Protein 9K0B (pdb70)

Secondary structure (DSSP, 8-state):
--SHHHHHHHHHHTTS--HHHHHHHTT--TT--SSSSB-HHHHHHHHHHHHHHHHHHHHHHHHHT-TTS-HHHHHHHHHHHHHHHHHHHHHTT-HHHHHHHHHHTS--S-HHHHHHHHHHHHHHHHHHHHHHHHHS-GGGGTTTSB---EEEEEEEEETTTEEEEEEEETTTSHHHHHHHHHT-SEEEE-EE-SSSEEEEEEE-S---------EEEGGGPPTTEEEEETTTTSEEEEEEEEE---SEEEEEEEE-GGGGGGHHHHHHHHHHIIIII----EEEEEE-/--SHHHHHHHHHHTTS--HHHHHHHTT--TT--SSSSB-HHHHHHHHHHHHHHHHHHHHHHHHHH-TTS-HHHHHHHHHHHSHHHHHHHHHTT-HHHHHHHHHHTS--SSHHHHHHHHHHHHHHHHHHHHHHHHHS-GGGGTTTSB---EEEEEEEEETTTEEEEEEEETTTSHHHHHHHHHT-SEEEE-EE-SSSEEEEEEE-S---------EEEGGGPPTTEEEEETTTTSEEEEEEEEE---SEEEEEEEE-GGGGGGHHHHHHHHHHIIIII----EEEEEE-

Organism: Kitasatospora setae (strain ATCC 33774 / DSM 43861 / JCM 3304 / KCC A-0304 / NBRC 14216 / KM-6054) (NCBI:txid452652)

Structure (mmCIF, N/CA/C/O backbone):
data_9K0B
#
_entry.id   9K0B
#
_cell.length_a   81.768
_cell.length_b   82.102
_cell.length_c   91.704
_cell.angle_alpha   90.000
_cell.angle_beta   90.000
_cell.angle_gamma   90.000
#
_symmetry.space_group_name_H-M   'P 21 21 21'
#
loop_
_entity.id
_entity.type
_entity.pdbx_description
1 polymer 'Cucumopine synthase C-terminal helical bundle domain-containing protein'
2 non-polymer TRYPTOPHAN
3 water water
#
loop_
_atom_site.group_PDB
_atom_site.id
_atom_site.type_symbol
_atom_site.label_atom_id
_atom_site.label_alt_id
_atom_site.label_comp_id
_atom_site.label_asym_id
_atom_site.label_entity_id
_atom_site.label_seq_id
_atom_site.pdbx_PDB_ins_code
_atom_site.Cartn_x
_atom_site.Cartn_y
_atom_site.Cartn_z
_atom_site.occupancy
_atom_site.B_iso_or_equiv
_atom_site.auth_seq_id
_atom_site.auth_comp_id
_atom_site.auth_asym_id
_atom_site.auth_atom_id
_atom_site.pdbx_PDB_model_num
ATOM 1 N N . SER A 1 22 ? 20.53918 -15.28178 32.05689 1.000 34.00396 2 SER A N 1
ATOM 2 C CA . SER A 1 22 ? 19.53814 -14.61976 31.22884 1.000 25.96147 2 SER A CA 1
ATOM 3 C C . SER A 1 22 ? 18.18175 -15.30408 31.35259 1.000 23.92280 2 SER A C 1
ATOM 4 O O . SER A 1 22 ? 18.09838 -16.53012 31.41825 1.000 30.81278 2 SER A O 1
ATOM 7 N N . ALA A 1 23 ? 17.11750 -14.49881 31.38108 1.000 27.20521 3 ALA A N 1
ATOM 8 C CA . ALA A 1 23 ? 15.77460 -15.05402 31.51457 1.000 27.83700 3 ALA A CA 1
ATOM 9 C C . ALA A 1 23 ? 15.37301 -15.84402 30.27498 1.000 30.15335 3 ALA A C 1
ATOM 10 O O . ALA A 1 23 ? 14.72863 -16.89413 30.38298 1.000 29.96146 3 ALA A O 1
ATOM 12 N N . LEU A 1 24 ? 15.74538 -15.35870 29.09150 1.000 17.77420 4 LEU A N 1
ATOM 13 C CA . LEU A 1 24 ? 15.37301 -15.97568 27.81857 1.000 16.91033 4 LEU A CA 1
ATOM 14 C C . LEU A 1 24 ? 16.64339 -16.19385 27.00793 1.000 16.19878 4 LEU A C 1
ATOM 15 O O . LEU A 1 24 ? 16.93290 -15.44105 26.06762 1.000 16.62369 4 LEU A O 1
ATOM 20 N N . PRO A 1 25 ? 17.42235 -17.22760 27.33935 1.000 15.43480 5 PRO A N 1
ATOM 21 C CA . PRO A 1 25 ? 18.74696 -17.37815 26.71197 1.000 18.49468 5 PRO A CA 1
ATOM 22 C C . PRO A 1 25 ? 18.70156 -17.61289 25.21233 1.000 12.34456 5 PRO A C 1
ATOM 23 O O . PRO A 1 25 ? 19.62882 -17.19626 24.50644 1.000 15.28561 5 PRO A O 1
ATOM 27 N N . GLU A 1 26 ? 17.65849 -18.26859 24.69904 1.000 10.59520 6 GLU A N 1
ATOM 28 C CA . GLU A 1 26 ? 17.59065 -18.51643 23.26238 1.000 11.69769 6 GLU A CA 1
ATOM 29 C C . GLU A 1 26 ? 17.41252 -17.21759 22.48644 1.000 13.09632 6 GLU A C 1
ATOM 30 O O . GLU A 1 26 ? 17.95549 -17.06728 21.38558 1.000 12.14306 6 GLU A O 1
ATOM 36 N N . LEU A 1 27 ? 16.65702 -16.26712 23.04282 1.000 12.47057 7 LEU A N 1
ATOM 37 C CA . LEU A 1 27 ? 16.50238 -14.97494 22.38295 1.000 13.27421 7 LEU A CA 1
ATOM 38 C C . LEU A 1 27 ? 17.82709 -14.22586 22.32471 1.000 11.01385 7 LEU A C 1
ATOM 39 O O . LEU A 1 27 ? 18.10843 -13.52658 21.34479 1.000 12.30798 7 LEU A O 1
ATOM 44 N N . ARG A 1 28 ? 18.65422 -14.35700 23.36647 1.000 15.25595 8 ARG A N 1
ATOM 45 C CA . ARG A 1 28 ? 19.98431 -13.75758 23.32471 1.000 16.11966 8 ARG A CA 1
ATOM 46 C C . ARG A 1 28 ? 20.79533 -14.31299 22.16128 1.000 12.58192 8 ARG A C 1
ATOM 47 O O . ARG A 1 28 ? 21.51645 -13.56991 21.48519 1.000 14.27225 8 ARG A O 1
ATOM 55 N N . GLU A 1 29 ? 20.68357 -15.61968 21.90869 1.000 11.78765 9 GLU A N 1
ATOM 56 C CA . GLU A 1 29 ? 21.39895 -16.22175 20.78828 1.000 14.65437 9 GLU A CA 1
ATOM 57 C C . GLU A 1 29 ? 20.82926 -15.75604 19.45402 1.000 13.44441 9 GLU A C 1
ATOM 58 O O . GLU A 1 29 ? 21.58115 -15.51447 18.50242 1.000 15.93321 9 GLU A O 1
ATOM 60 N N . LEU A 1 30 ? 19.50359 -15.62718 19.36245 1.000 10.52902 10 LEU A N 1
ATOM 61 C CA . LEU A 1 30 ? 18.89813 -15.13074 18.13082 1.000 12.99993 10 LEU A CA 1
ATOM 62 C C . LEU A 1 30 ? 19.23182 -13.66128 17.90761 1.000 13.61579 10 LEU A C 1
ATOM 63 O O . LEU A 1 30 ? 19.42176 -13.22829 16.76488 1.000 13.24481 10 LEU A O 1
ATOM 68 N N . ILE A 1 31 ? 19.30895 -12.88127 18.98810 1.000 16.98105 11 ILE A N 1
ATOM 69 C CA . ILE A 1 31 ? 19.69611 -11.47803 18.87257 1.000 12.91241 11 ILE A CA 1
ATOM 70 C C . ILE A 1 31 ? 21.11209 -11.36025 18.32384 1.000 14.58504 11 ILE A C 1
ATOM 71 O O . ILE A 1 31 ? 21.39146 -10.52192 17.45741 1.000 12.78403 11 ILE A O 1
ATOM 76 N N . ALA A 1 32 ? 22.02435 -12.20696 18.80717 1.000 14.79623 12 ALA A N 1
ATOM 77 C CA . ALA A 1 32 ? 23.39738 -12.17358 18.31432 1.000 13.35445 12 ALA A CA 1
ATOM 78 C C . ALA A 1 32 ? 23.46962 -12.58101 16.84818 1.000 17.06101 12 ALA A C 1
ATOM 79 O O . ALA A 1 32 ? 24.27915 -12.04124 16.08462 1.000 16.71632 12 ALA A O 1
ATOM 81 N N . SER A 1 33 ? 22.62684 -13.52855 16.43421 1.000 13.67369 13 SER A N 1
ATOM 82 C CA . SER A 1 33 ? 22.65955 -14.00592 15.05617 1.000 14.88354 13 SER A CA 1
ATOM 83 C C . SER A 1 33 ? 22.04689 -12.99103 14.09819 1.000 17.57140 13 SER A C 1
ATOM 84 O O . SER A 1 33 ? 22.61688 -12.70090 13.04077 1.000 15.88456 13 SER A O 1
ATOM 87 N N . PHE A 1 34 ? 20.88899 -12.43602 14.45529 1.000 17.89602 14 PHE A N 1
ATOM 88 C CA . PHE A 1 34 ? 20.14924 -11.56887 13.54571 1.000 15.53360 14 PHE A CA 1
ATOM 89 C C . PHE A 1 34 ? 20.76595 -10.18422 13.39645 1.000 15.58767 14 PHE A C 1
ATOM 90 O O . PHE A 1 34 ? 20.23839 -9.37794 12.62188 1.000 15.08498 14 PHE A O 1
ATOM 98 N N . VAL A 1 35 ? 21.85551 -9.88572 14.10724 1.000 15.75280 15 VAL A N 1
ATOM 99 C CA . VAL A 1 35 ? 22.57158 -8.63455 13.87436 1.000 17.45203 15 VAL A CA 1
ATOM 100 C C . VAL A 1 35 ? 23.12119 -8.59759 12.45346 1.000 18.85170 15 VAL A C 1
ATOM 101 O O . VAL A 1 35 ? 23.12168 -7.54849 11.79650 1.000 18.16195 15 VAL A O 1
ATOM 105 N N . SER A 1 36 ? 23.57196 -9.74667 11.94639 1.000 15.53532 16 SER A N 1
ATOM 106 C CA . SER A 1 36 ? 24.16830 -9.82968 10.62250 1.000 18.92285 16 SER A CA 1
ATOM 107 C C . SER A 1 36 ? 23.42487 -10.74460 9.65892 1.000 19.13276 16 SER A C 1
ATOM 108 O O . SER A 1 36 ? 23.70880 -10.70013 8.45644 1.000 26.62878 16 SER A O 1
ATOM 111 N N . GLU A 1 37 ? 22.49180 -11.56448 10.13706 1.000 11.23242 17 GLU A N 1
ATOM 112 C CA . GLU A 1 37 ? 21.76280 -12.50420 9.29721 1.000 18.69787 17 GLU A CA 1
ATOM 113 C C . GLU A 1 37 ? 20.28308 -12.14986 9.28883 1.000 15.48505 17 GLU A C 1
ATOM 114 O O . GLU A 1 37 ? 19.72800 -11.74142 10.31340 1.000 13.73513 17 GLU A O 1
ATOM 120 N N . GLU A 1 38 ? 19.64812 -12.31429 8.13513 1.000 15.41486 18 GLU A N 1
ATOM 121 C CA . GLU A 1 38 ? 18.21583 -12.06270 8.03654 1.00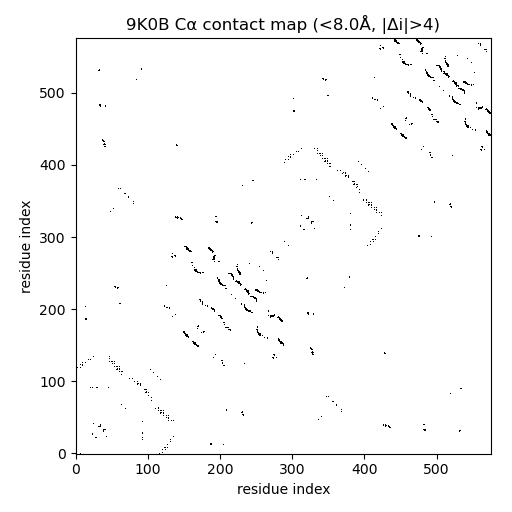0 15.27857 18 GLU A CA 1
ATOM 122 C C . GLU A 1 38 ? 17.44780 -13.16847 8.75200 1.000 18.54651 18 GLU A C 1
ATOM 123 O O . GLU A 1 38 ? 17.70320 -14.35304 8.50355 1.000 17.09231 18 GLU A O 1
ATOM 129 N N . PRO A 1 39 ? 16.51952 -12.83280 9.64335 1.000 14.28068 19 PRO A N 1
ATOM 130 C CA . PRO A 1 39 ? 15.70311 -13.86130 10.29225 1.000 11.43183 19 PRO A CA 1
ATOM 131 C C . PRO A 1 39 ? 14.87373 -14.61413 9.26940 1.000 13.86876 19 PRO A C 1
ATOM 132 O O . PRO A 1 39 ? 14.33959 -14.01089 8.32606 1.000 12.31652 19 PRO A O 1
ATOM 136 N N . PRO A 1 40 ? 14.75541 -15.93639 9.41232 1.000 20.13977 20 PRO A N 1
ATOM 137 C CA . PRO A 1 40 ? 13.93930 -16.70348 8.45705 1.000 20.72722 20 PRO A CA 1
ATOM 138 C C . PRO A 1 40 ? 12.49476 -16.24183 8.38540 1.000 14.30662 20 PRO A C 1
ATOM 139 O O . PRO A 1 40 ? 11.85466 -16.41206 7.34016 1.000 15.41997 20 PRO A O 1
ATOM 143 N N . GLU A 1 41 ? 11.96208 -15.66022 9.46371 1.000 13.59011 21 GLU A N 1
ATOM 144 C CA . GLU A 1 41 ? 10.59475 -15.14894 9.43448 1.000 16.64234 21 GLU A CA 1
ATOM 145 C C . GLU A 1 41 ? 10.44192 -14.05435 8.38590 1.000 11.18804 21 GLU A C 1
ATOM 146 O O . GLU A 1 41 ? 9.47394 -14.04434 7.61721 1.000 10.73245 21 GLU A O 1
ATOM 152 N N . ILE A 1 42 ? 11.39376 -13.12025 8.34168 1.000 11.20038 22 ILE A N 1
ATOM 153 C CA . ILE A 1 42 ? 11.32264 -12.03021 7.37391 1.000 12.70164 22 ILE A CA 1
ATOM 154 C C . ILE A 1 42 ? 11.50421 -12.56060 5.95746 1.000 13.33521 22 ILE A C 1
ATOM 155 O O . ILE A 1 42 ? 10.85784 -12.08772 5.01459 1.000 10.56253 22 ILE A O 1
ATOM 160 N N . ARG A 1 43 ? 12.38070 -13.55355 5.78724 1.000 11.51680 23 ARG A N 1
ATOM 161 C CA . ARG A 1 43 ? 12.60968 -14.13333 4.46760 1.000 10.61942 23 ARG A CA 1
ATOM 162 C C . ARG A 1 43 ? 11.34422 -14.77951 3.91783 1.000 12.63394 23 ARG A C 1
ATOM 163 O O . ARG A 1 43 ? 11.03866 -14.65011 2.72633 1.000 13.36256 23 ARG A O 1
ATOM 171 N N . ARG A 1 44 ? 10.58920 -15.47284 4.77209 1.000 12.12598 24 ARG A N 1
ATOM 172 C CA . ARG A 1 44 ? 9.38358 -16.14702 4.30220 1.000 18.21659 24 ARG A CA 1
ATOM 173 C C . ARG A 1 44 ? 8.25448 -15.15728 4.04395 1.000 15.88827 24 ARG A C 1
ATOM 174 O O . ARG A 1 44 ? 7.46168 -15.34349 3.11350 1.000 18.41111 24 ARG A O 1
ATOM 182 N N . ILE A 1 45 ? 8.16562 -14.09932 4.85210 1.000 16.49871 25 ILE A N 1
ATOM 183 C CA . ILE A 1 45 ? 7.11216 -13.10511 4.66194 1.000 16.03983 25 ILE A CA 1
ATOM 184 C C . ILE A 1 45 ? 7.29759 -12.38150 3.33419 1.000 12.17142 25 ILE A C 1
ATOM 185 O O . ILE A 1 45 ? 6.34902 -12.21666 2.55804 1.000 14.29400 25 ILE A O 1
ATOM 190 N N . ARG A 1 46 ? 8.52576 -11.94944 3.04652 1.000 15.95428 26 ARG A N 1
ATOM 191 C CA . ARG A 1 46 ? 8.78026 -11.16033 1.84825 1.000 11.87262 26 ARG A CA 1
ATOM 192 C C . ARG A 1 46 ? 8.81157 -11.99319 0.57316 1.000 15.36580 26 ARG A C 1
ATOM 193 O O . ARG A 1 46 ? 8.89162 -11.41704 -0.51703 1.000 19.64995 26 ARG A O 1
ATOM 201 N N . THR A 1 47 ? 8.74727 -13.32021 0.67474 1.000 13.56015 27 THR A N 1
ATOM 202 C CA . THR A 1 47 ? 8.67869 -14.18836 -0.49378 1.000 16.97752 27 THR A CA 1
ATOM 203 C C . THR A 1 47 ? 7.34749 -14.92107 -0.59629 1.000 19.98392 27 THR A C 1
ATOM 204 O O . THR A 1 47 ? 7.19214 -15.78548 -1.46537 1.000 19.20148 27 THR A O 1
ATOM 208 N N . GLY A 1 48 ? 6.38636 -14.59802 0.26554 1.000 19.72201 28 GLY A N 1
ATOM 209 C CA . GLY A 1 48 ? 5.10057 -15.27220 0.23262 1.000 19.17499 28 GLY A CA 1
ATOM 210 C C . GLY A 1 48 ? 5.17372 -16.75233 0.52578 1.000 20.22314 28 GLY A C 1
ATOM 211 O O . GLY A 1 48 ? 4.38702 -17.52767 -0.02817 1.000 15.96581 28 GLY A O 1
ATOM 212 N N . THR A 1 49 ? 6.10412 -17.17044 1.38378 1.000 17.20971 29 THR A N 1
ATOM 213 C CA . THR A 1 49 ? 6.26882 -18.57327 1.74206 1.000 26.54242 29 THR A CA 1
ATOM 214 C C . THR A 1 49 ? 5.95670 -18.82895 3.21478 1.000 26.91079 29 THR A C 1
ATOM 215 O O . THR A 1 49 ? 6.54879 -19.71432 3.83646 1.000 26.02970 29 THR A O 1
ATOM 219 N N . VAL A 1 50 ? 5.03623 -18.06162 3.78284 1.000 25.40612 30 VAL A N 1
ATOM 220 C CA . VAL A 1 50 ? 4.55422 -18.33584 5.13828 1.000 30.83455 30 VAL A CA 1
ATOM 221 C C . VAL A 1 50 ? 3.59614 -19.52293 5.08135 1.000 37.79286 30 VAL A C 1
ATOM 222 O O . VAL A 1 50 ? 2.67681 -19.52418 4.24703 1.000 39.28105 30 VAL A O 1
ATOM 226 N N . PRO A 1 51 ? 3.77823 -20.53921 5.93020 1.000 41.65816 31 PRO A N 1
ATOM 227 C CA . PRO A 1 51 ? 2.99018 -21.77620 5.77995 1.000 41.41270 31 PRO A CA 1
ATOM 228 C C . PRO A 1 51 ? 1.48474 -21.57909 5.84887 1.000 34.70857 31 PRO A C 1
ATOM 229 O O . PRO A 1 51 ? 0.74940 -22.29820 5.16108 1.000 36.05064 31 PRO A O 1
ATOM 233 N N . ASP A 1 52 ? 0.99663 -20.63311 6.65259 1.000 38.16812 32 ASP A N 1
ATOM 234 C CA . ASP A 1 52 ? -0.44450 -20.45005 6.78303 1.000 41.96842 32 ASP A CA 1
ATOM 235 C C . ASP A 1 52 ? -1.08012 -19.82618 5.54755 1.000 46.98979 32 ASP A C 1
ATOM 236 O O . ASP A 1 52 ? -2.31133 -19.80431 5.45673 1.000 40.12674 32 ASP A O 1
ATOM 238 N N . LEU A 1 53 ? -0.28137 -19.33983 4.60263 1.000 43.01981 33 LEU A N 1
ATOM 239 C CA . LEU A 1 53 ? -0.77243 -18.63634 3.42261 1.000 42.03167 33 LEU A CA 1
ATOM 240 C C . LEU A 1 53 ? -1.72876 -17.49545 3.78422 1.000 42.53892 33 LEU A C 1
ATOM 241 O O . LEU A 1 53 ? -2.89409 -17.50250 3.37474 1.000 37.15984 33 LEU A O 1
ATOM 246 N N . PRO A 1 54 ? -1.27109 -16.50399 4.54522 1.000 43.42374 34 PRO A N 1
ATOM 247 C CA . PRO A 1 54 ? -2.14192 -15.37456 4.87869 1.000 32.58280 34 PRO A CA 1
ATOM 248 C C . PRO A 1 54 ? -2.29514 -14.41633 3.70853 1.000 34.44806 34 PRO A C 1
ATOM 249 O O . PRO A 1 54 ? -1.38146 -14.21994 2.90379 1.000 35.07716 34 PRO A O 1
ATOM 253 N N . GLY A 1 55 ? -3.47853 -13.81661 3.62567 1.000 30.36670 35 GLY A N 1
ATOM 254 C CA . GLY A 1 55 ? -3.79271 -12.89777 2.53054 1.000 26.83995 35 GLY A CA 1
ATOM 255 C C . GLY A 1 55 ? -5.00064 -13.39912 1.76389 1.000 33.72396 35 GLY A C 1
ATOM 256 O O . GLY A 1 55 ? -5.11392 -14.57653 1.42279 1.000 23.21000 35 GLY A O 1
ATOM 257 N N . SER A 1 56 ? -5.91994 -12.47931 1.48073 1.000 33.19956 36 SER A N 1
ATOM 258 C CA . SER A 1 56 ? -7.16756 -12.81398 0.80698 1.000 31.69908 36 SER A CA 1
ATOM 259 C C . SER A 1 56 ? -6.98294 -12.78818 -0.70635 1.000 32.57256 36 SER A C 1
ATOM 260 O O . SER A 1 56 ? -6.43148 -11.82871 -1.25610 1.000 28.13842 36 SER A O 1
ATOM 263 N N . TYR A 1 57 ? -7.43120 -13.85917 -1.36595 1.000 36.78750 37 TYR A N 1
ATOM 264 C CA . TYR A 1 57 ? -7.50501 -13.96222 -2.82176 1.000 30.31223 37 TYR A CA 1
ATOM 265 C C . TYR A 1 57 ? -6.14243 -13.96278 -3.50877 1.000 20.98957 37 TYR A C 1
ATOM 266 O O . TYR A 1 57 ? -5.85046 -13.08069 -4.32312 1.000 23.91810 37 TYR A O 1
ATOM 275 N N . GLY A 1 58 ? -5.31090 -14.95290 -3.19174 1.000 25.96885 38 GLY A N 1
ATOM 276 C CA . GLY A 1 58 ? -4.14974 -15.26935 -4.00656 1.000 23.01934 38 GLY A CA 1
ATOM 277 C C . GLY A 1 58 ? -3.05686 -14.22520 -4.06709 1.000 31.60058 38 GLY A C 1
ATOM 278 O O . GLY A 1 58 ? -2.36093 -14.13054 -5.08298 1.000 30.32131 38 GLY A O 1
ATOM 279 N N . GLN A 1 59 ? -2.87707 -13.44128 -3.00794 1.000 30.25429 39 GLN A N 1
ATOM 280 C CA . GLN A 1 59 ? -1.78887 -12.47696 -2.95451 1.000 23.98758 39 GLN A CA 1
ATOM 281 C C . GLN A 1 59 ? -1.30499 -12.37290 -1.51702 1.000 21.52787 39 GLN A C 1
ATOM 282 O O . GLN A 1 59 ? -2.05607 -12.64111 -0.57566 1.000 24.74393 39 GLN A O 1
ATOM 288 N N . TYR A 1 60 ? -0.04226 -11.97846 -1.35319 1.000 20.43009 40 TYR A N 1
ATOM 289 C CA . TYR A 1 60 ? 0.56337 -11.90101 -0.02974 1.000 25.74712 40 TYR A CA 1
ATOM 290 C C . TYR A 1 60 ? 1.10400 -10.51625 0.30506 1.000 19.61474 40 TYR A C 1
ATOM 291 O O . TYR A 1 60 ? 1.88139 -10.38479 1.25729 1.000 19.95721 40 TYR A O 1
ATOM 300 N N . PHE A 1 61 ? 0.71501 -9.47787 -0.43842 1.000 16.67239 41 PHE A N 1
ATOM 301 C CA . PHE A 1 61 ? 1.14750 -8.13213 -0.07389 1.000 17.13684 41 PHE A CA 1
ATOM 302 C C . PHE A 1 61 ? 0.40723 -7.62494 1.15684 1.000 14.20368 41 PHE A C 1
ATOM 303 O O . PHE A 1 61 ? 1.00848 -6.98330 2.02622 1.000 14.31204 41 PHE A O 1
ATOM 311 N N . THR A 1 62 ? -0.89978 -7.88782 1.24252 1.000 9.02533 42 THR A N 1
ATOM 312 C CA . THR A 1 62 ? -1.67481 -7.39274 2.37625 1.000 13.98050 42 THR A CA 1
ATOM 313 C C . THR A 1 62 ? -1.19923 -8.01571 3.68218 1.000 15.05909 42 THR A C 1
ATOM 314 O O . THR A 1 62 ? -1.07336 -7.32256 4.69864 1.000 10.70858 42 THR A O 1
ATOM 318 N N . ALA A 1 63 ? -0.92672 -9.32290 3.67498 1.000 13.56302 43 ALA A N 1
ATOM 319 C CA . ALA A 1 63 ? -0.34673 -9.95831 4.85367 1.000 14.35430 43 ALA A CA 1
ATOM 320 C C . ALA A 1 63 ? 1.04319 -9.40629 5.14119 1.000 11.75480 43 ALA A C 1
ATOM 321 O O . ALA A 1 63 ? 1.40402 -9.18046 6.30267 1.000 13.30922 43 ALA A O 1
ATOM 323 N N . TRP A 1 64 ? 1.83761 -9.18784 4.09017 1.000 11.95807 44 TRP A N 1
ATOM 324 C CA . TRP A 1 64 ? 3.14073 -8.55037 4.24911 1.000 14.36947 44 TRP A CA 1
ATOM 325 C C . TRP A 1 64 ? 2.99904 -7.17230 4.88206 1.000 12.85778 44 TRP A C 1
ATOM 326 O O . TRP A 1 64 ? 3.75483 -6.81684 5.79458 1.000 11.43622 44 TRP A O 1
ATOM 337 N N . ASP A 1 65 ? 2.02510 -6.38737 4.41533 1.000 12.98447 45 ASP A N 1
ATOM 338 C CA . ASP A 1 65 ? 1.79016 -5.06848 4.99215 1.000 12.53079 45 ASP A CA 1
ATOM 339 C C . ASP A 1 65 ? 1.41811 -5.16940 6.46529 1.000 9.51291 45 ASP A C 1
ATOM 340 O O . ASP A 1 65 ? 1.87448 -4.36508 7.28644 1.000 9.63043 45 ASP A O 1
ATOM 345 N N . PHE A 1 66 ? 0.58739 -6.15215 6.81856 1.000 11.62396 46 PHE A N 1
ATOM 346 C CA . PHE A 1 66 ? 0.22124 -6.34004 8.21763 1.000 12.08746 46 PHE A CA 1
ATOM 347 C C . PHE A 1 66 ? 1.40873 -6.82125 9.04088 1.000 9.66019 46 PHE A C 1
ATOM 348 O O . PHE A 1 66 ? 1.60996 -6.36421 10.17096 1.000 12.12303 46 PHE A O 1
ATOM 356 N N . SER A 1 67 ? 2.20857 -7.73794 8.49065 1.000 11.08061 47 SER A N 1
ATOM 357 C CA . SER A 1 67 ? 3.35266 -8.26594 9.22857 1.000 10.22937 47 SER A CA 1
ATOM 358 C C . SER A 1 67 ? 4.33708 -7.15927 9.58523 1.000 11.67089 47 SER A C 1
ATOM 359 O O . SER A 1 67 ? 4.78965 -7.06041 10.73107 1.000 12.25292 47 SER A O 1
ATOM 362 N N . ASN A 1 68 ? 4.67130 -6.30867 8.61320 1.000 12.00481 48 ASN A N 1
ATOM 363 C CA . ASN A 1 68 ? 5.68575 -5.28244 8.83305 1.000 9.73271 48 ASN A CA 1
ATOM 364 C C . ASN A 1 68 ? 5.22627 -4.25420 9.85925 1.000 10.27657 48 ASN A C 1
ATOM 365 O O . ASN A 1 68 ? 5.98097 -3.88846 10.76780 1.000 9.51335 48 ASN A O 1
ATOM 370 N N . SER A 1 69 ? 3.98794 -3.77898 9.73428 1.000 9.26454 49 SER A N 1
ATOM 371 C CA . SER A 1 69 ? 3.52729 -2.69459 10.59261 1.000 10.74426 49 SER A CA 1
ATOM 372 C C . SER A 1 69 ? 3.17008 -3.18515 11.99024 1.000 10.68785 49 SER A C 1
ATOM 373 O O . SER A 1 69 ? 3.45962 -2.50382 12.98022 1.000 12.42129 49 SER A O 1
ATOM 376 N N . ILE A 1 70 ? 2.54187 -4.35728 12.09508 1.000 8.30758 50 ILE A N 1
ATOM 377 C CA . ILE A 1 70 ? 2.13812 -4.85114 13.40679 1.000 9.25220 50 ILE A CA 1
ATOM 378 C C . ILE A 1 70 ? 3.35835 -5.22961 14.23706 1.000 10.79457 50 ILE A C 1
ATOM 379 O O . ILE A 1 70 ? 3.40972 -4.95278 15.44028 1.000 9.21349 50 ILE A O 1
ATOM 384 N N . VAL A 1 71 ? 4.36942 -5.84262 13.61390 1.000 8.76766 51 VAL A N 1
ATOM 385 C CA . VAL A 1 71 ? 5.57404 -6.17684 14.36894 1.000 7.79508 51 VAL A CA 1
ATOM 386 C C . VAL A 1 71 ? 6.30061 -4.90873 14.80324 1.000 9.70149 51 VAL A C 1
ATOM 387 O O . VAL A 1 71 ? 6.91661 -4.87670 15.87558 1.000 10.82188 51 VAL A O 1
ATOM 391 N N . ARG A 1 72 ? 6.22317 -3.84140 14.00271 1.000 10.27087 52 ARG A N 1
ATOM 392 C CA . ARG A 1 72 ? 6.82949 -2.57336 14.39397 1.000 9.71110 52 ARG A CA 1
ATOM 393 C C . ARG A 1 72 ? 6.10068 -1.96635 15.58488 1.000 8.29733 52 ARG A C 1
ATOM 394 O O . ARG A 1 72 ? 6.72390 -1.59258 16.58540 1.000 9.65224 52 ARG A O 1
ATOM 402 N N . ASP A 1 73 ? 4.77405 -1.85858 15.49134 1.000 9.53073 53 ASP A N 1
ATOM 403 C CA . ASP A 1 73 ? 4.00253 -1.24786 16.56673 1.000 10.13273 53 ASP A CA 1
ATOM 404 C C . ASP A 1 73 ? 3.96166 -2.13723 17.80293 1.000 9.11930 53 ASP A C 1
ATOM 405 O O . ASP A 1 73 ? 3.86259 -1.62952 18.92608 1.000 7.44640 53 ASP A O 1
ATOM 410 N N . TYR A 1 74 ? 4.03896 -3.45771 17.61762 1.000 6.98688 54 TYR A N 1
ATOM 411 C CA . TYR A 1 74 ? 4.21563 -4.35905 18.75147 1.000 8.07387 54 TYR A CA 1
ATOM 412 C C . TYR A 1 74 ? 5.51451 -4.05785 19.48655 1.000 10.30135 54 TYR A C 1
ATOM 413 O O . TYR A 1 74 ? 5.55788 -4.07399 20.72260 1.000 7.20448 54 TYR A O 1
ATOM 422 N N . ALA A 1 75 ? 6.58393 -3.77310 18.73873 1.000 8.96379 55 ALA A N 1
ATOM 423 C CA . ALA A 1 75 ? 7.85859 -3.43574 19.36258 1.000 9.27929 55 ALA A CA 1
ATOM 424 C C . ALA A 1 75 ? 7.76391 -2.13078 20.14262 1.000 6.34005 55 ALA A C 1
ATOM 425 O O . ALA A 1 75 ? 8.39208 -1.98719 21.19783 1.000 7.33765 55 ALA A O 1
ATOM 427 N N . MET A 1 76 ? 6.98627 -1.16703 19.63997 1.000 7.68524 56 MET A N 1
ATOM 428 C CA . MET A 1 76 ? 6.77619 0.07033 20.38550 1.000 8.50453 56 MET A CA 1
ATOM 429 C C . MET A 1 76 ? 6.03726 -0.19652 21.69066 1.000 9.44089 56 MET A C 1
ATOM 430 O O . MET A 1 76 ? 6.37066 0.38280 22.73172 1.000 11.28123 56 MET A O 1
ATOM 435 N N . ASN A 1 77 ? 5.02866 -1.07138 21.65262 1.000 8.06309 57 ASN A N 1
ATOM 436 C CA . ASN A 1 77 ? 4.32246 -1.45282 22.87211 1.000 9.42210 57 ASN A CA 1
ATOM 437 C C . ASN A 1 77 ? 5.27089 -2.09519 23.87570 1.000 8.33082 57 ASN A C 1
ATOM 438 O O . ASN A 1 77 ? 5.24673 -1.76936 25.06824 1.000 8.35266 57 ASN A O 1
ATOM 443 N N . LEU A 1 78 ? 6.11797 -3.01450 23.40449 1.000 7.56767 58 LEU A N 1
ATOM 444 C CA . LEU A 1 78 ? 7.00353 -3.74469 24.30597 1.000 9.41921 58 LEU A CA 1
ATOM 445 C C . LEU A 1 78 ? 7.99041 -2.81395 24.99627 1.000 8.76027 58 LEU A C 1
ATOM 446 O O . LEU A 1 78 ? 8.31113 -3.00563 26.17524 1.000 7.54471 58 LEU A O 1
ATOM 451 N N . TYR A 1 79 ? 8.48960 -1.80241 24.28137 1.000 6.92405 59 TYR A N 1
ATOM 452 C CA . TYR A 1 79 ? 9.43738 -0.88658 24.90561 1.000 11.58170 59 TYR A CA 1
ATOM 453 C C . TYR A 1 79 ? 8.77189 -0.06534 26.00149 1.000 9.93538 59 TYR A C 1
ATOM 454 O O . TYR A 1 79 ? 9.35113 0.12777 27.07667 1.000 13.40339 59 TYR A O 1
ATOM 463 N N . GLN A 1 80 ? 7.56124 0.43613 25.74675 1.000 7.97507 60 GLN A N 1
ATOM 464 C CA . GLN A 1 80 ? 6.85344 1.18276 26.77997 1.000 9.32455 60 GLN A CA 1
ATOM 465 C C . GLN A 1 80 ? 6.48110 0.28871 27.95460 1.000 10.08447 60 GLN A C 1
ATOM 466 O O . GLN A 1 80 ? 6.41963 0.76015 29.09560 1.000 14.76770 60 GLN A O 1
ATOM 472 N N . LEU A 1 81 ? 6.23355 -0.99770 27.69975 1.000 9.94663 61 LEU A N 1
ATOM 473 C CA . LEU A 1 81 ? 6.04602 -1.93858 28.79814 1.000 9.61812 61 LEU A CA 1
ATOM 474 C C . LEU A 1 81 ? 7.34558 -2.14235 29.56721 1.000 10.22912 61 LEU A C 1
ATOM 475 O O . LEU A 1 81 ? 7.33061 -2.28873 30.79492 1.000 11.74412 61 LEU A O 1
ATOM 480 N N . THR A 1 82 ? 8.48005 -2.14632 28.86190 1.000 11.46756 62 THR A N 1
ATOM 481 C CA . THR A 1 82 ? 9.77428 -2.23483 29.53180 1.000 10.24236 62 THR A CA 1
ATOM 482 C C . THR A 1 82 ? 10.00891 -1.02168 30.42379 1.000 12.10784 62 THR A C 1
ATOM 483 O O . THR A 1 82 ? 10.43987 -1.15643 31.57515 1.000 12.93155 62 THR A O 1
ATOM 487 N N . ARG A 1 83 ? 9.73319 0.17796 29.90241 1.000 9.84419 63 ARG A N 1
ATOM 488 C CA . ARG A 1 83 ? 9.82127 1.38199 30.72367 1.000 11.37998 63 ARG A CA 1
ATOM 489 C C . ARG A 1 83 ? 8.88578 1.29882 31.92140 1.000 14.37314 63 ARG A C 1
ATOM 490 O O . ARG A 1 83 ? 9.22512 1.75511 33.01966 1.000 12.74530 63 ARG A O 1
ATOM 498 N N . LEU A 1 84 ? 7.69763 0.72481 31.72303 1.000 12.19851 64 LEU A N 1
ATOM 499 C CA . LEU A 1 84 ? 6.75762 0.54956 32.82313 1.000 15.61007 64 LEU A CA 1
ATOM 500 C C . LEU A 1 84 ? 7.31454 -0.38902 33.88475 1.000 15.61969 64 LEU A C 1
ATOM 501 O O . LEU A 1 84 ? 7.00448 -0.23892 35.07250 1.000 14.51199 64 LEU A O 1
ATOM 506 N N . ALA A 1 85 ? 8.14234 -1.35568 33.47900 1.000 13.56851 65 ALA A N 1
ATOM 507 C CA . ALA A 1 85 ? 8.75092 -2.27287 34.43423 1.000 14.90333 65 ALA A CA 1
ATOM 508 C C . ALA A 1 85 ? 9.77892 -1.58708 35.32295 1.000 17.38156 65 ALA A C 1
ATOM 509 O O . ALA A 1 85 ? 10.11445 -2.12092 36.38536 1.000 17.63903 65 ALA A O 1
ATOM 511 N N . THR A 1 86 ? 10.28719 -0.42581 34.91530 1.000 14.57002 66 THR A N 1
ATOM 512 C CA . THR A 1 86 ? 11.19442 0.35093 35.74726 1.000 14.73495 66 THR A CA 1
ATOM 513 C C . THR A 1 86 ? 10.46348 1.29979 36.68748 1.000 21.56282 66 THR A C 1
ATOM 514 O O . THR A 1 86 ? 11.10243 1.89759 37.56013 1.000 25.12460 66 THR A O 1
ATOM 518 N N . ASP A 1 87 ? 9.14899 1.44699 36.53315 1.000 17.14654 67 ASP A N 1
ATOM 519 C CA . ASP A 1 87 ? 8.34784 2.34829 37.35962 1.000 17.97887 67 ASP A CA 1
ATOM 520 C C . ASP A 1 87 ? 7.84459 1.56214 38.56404 1.000 17.58073 67 ASP A C 1
ATOM 521 O O . ASP A 1 87 ? 6.87028 0.81175 38.46985 1.000 14.95559 67 ASP A O 1
ATOM 526 N N . GLU A 1 88 ? 8.50351 1.74359 39.70793 1.000 21.93300 68 GLU A N 1
ATOM 527 C CA . GLU A 1 88 ? 8.14155 0.99912 40.90802 1.000 20.74044 68 GLU A CA 1
ATOM 528 C C . GLU A 1 88 ? 6.85605 1.49597 41.55897 1.000 17.39652 68 GLU A C 1
ATOM 529 O O . GLU A 1 88 ? 6.45307 0.93611 42.58467 1.000 19.89297 68 GLU A O 1
ATOM 535 N N . SER A 1 89 ? 6.20295 2.51727 41.00217 1.000 19.58331 69 SER A N 1
ATOM 536 C CA . SER A 1 89 ? 4.86525 2.88078 41.45015 1.000 18.92057 69 SER A CA 1
ATOM 537 C C . SER A 1 89 ? 3.79948 1.93388 40.91715 1.000 19.98282 69 SER A C 1
ATOM 538 O O . SER A 1 89 ? 2.67079 1.94893 41.42012 1.000 15.59518 69 SER A O 1
ATOM 541 N N . VAL A 1 90 ? 4.12691 1.12121 39.91606 1.000 16.28593 70 VAL A N 1
ATOM 542 C CA . VAL A 1 90 ? 3.22678 0.10484 39.38548 1.000 14.29243 70 VAL A CA 1
ATOM 543 C C . VAL A 1 90 ? 3.77355 -1.25297 39.80239 1.000 16.65133 70 VAL A C 1
ATOM 544 O O . VAL A 1 90 ? 4.89092 -1.62516 39.42133 1.000 14.84783 70 VAL A O 1
ATOM 548 N N . SER A 1 91 ? 2.98909 -1.98768 40.58578 1.000 11.94250 71 SER A N 1
ATOM 549 C CA . SER A 1 91 ? 3.43910 -3.25441 41.13983 1.000 16.01162 71 SER A CA 1
ATOM 550 C C . SER A 1 91 ? 3.66400 -4.28533 40.03701 1.000 15.36084 71 SER A C 1
ATOM 551 O O . SER A 1 91 ? 3.13910 -4.17523 38.92571 1.000 15.29365 71 SER A O 1
ATOM 554 N N . VAL A 1 92 ? 4.46325 -5.30363 40.36640 1.000 13.47756 72 VAL A N 1
ATOM 555 C CA . VAL A 1 92 ? 4.71930 -6.39098 39.42534 1.000 11.82856 72 VAL A CA 1
ATOM 556 C C . VAL A 1 92 ? 3.41490 -7.07034 39.03047 1.000 16.16655 72 VAL A C 1
ATOM 557 O O . VAL A 1 92 ? 3.21848 -7.44411 37.86714 1.000 17.10087 72 VAL A O 1
ATOM 561 N N . GLU A 1 93 ? 2.49910 -7.23145 39.98947 1.000 12.04219 73 GLU A N 1
ATOM 562 C CA . GLU A 1 93 ? 1.21092 -7.84683 39.68779 1.000 13.92818 73 GLU A CA 1
ATOM 563 C C . GLU A 1 93 ? 0.42875 -7.02176 38.67339 1.000 12.01836 73 GLU A C 1
ATOM 564 O O . GLU A 1 93 ? -0.18485 -7.57548 37.75359 1.000 13.08958 73 GLU A O 1
ATOM 566 N N . ASN A 1 94 ? 0.43962 -5.69447 38.82153 1.000 11.13190 74 ASN A N 1
ATOM 567 C CA . ASN A 1 94 ? -0.24760 -4.84540 37.85349 1.000 13.10444 74 ASN A CA 1
ATOM 568 C C . ASN A 1 94 ? 0.44888 -4.87597 36.49884 1.000 10.97407 74 ASN A C 1
ATOM 569 O O . ASN A 1 94 ? -0.21511 -4.86204 35.45624 1.000 12.10113 74 ASN A O 1
ATOM 574 N N . LEU A 1 95 ? 1.78448 -4.91501 36.49356 1.000 11.37464 75 LEU A N 1
ATOM 575 C CA . LEU A 1 95 ? 2.52212 -4.99141 35.23529 1.000 12.15504 75 LEU A CA 1
ATOM 576 C C . LEU A 1 95 ? 2.12985 -6.23217 34.44588 1.000 12.53827 75 LEU A C 1
ATOM 577 O O . LEU A 1 95 ? 1.83936 -6.15490 33.24615 1.000 9.81973 75 LEU A O 1
ATOM 582 N N . LEU A 1 96 ? 2.12202 -7.39135 35.10761 1.000 11.84016 76 LEU A N 1
ATOM 583 C CA . LEU A 1 96 ? 1.70818 -8.62094 34.44152 1.000 12.21789 76 LEU A CA 1
ATOM 584 C C . LEU A 1 96 ? 0.26555 -8.52771 33.96369 1.000 11.80097 76 LEU A C 1
ATOM 585 O O . LEU A 1 96 ? -0.06162 -8.98645 32.86348 1.000 11.04068 76 LEU A O 1
ATOM 590 N N . THR A 1 97 ? -0.61000 -7.92635 34.77314 1.000 11.71918 77 THR A N 1
ATOM 591 C CA . THR A 1 97 ? -1.98890 -7.71761 34.34326 1.000 14.07160 77 THR A CA 1
ATOM 592 C C . THR A 1 97 ? -2.04866 -6.83688 33.10124 1.000 11.22514 77 THR A C 1
ATOM 593 O O . THR A 1 97 ? -2.79584 -7.12862 32.15958 1.000 14.49987 77 THR A O 1
ATOM 597 N N . VAL A 1 98 ? -1.26098 -5.75874 33.07774 1.000 10.46072 78 VAL A N 1
ATOM 598 C CA . VAL A 1 98 ? -1.19940 -4.90426 31.89396 1.000 11.34363 78 VAL A CA 1
ATOM 599 C C . VAL A 1 98 ? -0.69743 -5.69794 30.69441 1.000 12.09873 78 VAL A C 1
ATOM 600 O O . VAL A 1 98 ? -1.29586 -5.66746 29.61209 1.000 8.67116 78 VAL A O 1
ATOM 604 N N . PHE A 1 99 ? 0.40849 -6.42549 30.87188 1.000 11.90618 79 PHE A N 1
ATOM 605 C CA . PHE A 1 99 ? 0.96328 -7.21349 29.77512 1.000 14.41465 79 PHE A CA 1
ATOM 606 C C . PHE A 1 99 ? -0.03800 -8.25116 29.28331 1.000 12.22829 79 PHE A C 1
ATOM 607 O O . PHE A 1 99 ? -0.30094 -8.35507 28.08019 1.000 12.99461 79 PHE A O 1
ATOM 615 N N . ARG A 1 100 ? -0.61641 -9.02432 30.20571 1.000 10.61877 80 ARG A N 1
ATOM 616 C CA . ARG A 1 100 ? -1.55565 -10.07248 29.82088 1.000 13.09733 80 ARG A CA 1
ATOM 617 C C . ARG A 1 100 ? -2.80387 -9.51807 29.14566 1.000 13.71301 80 ARG A C 1
ATOM 618 O O . ARG A 1 100 ? -3.50133 -10.26524 28.45106 1.000 11.41705 80 ARG A O 1
ATOM 626 N N . THR A 1 101 ? -3.09805 -8.23032 29.32632 1.000 11.97360 81 THR A N 1
ATOM 627 C CA . THR A 1 101 ? -4.23665 -7.60081 28.66874 1.000 10.47975 81 THR A CA 1
ATOM 628 C C . THR A 1 101 ? -3.88036 -7.06447 27.28633 1.000 14.17046 81 THR A C 1
ATOM 629 O O . THR A 1 101 ? -4.63932 -7.26147 26.33065 1.000 13.54544 81 THR A O 1
ATOM 633 N N . LEU A 1 102 ? -2.72959 -6.39812 27.16349 1.000 13.64896 82 LEU A N 1
ATOM 634 C CA . LEU A 1 102 ? -2.34153 -5.75912 25.91000 1.000 11.42958 82 LEU A CA 1
ATOM 635 C C . LEU A 1 102 ? -1.72841 -6.73266 24.91253 1.000 11.96434 82 LEU A C 1
ATOM 636 O O . LEU A 1 102 ? -1.89346 -6.55574 23.70052 1.000 13.56398 82 LEU A O 1
ATOM 641 N N . ASP A 1 103 ? -1.01568 -7.75189 25.39808 1.000 9.21068 83 ASP A N 1
ATOM 642 C CA . ASP A 1 103 ? -0.14658 -8.52888 24.51441 1.000 8.25827 83 ASP A CA 1
ATOM 643 C C . ASP A 1 103 ? -0.89836 -9.48348 23.59263 1.000 8.03725 83 ASP A C 1
ATOM 644 O O . ASP A 1 103 ? -0.58554 -9.50855 22.38908 1.000 11.75557 83 ASP A O 1
ATOM 649 N N . PRO A 1 104 ? -1.86061 -10.29628 24.06199 1.000 11.64881 84 PRO A N 1
ATOM 650 C CA . PRO A 1 104 ? -2.34366 -11.40871 23.21806 1.000 11.72907 84 PRO A CA 1
ATOM 651 C C . PRO A 1 104 ? -2.84975 -11.00728 21.84138 1.000 12.80160 84 PRO A C 1
ATOM 652 O O . PRO A 1 104 ? -2.57536 -11.72145 20.86959 1.000 7.73796 84 PRO A O 1
ATOM 656 N N . ILE A 1 105 ? -3.58004 -9.89547 21.71788 1.000 10.80394 85 ILE A N 1
ATOM 657 C CA . ILE A 1 105 ? -4.13481 -9.54018 20.41290 1.000 13.82006 85 ILE A CA 1
ATOM 658 C C . ILE A 1 105 ? -3.02291 -9.28522 19.40265 1.000 14.35066 85 ILE A C 1
ATOM 659 O O . ILE A 1 105 ? -3.18659 -9.55109 18.20510 1.000 12.42079 85 ILE A O 1
ATOM 664 N N . TYR A 1 106 ? -1.87161 -8.79544 19.86421 1.000 7.91023 86 TYR A N 1
ATOM 665 C CA . TYR A 1 106 ? -0.73644 -8.57580 18.97586 1.000 11.59504 86 TYR A CA 1
ATOM 666 C C . TYR A 1 106 ? 0.02348 -9.86990 18.71097 1.000 10.31158 86 TYR A C 1
ATOM 667 O O . TYR A 1 106 ? 0.23588 -10.24993 17.55437 1.000 12.99143 86 TYR A O 1
ATOM 676 N N . SER A 1 107 ? 0.44020 -10.55790 19.77687 1.000 12.42296 87 SER A N 1
ATOM 677 C CA . SER A 1 107 ? 1.36189 -11.67898 19.62486 1.000 12.92953 87 SER A CA 1
ATOM 678 C C . SER A 1 107 ? 0.69825 -12.87164 18.94682 1.000 11.21646 87 SER A C 1
ATOM 679 O O . SER A 1 107 ? 1.33603 -13.56643 18.14729 1.000 12.90941 87 SER A O 1
ATOM 682 N N . THR A 1 108 ? -0.57560 -13.13231 19.25195 1.000 11.39473 88 THR A N 1
ATOM 683 C CA . THR A 1 108 ? -1.24720 -14.27420 18.63733 1.000 12.44107 88 THR A CA 1
ATOM 684 C C . THR A 1 108 ? -1.45024 -14.05821 17.14248 1.000 12.81766 88 THR A C 1
ATOM 685 O O . THR A 1 108 ? -1.35189 -15.00740 16.35571 1.000 12.47178 88 THR A O 1
ATOM 689 N N . PHE A 1 109 ? -1.73254 -12.82040 16.72714 1.000 10.70192 89 PHE A N 1
ATOM 690 C CA . PHE A 1 109 ? -1.82881 -12.54648 15.29702 1.000 15.05850 89 PHE A CA 1
ATOM 691 C C . PHE A 1 109 ? -0.47228 -12.69002 14.62093 1.000 14.63869 89 PHE A C 1
ATOM 692 O O . PHE A 1 109 ? -0.37769 -13.24020 13.51758 1.000 14.00738 89 PHE A O 1
ATOM 700 N N . LEU A 1 110 ? 0.58748 -12.19252 15.26303 1.000 9.25652 90 LEU A N 1
ATOM 701 C CA . LEU A 1 110 ? 1.92092 -12.30299 14.68310 1.000 11.26946 90 LEU A CA 1
ATOM 702 C C . LEU A 1 110 ? 2.37802 -13.75270 14.59520 1.000 13.73295 90 LEU A C 1
ATOM 703 O O . LEU A 1 110 ? 3.08232 -14.12025 13.64832 1.000 15.35157 90 LEU A O 1
ATOM 708 N N . GLY A 1 111 ? 1.99068 -14.58706 15.56275 1.000 14.14069 91 GLY A N 1
ATOM 709 C CA . GLY A 1 111 ? 2.31085 -16.00129 15.47542 1.000 16.08268 91 GLY A CA 1
ATOM 710 C C . GLY A 1 111 ? 1.65324 -16.67998 14.29131 1.000 20.55094 91 GLY A C 1
ATOM 711 O O . GLY A 1 111 ? 2.22340 -17.60228 13.70206 1.000 18.97543 91 GLY A O 1
ATOM 712 N N . TYR A 1 112 ? 0.45114 -16.23344 13.92372 1.000 14.69349 92 TYR A N 1
ATOM 713 C CA . TYR A 1 112 ? -0.22537 -16.76485 12.74739 1.000 20.03887 92 TYR A CA 1
ATOM 714 C C . TYR A 1 112 ? 0.26956 -16.11295 11.46230 1.000 22.52100 92 TYR A C 1
ATOM 715 O O . TYR A 1 112 ? 0.27917 -16.76004 10.40904 1.000 23.76560 92 TYR A O 1
ATOM 724 N N . ASN A 1 113 ? 0.69425 -14.84997 11.52642 1.000 18.70313 93 ASN A N 1
ATOM 725 C CA . ASN A 1 113 ? 1.11864 -14.10482 10.34820 1.000 22.41936 93 ASN A CA 1
ATOM 726 C C . ASN A 1 113 ? 2.63639 -14.10378 10.17307 1.000 19.38805 93 ASN A C 1
ATOM 727 O O . ASN A 1 113 ? 3.20288 -13.12730 9.66972 1.000 27.07929 93 ASN A O 1
ATOM 732 N N . GLY A 1 114 ? 3.30974 -15.17457 10.58832 1.000 22.41853 94 GLY A N 1
ATOM 733 C CA . GLY A 1 114 ? 4.70769 -15.38432 10.24232 1.000 27.04556 94 GLY A CA 1
ATOM 734 C C . GLY A 1 114 ? 5.70469 -15.33808 11.38608 1.000 24.37267 94 GLY A C 1
ATOM 735 O O . GLY A 1 114 ? 6.90623 -15.49761 11.12780 1.000 18.74277 94 GLY A O 1
ATOM 736 N N . PHE A 1 115 ? 5.30146 -15.14016 12.64044 1.000 16.27898 95 PHE A N 1
ATOM 737 C CA . PHE A 1 115 ? 6.23663 -15.03820 13.76312 1.000 15.53830 95 PHE A CA 1
ATOM 738 C C . PHE A 1 115 ? 5.85357 -16.01765 14.86829 1.000 16.44869 95 PHE A C 1
ATOM 739 O O . PHE A 1 115 ? 5.48358 -15.60369 15.97387 1.000 17.84613 95 PHE A O 1
ATOM 747 N N . PRO A 1 116 ? 5.94891 -17.32886 14.61472 1.000 16.74147 96 PRO A N 1
ATOM 748 C CA . PRO A 1 116 ? 5.57192 -18.28673 15.67123 1.000 18.97456 96 PRO A CA 1
ATOM 749 C C . PRO A 1 116 ? 6.45569 -18.21058 16.90648 1.000 14.80436 96 PRO A C 1
ATOM 750 O O . PRO A 1 116 ? 5.94673 -18.31154 18.03007 1.000 15.99660 96 PRO A O 1
ATOM 754 N N . VAL A 1 117 ? 7.76784 -18.03146 16.73307 1.000 10.10193 97 VAL A N 1
ATOM 755 C CA . VAL A 1 117 ? 8.66129 -17.93045 17.88400 1.000 12.86290 97 VAL A CA 1
ATOM 756 C C . VAL A 1 117 ? 8.36968 -16.66778 18.68731 1.000 13.78598 97 VAL A C 1
ATOM 757 O O . VAL A 1 117 ? 8.50351 -16.66118 19.91783 1.000 13.62010 97 VAL A O 1
ATOM 761 N N . LEU A 1 118 ? 7.95768 -15.58874 18.01736 1.000 13.93929 98 LEU A N 1
ATOM 762 C CA . LEU A 1 118 ? 7.59511 -14.36372 18.72467 1.000 12.57794 98 LEU A CA 1
ATOM 763 C C . LEU A 1 118 ? 6.41573 -14.60267 19.65993 1.000 13.34761 98 LEU A C 1
ATOM 764 O O . LEU A 1 118 ? 6.45928 -14.23653 20.84038 1.000 9.69571 98 LEU A O 1
ATOM 769 N N . ALA A 1 119 ? 5.34391 -15.20977 19.14219 1.000 10.18424 99 ALA A N 1
ATOM 770 C CA . ALA A 1 119 ? 4.18594 -15.51300 19.97677 1.000 12.42213 99 ALA A CA 1
ATOM 771 C C . ALA A 1 119 ? 4.54526 -16.46947 21.10392 1.000 14.87817 99 ALA A C 1
ATOM 772 O O . ALA A 1 119 ? 3.97965 -16.38014 22.19999 1.000 12.98955 99 ALA A O 1
ATOM 774 N N . GLU A 1 120 ? 5.48124 -17.38593 20.85196 1.000 14.91950 100 GLU A N 1
ATOM 775 C CA . GLU A 1 120 ? 5.90831 -18.33148 21.87727 1.000 15.13389 100 GLU A CA 1
ATOM 776 C C . GLU A 1 120 ? 6.51660 -17.61272 23.07336 1.000 16.32377 100 GLU A C 1
ATOM 777 O O . GLU A 1 120 ? 6.13110 -17.85553 24.22297 1.000 15.81269 100 GLU A O 1
ATOM 783 N N . TYR A 1 121 ? 7.47649 -16.72364 22.82186 1.000 14.99068 101 TYR A N 1
ATOM 784 C CA . TYR A 1 121 ? 8.14680 -16.03486 23.91434 1.000 11.77596 101 TYR A CA 1
ATOM 785 C C . TYR A 1 121 ? 7.31250 -14.90854 24.50164 1.000 10.59900 101 TYR A C 1
ATOM 786 O O . TYR A 1 121 ? 7.56189 -14.50590 25.64277 1.000 11.84535 101 TYR A O 1
ATOM 795 N N . ALA A 1 122 ? 6.32831 -14.39724 23.76038 1.000 9.69547 102 ALA A N 1
ATOM 796 C CA . ALA A 1 122 ? 5.37944 -13.46614 24.35909 1.000 16.13888 102 ALA A CA 1
ATOM 797 C C . ALA A 1 122 ? 4.59920 -14.13861 25.48063 1.000 12.97289 102 ALA A C 1
ATOM 798 O O . ALA A 1 122 ? 4.31686 -13.51823 26.51242 1.000 14.71429 102 ALA A O 1
ATOM 800 N N . GLN A 1 123 ? 4.24796 -15.41399 25.29767 1.000 11.88759 103 GLN A N 1
ATOM 801 C CA . GLN A 1 123 ? 3.62416 -16.17197 26.37563 1.000 18.00036 103 GLN A CA 1
ATOM 802 C C . GLN A 1 123 ? 4.61731 -16.46482 27.49338 1.000 18.48792 103 GLN A C 1
ATOM 803 O O . GLN A 1 123 ? 4.22196 -16.56929 28.66009 1.000 23.39116 103 GLN A O 1
ATOM 809 N N . ARG A 1 124 ? 5.90405 -16.59950 27.15716 1.000 17.11941 104 ARG A N 1
ATOM 810 C CA . ARG A 1 124 ? 6.93099 -16.76451 28.18216 1.000 19.72951 104 ARG A CA 1
ATOM 811 C C . ARG A 1 124 ? 7.00804 -15.54275 29.08743 1.000 16.71718 104 ARG A C 1
ATOM 812 O O . ARG A 1 124 ? 7.10771 -15.67260 30.31319 1.000 19.31411 104 ARG A O 1
ATOM 820 N N . VAL A 1 125 ? 6.96405 -14.34620 28.49879 1.000 15.42376 105 VAL A N 1
ATOM 821 C CA . VAL A 1 125 ? 7.12756 -13.12067 29.27435 1.000 14.68359 105 VAL A CA 1
ATOM 822 C C . VAL A 1 125 ? 5.95731 -12.92801 30.23232 1.000 13.52640 105 VAL A C 1
ATOM 823 O O . VAL A 1 125 ? 6.12756 -12.42448 31.34943 1.000 15.56926 105 VAL A O 1
ATOM 827 N N . GLY A 1 126 ? 4.75747 -13.33906 29.82345 1.000 15.10817 106 GLY A N 1
ATOM 828 C CA . GLY A 1 126 ? 3.57851 -13.16102 30.65327 1.000 15.36524 106 GLY A CA 1
ATOM 829 C C . GLY A 1 126 ? 3.46441 -14.12713 31.81445 1.000 18.10177 106 GLY A C 1
ATOM 830 O O . GLY A 1 126 ? 2.56914 -13.95412 32.64883 1.000 18.70988 106 GLY A O 1
ATOM 831 N N . GLN A 1 127 ? 4.34049 -15.13178 31.88795 1.000 16.27022 107 GLN A N 1
ATOM 832 C CA . GLN A 1 127 ? 4.29202 -16.10078 32.97153 1.000 16.35303 107 GLN A CA 1
ATOM 833 C C . GLN A 1 127 ? 4.53740 -15.41015 34.31299 1.000 18.16126 107 GLN A C 1
ATOM 834 O O . GLN A 1 127 ? 5.09326 -14.30959 34.36118 1.000 17.83637 107 GLN A O 1
ATOM 840 N N . PRO A 1 128 ? 4.11095 -16.03076 35.41506 1.000 18.52065 108 PRO A N 1
ATOM 841 C CA . PRO A 1 128 ? 4.37124 -15.44746 36.73681 1.000 19.65546 108 PRO A CA 1
ATOM 842 C C . PRO A 1 128 ? 5.85392 -15.17254 36.94519 1.000 19.01658 108 PRO A C 1
ATOM 843 O O . PRO A 1 128 ? 6.71399 -15.97693 36.58048 1.000 21.43567 108 PRO A O 1
ATOM 847 N N . ALA A 1 129 ? 6.14753 -14.01564 37.53008 1.000 21.30315 109 ALA A N 1
ATOM 848 C CA . ALA A 1 129 ? 7.51293 -13.56535 37.75016 1.000 28.96757 109 ALA A CA 1
ATOM 849 C C . ALA A 1 129 ? 7.81675 -13.53082 39.24082 1.000 24.20566 109 ALA A C 1
ATOM 850 O O . ALA A 1 129 ? 6.96788 -13.14222 40.04964 1.000 25.00218 109 ALA A O 1
ATOM 852 N N . GLU A 1 130 ? 9.03497 -13.93850 39.59860 1.000 24.44287 110 GLU A N 1
ATOM 853 C CA . GLU A 1 130 ? 9.44758 -13.92758 40.99513 1.000 33.75930 110 GLU A CA 1
ATOM 854 C C . GLU A 1 130 ? 9.92280 -12.55945 41.46281 1.000 31.16785 110 GLU A C 1
ATOM 855 O O . GLU A 1 130 ? 10.00802 -12.33321 42.67470 1.000 26.92900 110 GLU A O 1
ATOM 861 N N . SER A 1 131 ? 10.22751 -11.64608 40.54376 1.000 19.17582 111 SER A N 1
ATOM 862 C CA . SER A 1 131 ? 10.75320 -10.34531 40.93175 1.000 19.47848 111 SER A CA 1
ATOM 863 C C . SER A 1 131 ? 10.58627 -9.36615 39.78102 1.000 21.46757 111 SER A C 1
ATOM 864 O O . SER A 1 131 ? 10.44828 -9.75860 38.61923 1.000 15.75102 111 SER A O 1
ATOM 867 N N . ARG A 1 132 ? 10.60482 -8.07662 40.12830 1.000 12.07256 112 ARG A N 1
ATOM 868 C CA . ARG A 1 132 ? 10.59901 -7.03421 39.10790 1.000 14.91062 112 ARG A CA 1
ATOM 869 C C . ARG A 1 132 ? 11.82577 -7.13842 38.21177 1.000 17.60089 112 ARG A C 1
ATOM 870 O O . ARG A 1 132 ? 11.73610 -6.93007 36.99573 1.000 16.85679 112 ARG A O 1
ATOM 878 N N . ALA A 1 133 ? 12.98135 -7.46688 38.79645 1.000 12.90052 113 ALA A N 1
ATOM 879 C CA . ALA A 1 133 ? 14.20757 -7.57547 38.01287 1.000 17.62292 113 ALA A CA 1
ATOM 880 C C . ALA A 1 133 ? 14.10274 -8.68186 36.97123 1.000 19.00670 113 ALA A C 1
ATOM 881 O O . ALA A 1 133 ? 14.61505 -8.54364 35.85415 1.000 20.47651 113 ALA A O 1
ATOM 883 N N . GLU A 1 134 ? 13.44141 -9.78781 37.31760 1.000 13.43943 114 GLU A N 1
ATOM 884 C CA . GLU A 1 134 ? 13.25606 -10.87087 36.35759 1.000 16.37755 114 GLU A CA 1
ATOM 885 C C . GLU A 1 134 ? 12.33937 -10.44187 35.21891 1.000 17.26882 114 GLU A C 1
ATOM 886 O O . GLU A 1 134 ? 12.64948 -10.66178 34.04215 1.000 18.00702 114 GLU A O 1
ATOM 892 N N . LEU A 1 135 ? 11.20213 -9.82577 35.55300 1.000 15.34737 115 LEU A N 1
ATOM 893 C CA . LEU A 1 135 ? 10.26358 -9.38960 34.52397 1.000 14.06237 115 LEU A CA 1
ATOM 894 C C . LEU A 1 135 ? 10.88216 -8.32535 33.62740 1.000 15.87560 115 LEU A C 1
ATOM 895 O O . LEU A 1 135 ? 10.70178 -8.35262 32.40404 1.000 16.70782 115 LEU A O 1
ATOM 900 N N . LEU A 1 136 ? 11.61245 -7.37628 34.21825 1.000 12.44831 116 LEU A N 1
ATOM 901 C CA . LEU A 1 136 ? 12.32007 -6.38488 33.41530 1.000 14.84119 116 LEU A CA 1
ATOM 902 C C . LEU A 1 136 ? 13.32909 -7.05090 32.48942 1.000 15.06850 116 LEU A C 1
ATOM 903 O O . LEU A 1 136 ? 13.50614 -6.62569 31.34148 1.000 13.80876 116 LEU A O 1
ATOM 908 N N . ASP A 1 137 ? 13.99679 -8.10177 32.97092 1.000 16.19276 117 ASP A N 1
ATOM 909 C CA . ASP A 1 137 ? 14.94239 -8.83048 32.13196 1.000 18.09136 117 ASP A CA 1
ATOM 910 C C . ASP A 1 137 ? 14.23518 -9.47071 30.94342 1.000 14.20395 117 ASP A C 1
ATOM 911 O O . ASP A 1 137 ? 14.71415 -9.39271 29.80578 1.000 14.77507 117 ASP A O 1
ATOM 916 N N . ARG A 1 138 ? 13.08894 -10.11181 31.19182 1.000 14.45090 118 ARG A N 1
ATOM 917 C CA . ARG A 1 138 ? 12.30891 -10.69645 30.10444 1.000 15.42322 118 ARG A CA 1
ATOM 918 C C . ARG A 1 138 ? 11.92142 -9.63928 29.07955 1.000 11.25553 118 ARG A C 1
ATOM 919 O O . ARG A 1 138 ? 12.07155 -9.84330 27.86963 1.000 9.51897 118 ARG A O 1
ATOM 927 N N . LEU A 1 139 ? 11.41139 -8.49960 29.55195 1.000 11.40136 119 LEU A N 1
ATOM 928 C CA . LEU A 1 139 ? 10.91823 -7.47078 28.64290 1.000 11.61416 119 LEU A CA 1
ATOM 929 C C . LEU A 1 139 ? 12.05581 -6.81646 27.87073 1.000 9.67329 119 LEU A C 1
ATOM 930 O O . LEU A 1 139 ? 11.91583 -6.53370 26.67616 1.000 9.15487 119 LEU A O 1
ATOM 935 N N . THR A 1 140 ? 13.18889 -6.56986 28.53269 1.000 8.89729 120 THR A N 1
ATOM 936 C CA . THR A 1 140 ? 14.32506 -5.95763 27.85034 1.000 12.83033 120 THR A CA 1
ATOM 937 C C . THR A 1 140 ? 14.86157 -6.86483 26.74947 1.000 12.76336 120 THR A C 1
ATOM 938 O O . THR A 1 140 ? 15.14082 -6.40555 25.63553 1.000 12.44987 120 THR A O 1
ATOM 942 N N . THR A 1 141 ? 15.00778 -8.15833 27.04202 1.000 8.44761 121 THR A N 1
ATOM 943 C CA . THR A 1 141 ? 15.49633 -9.09888 26.03883 1.000 11.83325 121 THR A CA 1
ATOM 944 C C . THR A 1 141 ? 14.47881 -9.28780 24.91986 1.000 11.20564 121 THR A C 1
ATOM 945 O O . THR A 1 141 ? 14.83119 -9.25920 23.73436 1.000 8.57398 121 THR A O 1
ATOM 949 N N . PHE A 1 142 ? 13.20681 -9.47930 25.27949 1.000 7.79564 122 PHE A N 1
ATOM 950 C CA . PHE A 1 142 ? 12.17447 -9.68213 24.26906 1.000 10.68850 122 PHE A CA 1
ATOM 951 C C . PHE A 1 142 ? 12.00112 -8.45056 23.39010 1.000 11.19180 122 PHE A C 1
ATOM 952 O O . PHE A 1 142 ? 11.72532 -8.57945 22.19204 1.000 11.66669 122 PHE A O 1
ATOM 960 N N . THR A 1 143 ? 12.16995 -7.25338 23.95863 1.000 9.46402 123 THR A N 1
ATOM 961 C CA . THR A 1 143 ? 12.04204 -6.03480 23.16442 1.000 12.46281 123 THR A CA 1
ATOM 962 C C . THR A 1 143 ? 13.15405 -5.92910 22.12787 1.000 9.64638 123 THR A C 1
ATOM 963 O O . THR A 1 143 ? 12.89759 -5.57286 20.97201 1.000 9.58539 123 THR A O 1
ATOM 967 N N . GLU A 1 144 ? 14.39487 -6.23471 22.51900 1.000 12.99069 124 GLU A N 1
ATOM 968 C CA . GLU A 1 144 ? 15.49832 -6.18250 21.56413 1.000 12.26558 124 GLU A CA 1
ATOM 969 C C . GLU A 1 144 ? 15.30191 -7.19333 20.44162 1.000 10.79069 124 GLU A C 1
ATOM 970 O O . GLU A 1 144 ? 15.58893 -6.90055 19.27470 1.000 9.98254 124 GLU A O 1
ATOM 976 N N . TYR A 1 145 ? 14.80690 -8.38723 20.77625 1.000 10.76324 125 TYR A N 1
ATOM 977 C CA . TYR A 1 145 ? 14.56984 -9.41182 19.76353 1.000 8.12953 125 TYR A CA 1
ATOM 978 C C . TYR A 1 145 ? 13.53368 -8.94944 18.74551 1.000 9.29040 125 TYR A C 1
ATOM 979 O O . TYR A 1 145 ? 13.74669 -9.05647 17.53202 1.000 8.76800 125 TYR A O 1
ATOM 988 N N . VAL A 1 146 ? 12.40445 -8.42121 19.22340 1.000 8.24643 126 VAL A N 1
ATOM 989 C CA . VAL A 1 146 ? 11.37910 -7.92162 18.31222 1.000 9.32056 126 VAL A CA 1
ATOM 990 C C . VAL A 1 146 ? 11.87271 -6.68650 17.56717 1.000 8.50381 126 VAL A C 1
ATOM 991 O O . VAL A 1 146 ? 11.48511 -6.45201 16.41503 1.000 6.37059 126 VAL A O 1
ATOM 995 N N . ASN A 1 147 ? 12.73979 -5.88657 18.19526 1.000 7.57607 127 ASN A N 1
ATOM 996 C CA . ASN A 1 147 ? 13.29644 -4.72172 17.51281 1.000 9.42484 127 ASN A CA 1
ATOM 997 C C . ASN A 1 147 ? 14.11253 -5.13084 16.29316 1.000 9.40420 127 ASN A C 1
ATOM 998 O O . ASN A 1 147 ? 14.09636 -4.44063 15.26713 1.000 8.49749 127 ASN A O 1
ATOM 1003 N N . ARG A 1 148 ? 14.83374 -6.25124 16.38408 1.000 6.46971 128 ARG A N 1
ATOM 1004 C CA . ARG A 1 148 ? 15.64460 -6.69379 15.25396 1.000 10.33056 128 ARG A CA 1
ATOM 1005 C C . ARG A 1 148 ? 14.77562 -7.27200 14.14365 1.000 10.28185 128 ARG A C 1
ATOM 1006 O O . ARG A 1 148 ? 15.07716 -7.09397 12.95728 1.000 7.73395 128 ARG A O 1
ATOM 1014 N N . LEU A 1 149 ? 13.70090 -7.97725 14.50673 1.000 8.75265 129 LEU A N 1
ATOM 1015 C CA . LEU A 1 149 ? 12.72255 -8.39588 13.50791 1.000 8.22567 129 LEU A CA 1
ATOM 1016 C C . LEU A 1 149 ? 12.15934 -7.18677 12.77276 1.000 9.70141 129 LEU A C 1
ATOM 1017 O O . LEU A 1 149 ? 12.05034 -7.18514 11.54080 1.000 11.07918 129 LEU A O 1
ATOM 1022 N N . THR A 1 150 ? 11.80388 -6.14059 13.52320 1.000 9.93882 130 THR A N 1
ATOM 1023 C CA . THR A 1 150 ? 11.32805 -4.90325 12.91390 1.000 7.82334 130 THR A CA 1
ATOM 1024 C C . THR A 1 150 ? 12.38867 -4.29199 12.00641 1.000 8.58256 130 THR A C 1
ATOM 1025 O O . THR A 1 150 ? 12.07253 -3.78168 10.92453 1.000 9.06281 130 THR A O 1
ATOM 1029 N N . ALA A 1 151 ? 13.65461 -4.34194 12.43010 1.000 9.41725 131 ALA A N 1
ATOM 1030 C CA . ALA A 1 151 ? 14.73862 -3.76858 11.63749 1.000 9.47337 131 ALA A CA 1
ATOM 1031 C C . ALA A 1 151 ? 14.82219 -4.41888 10.26335 1.000 8.40912 131 ALA A C 1
ATOM 1032 O O . ALA A 1 151 ? 14.87578 -3.72966 9.23788 1.000 8.29100 131 ALA A O 1
ATOM 1034 N N . TRP A 1 152 ? 14.84093 -5.75242 10.22484 1.000 7.87743 132 TRP A N 1
ATOM 1035 C CA . TRP A 1 152 ? 14.93210 -6.45110 8.94791 1.000 9.32724 132 TRP A CA 1
ATOM 1036 C C . TRP A 1 152 ? 13.64818 -6.30419 8.14230 1.000 8.50322 132 TRP A C 1
ATOM 1037 O O . TRP A 1 152 ? 13.69216 -6.19075 6.91153 1.000 9.90854 132 TRP A O 1
ATOM 1048 N N . SER A 1 153 ? 12.49598 -6.30656 8.81772 1.000 7.37305 133 SER A N 1
ATOM 1049 C CA . SER A 1 153 ? 11.23029 -6.10579 8.12009 1.000 7.50871 133 SER A CA 1
ATOM 1050 C C . SER A 1 153 ? 11.18931 -4.74165 7.44414 1.000 9.21564 133 SER A C 1
ATOM 1051 O O . SER A 1 153 ? 10.76208 -4.62376 6.28941 1.000 9.04890 133 SER A O 1
ATOM 1054 N N . HIS A 1 154 ? 11.64010 -3.70046 8.14808 1.000 10.95714 134 HIS A N 1
ATOM 1055 C CA . HIS A 1 154 ? 11.67781 -2.36376 7.56415 1.000 10.01566 134 HIS A CA 1
ATOM 1056 C C . HIS A 1 154 ? 12.60154 -2.31252 6.35415 1.000 11.39738 134 HIS A C 1
ATOM 1057 O O . HIS A 1 154 ? 12.30363 -1.63325 5.36470 1.000 10.85974 134 HIS A O 1
ATOM 1064 N N . HIS A 1 155 ? 13.72708 -3.02821 6.41338 1.000 9.76149 135 HIS A N 1
ATOM 1065 C CA . HIS A 1 155 ? 14.69758 -2.97291 5.32487 1.000 13.07323 135 HIS A CA 1
ATOM 1066 C C . HIS A 1 155 ? 14.12863 -3.55197 4.03578 1.000 12.93984 135 HIS A C 1
ATOM 1067 O O . HIS A 1 155 ? 14.38159 -3.02467 2.94576 1.000 11.96303 135 HIS A O 1
ATOM 1074 N N . TYR A 1 156 ? 13.35633 -4.63147 4.13621 1.000 7.33578 136 TYR A N 1
ATOM 1075 C CA . TYR A 1 156 ? 12.89280 -5.35810 2.96294 1.000 14.02048 136 TYR A CA 1
ATOM 1076 C C . TYR A 1 156 ? 11.47769 -4.99417 2.53312 1.000 8.97284 136 TYR A C 1
ATOM 1077 O O . TYR A 1 156 ? 11.01605 -5.49741 1.50448 1.000 11.15753 136 TYR A O 1
ATOM 1086 N N . PHE A 1 157 ? 10.78013 -4.14071 3.27597 1.000 11.17107 137 PHE A N 1
ATOM 1087 C CA . PHE A 1 157 ? 9.42269 -3.78759 2.88625 1.000 13.72700 137 PHE A CA 1
ATOM 1088 C C . PHE A 1 157 ? 9.44386 -2.95954 1.60157 1.000 9.42155 137 PHE A C 1
ATOM 1089 O O . PHE A 1 157 ? 10.31540 -2.10195 1.42907 1.000 10.94027 137 PHE A O 1
ATOM 1097 N N . PRO A 1 158 ? 8.50355 -3.19662 0.67630 1.000 12.40265 138 PRO A N 1
ATOM 1098 C CA . PRO A 1 158 ? 8.49953 -2.47669 -0.61796 1.000 12.62439 138 PRO A CA 1
ATOM 1099 C C . PRO A 1 158 ? 7.91651 -1.06778 -0.52709 1.000 14.96558 138 PRO A C 1
ATOM 1100 O O . PRO A 1 158 ? 6.77081 -0.79144 -0.88115 1.000 14.17241 138 PRO A O 1
ATOM 1104 N N . TRP A 1 159 ? 8.74210 -0.13383 -0.04762 1.000 15.77810 139 TRP A N 1
ATOM 1105 C CA . TRP A 1 159 ? 8.26930 1.23098 0.16192 1.000 13.80328 139 TRP A CA 1
ATOM 1106 C C . TRP A 1 159 ? 8.00170 1.95369 -1.15341 1.000 19.64487 139 TRP A C 1
ATOM 1107 O O . TRP A 1 159 ? 7.16629 2.86400 -1.19624 1.000 23.39847 139 TRP A O 1
ATOM 1118 N N . ASP A 1 160 ? 8.68733 1.57046 -2.22945 1.000 17.86160 140 ASP A N 1
ATOM 1119 C CA . ASP A 1 160 ? 8.51059 2.22163 -3.52245 1.000 16.69150 140 ASP A CA 1
ATOM 1120 C C . ASP A 1 160 ? 7.29693 1.71033 -4.28624 1.000 21.76590 140 ASP A C 1
ATOM 1121 O O . ASP A 1 160 ? 7.10924 2.09610 -5.44539 1.000 22.35429 140 ASP A O 1
ATOM 1126 N N . LEU A 1 161 ? 6.47752 0.85658 -3.66795 1.000 19.15716 141 LEU A N 1
ATOM 1127 C CA . LEU A 1 161 ? 5.32819 0.29306 -4.36796 1.000 19.25002 141 LEU A CA 1
ATOM 1128 C C . LEU A 1 161 ? 4.34717 1.38212 -4.78516 1.000 18.92984 141 LEU A C 1
ATOM 1129 O O . LEU A 1 161 ? 3.74420 1.30597 -5.86192 1.000 18.38443 141 LEU A O 1
ATOM 1134 N N . GLY A 1 162 ? 4.17772 2.40480 -3.95149 1.000 23.19396 142 GLY A N 1
ATOM 1135 C CA . GLY A 1 162 ? 3.34535 3.53471 -4.31312 1.000 22.55499 142 GLY A CA 1
ATOM 1136 C C . GLY A 1 162 ? 4.15408 4.65700 -4.92910 1.000 27.34801 142 GLY A C 1
ATOM 1137 O O . GLY A 1 162 ? 3.77743 5.82838 -4.84048 1.000 33.57194 142 GLY A O 1
ATOM 1138 N N . GLY A 1 163 ? 5.26881 4.30049 -5.56955 1.000 29.41183 143 GLY A N 1
ATOM 1139 C CA . GLY A 1 163 ? 6.20121 5.31456 -6.03392 1.000 37.24102 143 GLY A CA 1
ATOM 1140 C C . GLY A 1 163 ? 5.64481 6.15317 -7.16766 1.000 38.98922 143 GLY A C 1
ATOM 1141 O O . GLY A 1 163 ? 5.64591 7.38438 -7.10504 1.000 44.87374 143 GLY A O 1
ATOM 1142 N N . GLU A 1 164 ? 5.16413 5.49874 -8.22396 1.000 36.87099 144 GLU A N 1
ATOM 1143 C CA . GLU A 1 164 ? 4.69619 6.23956 -9.38812 1.000 43.06859 144 GLU A CA 1
ATOM 1144 C C . GLU A 1 164 ? 3.24987 6.69192 -9.24368 1.000 39.11913 144 GLU A C 1
ATOM 1145 O O . GLU A 1 164 ? 2.85839 7.69319 -9.85219 1.000 36.91484 144 GLU A O 1
ATOM 1147 N N . ARG A 1 165 ? 2.45012 5.98625 -8.44611 1.000 36.14669 145 ARG A N 1
ATOM 1148 C CA . ARG A 1 165 ? 1.01723 6.23838 -8.38660 1.000 35.47716 145 ARG A CA 1
ATOM 1149 C C . ARG A 1 165 ? 0.61401 7.20621 -7.27960 1.000 34.97608 145 ARG A C 1
ATOM 1150 O O . ARG A 1 165 ? -0.53133 7.67055 -7.27613 1.000 39.20777 145 ARG A O 1
ATOM 1158 N N . TYR A 1 166 ? 1.51589 7.53227 -6.34958 1.000 29.89031 146 TYR A N 1
ATOM 1159 C CA . TYR A 1 166 ? 1.19883 8.43320 -5.23480 1.000 32.31664 146 TYR A CA 1
ATOM 1160 C C . TYR A 1 166 ? 2.40404 9.34098 -4.98921 1.000 32.16232 146 TYR A C 1
ATOM 1161 O O . TYR A 1 166 ? 3.28929 9.01294 -4.19491 1.000 37.96798 146 TYR A O 1
ATOM 1170 N N . ARG A 1 167 ? 2.42404 10.48884 -5.66417 1.000 42.90529 147 ARG A N 1
ATOM 1171 C CA . ARG A 1 167 ? 3.48787 11.46983 -5.50806 1.000 46.17810 147 ARG A CA 1
ATOM 1172 C C . ARG A 1 167 ? 2.89282 12.86159 -5.34682 1.000 44.15021 147 ARG A C 1
ATOM 1173 O O . ARG A 1 167 ? 1.78775 13.14217 -5.81953 1.000 43.72400 147 ARG A O 1
ATOM 1181 N N . TYR A 1 168 ? 3.64134 13.73147 -4.67522 1.000 41.11332 148 TYR A N 1
ATOM 1182 C CA . TYR A 1 168 ? 3.21716 15.10838 -4.45514 1.000 37.87490 148 TYR A CA 1
ATOM 1183 C C . TYR A 1 168 ? 3.32131 15.89518 -5.76276 1.000 43.18540 148 TYR A C 1
ATOM 1184 O O . TYR A 1 168 ? 3.55255 15.34495 -6.84306 1.000 47.77703 148 TYR A O 1
ATOM 1193 N N . ALA A 1 169 ? 3.15415 17.21048 -5.66805 1.000 49.70181 149 ALA A N 1
ATOM 1194 C CA . ALA A 1 169 ? 3.26123 18.08441 -6.83023 1.000 52.02136 149 ALA A CA 1
ATOM 1195 C C . ALA A 1 169 ? 4.23259 19.22864 -6.55978 1.000 46.91450 149 ALA A C 1
ATOM 1196 O O . ALA A 1 169 ? 5.40505 19.16121 -6.92920 1.000 52.71126 149 ALA A O 1
ATOM 1198 N N . GLN A 1 198 ? 31.27101 14.90144 28.65397 1.000 43.80195 178 GLN A N 1
ATOM 1199 C CA . GLN A 1 198 ? 32.18347 15.55341 27.72183 1.000 41.96925 178 GLN A CA 1
ATOM 1200 C C . GLN A 1 198 ? 31.91691 15.11917 26.28332 1.000 32.92607 178 GLN A C 1
ATOM 1201 O O . GLN A 1 198 ? 30.78193 14.81644 25.91587 1.000 36.97684 178 GLN A O 1
ATOM 1207 N N . ARG A 1 199 ? 32.97343 15.09254 25.47414 1.000 34.09856 179 ARG A N 1
ATOM 1208 C CA . ARG A 1 199 ? 32.88938 14.73887 24.06238 1.000 36.17074 179 ARG A CA 1
ATOM 1209 C C . ARG A 1 199 ? 33.67186 13.45420 23.83150 1.000 36.14416 179 ARG A C 1
ATOM 1210 O O . ARG A 1 199 ? 34.89534 13.43054 24.00390 1.000 45.66086 179 ARG A O 1
ATOM 1218 N N . ILE A 1 200 ? 32.96939 12.39408 23.44193 1.000 33.40637 180 ILE A N 1
ATOM 1219 C CA . ILE A 1 200 ? 33.57330 11.08477 23.20982 1.000 32.42225 180 ILE A CA 1
ATOM 1220 C C . ILE A 1 200 ? 33.72240 10.90271 21.70174 1.000 29.19569 180 ILE A C 1
ATOM 1221 O O . ILE A 1 200 ? 32.70335 10.78701 20.99994 1.000 27.49853 180 ILE A O 1
ATOM 1226 N N . PRO A 1 201 ? 34.94074 10.87371 21.16262 1.000 34.15000 181 PRO A N 1
ATOM 1227 C CA . PRO A 1 201 ? 35.09939 10.66864 19.71806 1.000 33.06990 181 PRO A CA 1
ATOM 1228 C C . PRO A 1 201 ? 34.74117 9.24734 19.31087 1.000 27.24371 181 PRO A C 1
ATOM 1229 O O . PRO A 1 201 ? 35.13469 8.27535 19.96003 1.000 25.13127 181 PRO A O 1
ATOM 1233 N N . VAL A 1 202 ? 33.98007 9.13668 18.21957 1.000 27.52631 182 VAL A N 1
ATOM 1234 C CA . VAL A 1 202 ? 33.60460 7.85343 17.63986 1.000 25.71203 182 VAL A CA 1
ATOM 1235 C C . VAL A 1 202 ? 33.74019 7.94844 16.12599 1.000 23.46463 182 VAL A C 1
ATOM 1236 O O . VAL A 1 202 ? 33.80927 9.03715 15.55192 1.000 26.15171 182 VAL A O 1
ATOM 1240 N N . ARG A 1 203 ? 33.78012 6.78633 15.47798 1.000 27.36395 183 ARG A N 1
ATOM 1241 C CA . ARG A 1 203 ? 33.86778 6.70470 14.02683 1.000 29.24624 183 ARG A CA 1
ATOM 1242 C C . ARG A 1 203 ? 32.70615 5.88737 13.47990 1.000 22.49008 183 ARG A C 1
ATOM 1243 O O . ARG A 1 203 ? 32.37633 4.82219 14.01150 1.000 25.56523 183 ARG A O 1
ATOM 1251 N N . LEU A 1 204 ? 32.09425 6.39240 12.41265 1.000 22.68543 184 LEU A N 1
ATOM 1252 C CA . LEU A 1 204 ? 30.98449 5.73184 11.73715 1.000 22.88761 184 LEU A CA 1
ATOM 1253 C C . LEU A 1 204 ? 31.44142 5.33142 10.34074 1.000 23.63460 184 LEU A C 1
ATOM 1254 O O . LEU A 1 204 ? 31.86340 6.18671 9.55498 1.000 23.74566 184 LEU A O 1
ATOM 1259 N N . THR A 1 205 ? 31.35826 4.03847 10.03526 1.000 22.68588 185 THR A N 1
ATOM 1260 C CA . THR A 1 205 ? 31.81528 3.49708 8.76198 1.000 17.60628 185 THR A CA 1
ATOM 1261 C C . THR A 1 205 ? 30.66579 2.77858 8.07087 1.000 20.30683 185 THR A C 1
ATOM 1262 O O . THR A 1 205 ? 29.96472 1.97606 8.69629 1.000 15.71718 185 THR A O 1
ATOM 1266 N N . TRP A 1 206 ? 30.47880 3.06528 6.78517 1.000 16.60766 186 TRP A N 1
ATOM 1267 C CA . TRP A 1 206 ? 29.45802 2.42260 5.96873 1.000 16.57535 186 TRP A CA 1
ATOM 1268 C C . TRP A 1 206 ? 30.12680 1.56581 4.90259 1.000 19.25147 186 TRP A C 1
ATOM 1269 O O . TRP A 1 206 ? 31.02288 2.03625 4.19372 1.000 16.75535 186 TRP A O 1
ATOM 1280 N N . GLN A 1 207 ? 29.69208 0.31363 4.79693 1.000 15.56675 187 GLN A N 1
ATOM 1281 C CA . GLN A 1 207 ? 30.22521 -0.65246 3.85095 1.000 18.70468 187 GLN A CA 1
ATOM 1282 C C . GLN A 1 207 ? 29.08087 -1.34617 3.12713 1.000 24.26596 187 GLN A C 1
ATOM 1283 O O . GLN A 1 207 ? 27.98671 -1.48394 3.68350 1.000 21.81536 187 GLN A O 1
ATOM 1289 N N . PRO A 1 208 ? 29.29887 -1.79617 1.87816 1.000 22.94379 188 PRO A N 1
ATOM 1290 C CA . PRO A 1 208 ? 30.53220 -1.70649 1.08767 1.000 26.04846 188 PRO A CA 1
ATOM 1291 C C . PRO A 1 208 ? 30.69862 -0.35819 0.39416 1.000 25.79262 188 PRO A C 1
ATOM 1292 O O . PRO A 1 208 ? 31.51323 -0.23374 -0.52089 1.000 23.92179 188 PRO A O 1
ATOM 1296 N N . LEU A 1 209 ? 29.91847 0.63344 0.83119 1.000 21.71981 189 LEU A N 1
ATOM 1297 C CA . LEU A 1 209 ? 30.03084 1.97649 0.27180 1.000 23.02646 189 LEU A CA 1
ATOM 1298 C C . LEU A 1 209 ? 31.43871 2.53175 0.44697 1.000 29.08694 189 LEU A C 1
ATOM 1299 O O . LEU A 1 209 ? 31.95070 3.23767 -0.43013 1.000 27.16617 189 LEU A O 1
ATOM 1304 N N . GLY A 1 210 ? 32.08022 2.22268 1.57094 1.000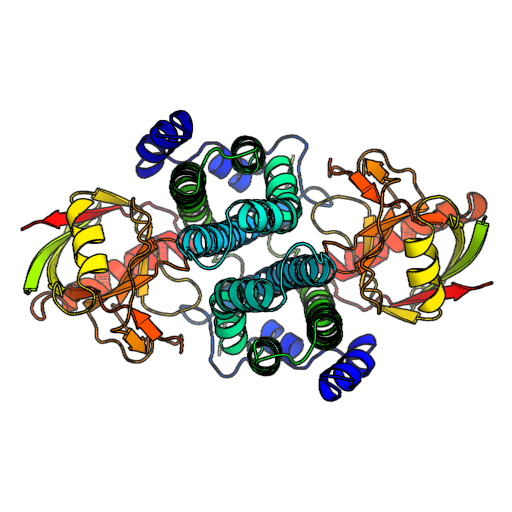 27.76915 190 GLY A N 1
ATOM 1305 C CA . GLY A 1 210 ? 33.43193 2.68111 1.81918 1.000 21.85561 190 GLY A CA 1
ATOM 1306 C C . GLY A 1 210 ? 33.51896 4.15965 2.13504 1.000 36.13033 190 GLY A C 1
ATOM 1307 O O . GLY A 1 210 ? 34.25282 4.90037 1.47385 1.000 37.39713 190 GLY A O 1
ATOM 1308 N N . VAL A 1 211 ? 32.77007 4.60183 3.14190 1.000 24.54854 191 VAL A N 1
ATOM 1309 C CA . VAL A 1 211 ? 32.80341 5.98491 3.60291 1.000 25.74948 191 VAL A CA 1
ATOM 1310 C C . VAL A 1 211 ? 32.84737 5.98389 5.12374 1.000 29.66797 191 VAL A C 1
ATOM 1311 O O . VAL A 1 211 ? 32.11364 5.23498 5.77772 1.000 23.55128 191 VAL A O 1
ATOM 1315 N N . GLN A 1 212 ? 33.71763 6.82024 5.68406 1.000 33.71374 192 GLN A N 1
ATOM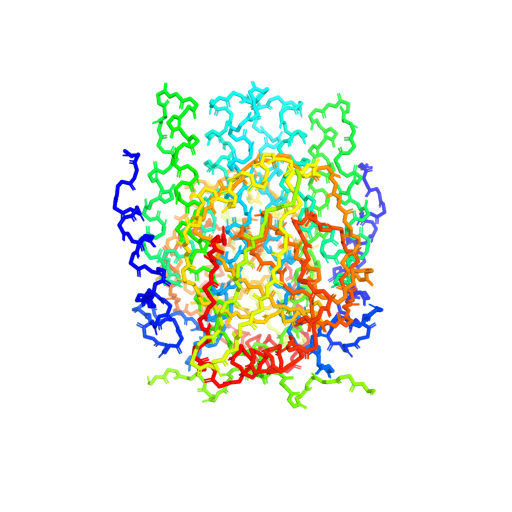 1316 C CA . GLN A 1 212 ? 33.89082 6.93469 7.12311 1.000 31.81119 192 GLN A CA 1
ATOM 1317 C C . GLN A 1 212 ? 33.78268 8.39555 7.53162 1.000 32.50757 192 GLN A C 1
ATOM 1318 O O . GLN A 1 212 ? 34.19734 9.29014 6.78814 1.000 32.47541 192 GLN A O 1
ATOM 1324 N N . VAL A 1 213 ? 33.20806 8.63408 8.71175 1.000 33.44654 193 VAL A N 1
ATOM 1325 C CA . VAL A 1 213 ? 33.12489 9.96887 9.28899 1.000 28.59868 193 VAL A CA 1
ATOM 1326 C C . VAL A 1 213 ? 33.47909 9.88122 10.76641 1.000 31.26600 193 VAL A C 1
ATOM 1327 O O . VAL A 1 213 ? 33.35323 8.83193 11.40168 1.000 24.91249 193 VAL A O 1
ATOM 1331 N N . ASP A 1 214 ? 33.93603 11.00468 11.30685 1.000 33.32749 194 ASP A N 1
ATOM 1332 C CA . ASP A 1 214 ? 34.21480 11.13303 12.72814 1.000 34.11684 194 ASP A CA 1
ATOM 1333 C C . ASP A 1 214 ? 33.09198 11.91339 13.39400 1.000 30.65646 194 ASP A C 1
ATOM 1334 O O . ASP A 1 214 ? 32.54033 12.84984 12.80959 1.000 29.77260 194 ASP A O 1
ATOM 1339 N N . ALA A 1 215 ? 32.75094 11.51745 14.61602 1.000 28.13730 195 ALA A N 1
ATOM 1340 C CA . ALA A 1 215 ? 31.67154 12.15126 15.35312 1.000 23.74866 195 ALA A CA 1
ATOM 1341 C C . ALA A 1 215 ? 32.04271 12.21440 16.82583 1.000 21.99636 195 ALA A C 1
ATOM 1342 O O . ALA A 1 215 ? 33.00350 11.58602 17.27799 1.000 21.87902 195 ALA A O 1
ATOM 1344 N N . GLU A 1 216 ? 31.26506 12.98994 17.57483 1.000 21.60798 196 GLU A N 1
ATOM 1345 C CA . GLU A 1 216 ? 31.43675 13.12049 19.01341 1.000 25.41091 196 GLU A CA 1
ATOM 1346 C C . GLU A 1 216 ? 30.10648 12.83580 19.68908 1.000 24.27847 196 GLU A C 1
ATOM 1347 O O . GLU A 1 216 ? 29.07840 13.39821 19.30034 1.000 21.74756 196 GLU A O 1
ATOM 1349 N N . ILE A 1 217 ? 30.12436 11.95748 20.68367 1.000 20.96412 197 ILE A N 1
ATOM 1350 C CA . ILE A 1 217 ? 28.94435 11.68132 21.49245 1.000 22.53848 197 ILE A CA 1
ATOM 1351 C C . ILE A 1 217 ? 28.92574 12.65295 22.66377 1.000 22.11551 197 ILE A C 1
ATOM 1352 O O . ILE A 1 217 ? 29.91852 12.78636 23.38954 1.000 24.59784 197 ILE A O 1
ATOM 1357 N N . TYR A 1 218 ? 27.80109 13.34369 22.83939 1.000 24.50252 198 TYR A N 1
ATOM 1358 C CA . TYR A 1 218 ? 27.65068 14.34671 23.89338 1.000 22.68394 198 TYR A CA 1
ATOM 1359 C C . TYR A 1 218 ? 27.32659 13.62344 25.19443 1.000 22.98468 198 TYR A C 1
ATOM 1360 O O . TYR A 1 218 ? 26.17138 13.31892 25.49432 1.000 26.17041 198 TYR A O 1
ATOM 1369 N N . ALA A 1 219 ? 28.36560 13.35157 25.98469 1.000 23.47314 199 ALA A N 1
ATOM 1370 C CA . ALA A 1 219 ? 28.22087 12.53493 27.18281 1.000 27.49857 199 ALA A CA 1
ATOM 1371 C C . ALA A 1 219 ? 27.63579 13.28986 28.37017 1.000 22.46820 199 ALA A C 1
ATOM 1372 O O . ALA A 1 219 ? 27.31778 12.65665 29.38234 1.000 18.89233 199 ALA A O 1
ATOM 1374 N N . ASP A 1 220 ? 27.48187 14.61101 28.28261 1.000 20.37976 200 ASP A N 1
ATOM 1375 C CA . ASP A 1 220 ? 26.97217 15.39156 29.40248 1.000 22.31817 200 ASP A CA 1
ATOM 1376 C C . ASP A 1 220 ? 25.52897 15.84664 29.22213 1.000 25.16029 200 ASP A C 1
ATOM 1377 O O . ASP A 1 220 ? 24.95223 16.40094 30.16391 1.000 26.86427 200 ASP A O 1
ATOM 1382 N N . LEU A 1 221 ? 24.93275 15.62849 28.04954 1.000 21.49740 201 LEU A N 1
ATOM 1383 C CA . LEU A 1 221 ? 23.55149 16.05464 27.81930 1.000 19.86969 201 LEU A CA 1
ATOM 1384 C C . LEU A 1 221 ? 22.56624 15.00868 28.32886 1.000 21.83176 201 LEU A C 1
ATOM 1385 O O . LEU A 1 221 ? 21.80681 15.25536 29.27055 1.000 24.07519 201 LEU A O 1
ATOM 1390 N N . ASN A 1 222 ? 22.55306 13.84438 27.69300 1.000 19.29155 202 ASN A N 1
ATOM 1391 C CA . ASN A 1 222 ? 21.79866 12.69693 28.17110 1.000 19.29937 202 ASN A CA 1
ATOM 1392 C C . ASN A 1 222 ? 22.80567 11.66740 28.66497 1.000 19.74375 202 ASN A C 1
ATOM 1393 O O . ASN A 1 222 ? 23.11737 10.70823 27.94726 1.000 20.41776 202 ASN A O 1
ATOM 1398 N N . PRO A 1 223 ? 23.33630 11.83708 29.88078 1.000 22.10457 203 PRO A N 1
ATOM 1399 C CA . PRO A 1 223 ? 24.51158 11.03921 30.27982 1.000 19.01286 203 PRO A CA 1
ATOM 1400 C C . PRO A 1 223 ? 24.26185 9.54145 30.29573 1.000 17.90796 203 PRO A C 1
ATOM 1401 O O . PRO A 1 223 ? 25.04788 8.78435 29.71310 1.000 16.11847 203 PRO A O 1
ATOM 1405 N N . GLN A 1 224 ? 23.18537 9.08736 30.94138 1.000 17.47269 204 GLN A N 1
ATOM 1406 C CA . GLN A 1 224 ? 22.92439 7.65264 31.00312 1.000 23.50910 204 GLN A CA 1
ATOM 1407 C C . GLN A 1 224 ? 22.66742 7.07916 29.61436 1.000 18.87111 204 GLN A C 1
ATOM 1408 O O . GLN A 1 224 ? 23.05245 5.94023 29.32434 1.000 18.06083 204 GLN A O 1
ATOM 1414 N N . LEU A 1 225 ? 22.02606 7.85688 28.73810 1.000 19.77741 205 LEU A N 1
ATOM 1415 C CA . LEU A 1 225 ? 21.85286 7.42013 27.35655 1.000 17.25056 205 LEU A CA 1
ATOM 1416 C C . LEU A 1 225 ? 23.19530 7.30249 26.64796 1.000 16.17223 205 LEU A C 1
ATOM 1417 O O . LEU A 1 225 ? 23.42102 6.36018 25.87947 1.000 13.82021 205 LEU A O 1
ATOM 1422 N N . ALA A 1 226 ? 24.10169 8.25017 26.89816 1.000 16.21203 206 ALA A N 1
ATOM 1423 C CA . ALA A 1 226 ? 25.41076 8.20862 26.25639 1.000 17.11144 206 ALA A CA 1
ATOM 1424 C C . ALA A 1 226 ? 26.20007 6.97895 26.68745 1.000 17.86701 206 ALA A C 1
ATOM 1425 O O . ALA A 1 226 ? 26.82322 6.31187 25.85372 1.000 17.16465 206 ALA A O 1
ATOM 1427 N N . THR A 1 227 ? 26.18211 6.65790 27.98519 1.000 16.93590 207 THR A N 1
ATOM 1428 C CA . THR A 1 227 ? 26.90429 5.47989 28.45861 1.000 15.37624 207 THR A CA 1
ATOM 1429 C C . THR A 1 227 ? 26.30513 4.20033 27.88998 1.000 19.24287 207 THR A C 1
ATOM 1430 O O . THR A 1 227 ? 27.04054 3.27607 27.52364 1.000 14.14162 207 THR A O 1
ATOM 1434 N N . ASP A 1 228 ? 24.97250 4.12666 27.81838 1.000 16.77591 208 ASP A N 1
ATOM 1435 C CA . ASP A 1 228 ? 24.31636 2.95531 27.24391 1.000 18.04666 208 ASP A CA 1
ATOM 1436 C C . ASP A 1 228 ? 24.80590 2.69461 25.82518 1.000 17.94147 208 ASP A C 1
ATOM 1437 O O . ASP A 1 228 ? 25.15425 1.56170 25.47303 1.000 19.02800 208 ASP A O 1
ATOM 1442 N N . VAL A 1 229 ? 24.84520 3.74007 24.99692 1.000 17.24919 209 VAL A N 1
ATOM 1443 C CA . VAL A 1 229 ? 25.31068 3.58515 23.62285 1.000 15.14122 209 VAL A CA 1
ATOM 1444 C C . VAL A 1 229 ? 26.80376 3.28356 23.59265 1.000 16.58535 209 VAL A C 1
ATOM 1445 O O . VAL A 1 229 ? 27.26147 2.42606 22.82735 1.000 17.41475 209 VAL A O 1
ATOM 1449 N N . LEU A 1 230 ? 27.58596 3.97820 24.42379 1.000 17.84983 210 LEU A N 1
ATOM 1450 C CA . LEU A 1 230 ? 29.02941 3.75887 24.43962 1.000 21.84364 210 LEU A CA 1
ATOM 1451 C C . LEU A 1 230 ? 29.37137 2.34340 24.88798 1.000 22.70305 210 LEU A C 1
ATOM 1452 O O . LEU A 1 230 ? 30.31871 1.73508 24.37642 1.000 19.92050 210 LEU A O 1
ATOM 1457 N N . LYS A 1 231 ? 28.60740 1.79843 25.83834 1.000 17.94536 211 LYS A N 1
ATOM 1458 C CA . LYS A 1 231 ? 28.85324 0.43751 26.30191 1.000 21.16087 211 LYS A CA 1
ATOM 1459 C C . LYS A 1 231 ? 28.52538 -0.60790 25.24396 1.000 23.91437 211 LYS A C 1
ATOM 1460 O O . LYS A 1 231 ? 28.97470 -1.75274 25.36408 1.000 23.89874 211 LYS A O 1
ATOM 1466 N N . ALA A 1 232 ? 27.75694 -0.24643 24.21785 1.000 15.90622 212 ALA A N 1
ATOM 1467 C CA . ALA A 1 232 ? 27.42967 -1.16694 23.13826 1.000 16.84547 212 ALA A CA 1
ATOM 1468 C C . ALA A 1 232 ? 28.44793 -1.14609 22.00606 1.000 18.79143 212 ALA A C 1
ATOM 1469 O O . ALA A 1 232 ? 28.34449 -1.96454 21.08598 1.000 26.78759 212 ALA A O 1
ATOM 1471 N N . LEU A 1 233 ? 29.42123 -0.24157 22.04900 1.000 19.71042 213 LEU A N 1
ATOM 1472 C CA . LEU A 1 233 ? 30.40778 -0.14821 20.98708 1.000 21.17830 213 LEU A CA 1
ATOM 1473 C C . LEU A 1 233 ? 31.51611 -1.18041 21.19020 1.000 23.64254 213 LEU A C 1
ATOM 1474 O O . LEU A 1 233 ? 31.89027 -1.48538 22.32581 1.000 25.62322 213 LEU A O 1
ATOM 1479 N N . PRO A 1 234 ? 32.05942 -1.73929 20.09741 1.000 21.50411 214 PRO A N 1
ATOM 1480 C CA . PRO A 1 234 ? 31.65342 -1.45691 18.71787 1.000 22.34696 214 PRO A CA 1
ATOM 1481 C C . PRO A 1 234 ? 30.55326 -2.38916 18.22159 1.000 20.63677 214 PRO A C 1
ATOM 1482 O O . PRO A 1 234 ? 30.44232 -3.51268 18.71181 1.000 18.40529 214 PRO A O 1
ATOM 1486 N N . PHE A 1 235 ? 29.74787 -1.93269 17.26416 1.000 18.23868 215 PHE A N 1
ATOM 1487 C CA . PHE A 1 235 ? 28.76216 -2.79882 16.63653 1.000 17.84422 215 PHE A CA 1
ATOM 1488 C C . PHE A 1 235 ? 28.65872 -2.47395 15.15421 1.000 17.11234 215 PHE A C 1
ATOM 1489 O O . PHE A 1 235 ? 28.90291 -1.34224 14.72726 1.000 17.59796 215 PHE A O 1
ATOM 1497 N N . THR A 1 236 ? 28.30326 -3.49174 14.37465 1.000 18.26268 216 THR A N 1
ATOM 1498 C CA . THR A 1 236 ? 28.03234 -3.35434 12.94987 1.000 18.36468 216 THR A CA 1
ATOM 1499 C C . THR A 1 236 ? 26.61899 -3.85199 12.69134 1.000 18.81165 216 THR A C 1
ATOM 1500 O O . THR A 1 236 ? 26.32124 -5.02878 12.92184 1.000 16.98920 216 THR A O 1
ATOM 1504 N N . VAL A 1 237 ? 25.74880 -2.95567 12.22760 1.000 16.30767 217 VAL A N 1
ATOM 1505 C CA . VAL A 1 237 ? 24.34499 -3.26623 11.99349 1.000 15.67025 217 VAL A CA 1
ATOM 1506 C C . VAL A 1 237 ? 23.92807 -2.68520 10.64881 1.000 15.75934 217 VAL A C 1
ATOM 1507 O O . VAL A 1 237 ? 24.62568 -1.86139 10.05421 1.000 13.29856 217 VAL A O 1
ATOM 1511 N N . LEU A 1 238 ? 22.76743 -3.12969 10.17674 1.000 13.87980 218 LEU A N 1
ATOM 1512 C CA . LEU A 1 238 ? 22.24598 -2.66762 8.89974 1.000 10.68177 218 LEU A CA 1
ATOM 1513 C C . LEU A 1 238 ? 21.85425 -1.19773 8.98680 1.000 14.79490 218 LEU A C 1
ATOM 1514 O O . LEU A 1 238 ? 21.30886 -0.74189 9.99535 1.000 13.77958 218 LEU A O 1
ATOM 1519 N N . GLN A 1 239 ? 22.14314 -0.45352 7.92299 1.000 10.87671 219 GLN A N 1
ATOM 1520 C CA . GLN A 1 239 ? 21.82444 0.96636 7.83523 1.000 13.42482 219 GLN A CA 1
ATOM 1521 C C . GLN A 1 239 ? 20.67400 1.14864 6.85488 1.000 13.18713 219 GLN A C 1
ATOM 1522 O O . GLN A 1 239 ? 20.78122 0.75747 5.68749 1.000 12.41660 219 GLN A O 1
ATOM 1528 N N . ASP A 1 240 ? 19.57910 1.73587 7.32972 1.000 11.49410 220 ASP A N 1
ATOM 1529 C CA . ASP A 1 240 ? 18.40051 1.97578 6.51240 1.000 11.59989 220 ASP A CA 1
ATOM 1530 C C . ASP A 1 240 ? 18.01323 3.44522 6.59208 1.000 10.91070 220 ASP A C 1
ATOM 1531 O O . ASP A 1 240 ? 18.54612 4.21321 7.39658 1.000 13.53560 220 ASP A O 1
ATOM 1536 N N . HIS A 1 241 ? 17.07532 3.82935 5.73409 1.000 12.80807 221 HIS A N 1
ATOM 1537 C CA . HIS A 1 241 ? 16.65063 5.21084 5.58473 1.000 9.97549 221 HIS A CA 1
ATOM 1538 C C . HIS A 1 241 ? 15.28620 5.41131 6.22961 1.000 13.39742 221 HIS A C 1
ATOM 1539 O O . HIS A 1 241 ? 14.47615 4.48324 6.30970 1.000 10.24001 221 HIS A O 1
ATOM 1546 N N . ALA A 1 242 ? 15.04280 6.63031 6.70174 1.000 12.09590 222 ALA A N 1
ATOM 1547 C CA . ALA A 1 242 ? 13.69938 7.00112 7.11805 1.000 14.42213 222 ALA A CA 1
ATOM 1548 C C . ALA A 1 242 ? 12.78797 7.04820 5.90008 1.000 15.75568 222 ALA A C 1
ATOM 1549 O O . ALA A 1 242 ? 13.20696 7.43672 4.80638 1.000 15.21354 222 ALA A O 1
ATOM 1551 N N . VAL A 1 243 ? 11.53588 6.63787 6.08629 1.000 14.78381 223 VAL A N 1
ATOM 1552 C CA . VAL A 1 243 ? 10.59272 6.52520 4.98177 1.000 17.35270 223 VAL A CA 1
ATOM 1553 C C . VAL A 1 243 ? 9.45956 7.53065 5.07487 1.000 21.79283 223 VAL A C 1
ATOM 1554 O O . VAL A 1 243 ? 8.63593 7.60196 4.15123 1.000 20.91937 223 VAL A O 1
ATOM 1558 N N . VAL A 1 244 ? 9.38979 8.31793 6.14869 1.000 16.37626 224 VAL A N 1
ATOM 1559 C CA . VAL A 1 244 ? 8.31652 9.29405 6.30931 1.000 18.06991 224 VAL A CA 1
ATOM 1560 C C . VAL A 1 244 ? 8.88745 10.67925 6.59174 1.000 25.70178 224 VAL A C 1
ATOM 1561 O O . VAL A 1 244 ? 8.46130 11.67094 5.98979 1.000 30.85330 224 VAL A O 1
ATOM 1565 N N . SER A 1 245 ? 9.85851 10.75896 7.50486 1.000 25.97258 225 SER A N 1
ATOM 1566 C CA . SER A 1 245 ? 10.24622 12.04421 8.07854 1.000 29.41030 225 SER A CA 1
ATOM 1567 C C . SER A 1 245 ? 11.11415 12.89495 7.15867 1.000 32.79432 225 SER A C 1
ATOM 1568 O O . SER A 1 245 ? 11.12301 14.12157 7.30836 1.000 34.71828 225 SER A O 1
ATOM 1571 N N . GLY A 1 246 ? 11.85055 12.29210 6.23032 1.000 24.57114 226 GLY A N 1
ATOM 1572 C CA . GLY A 1 246 ? 12.67067 13.08384 5.33322 1.000 24.35242 226 GLY A CA 1
ATOM 1573 C C . GLY A 1 246 ? 14.08921 12.58060 5.16293 1.000 17.80428 226 GLY A C 1
ATOM 1574 O O . GLY A 1 246 ? 14.31245 11.37540 5.01799 1.000 20.03306 226 GLY A O 1
ATOM 1575 N N . GLU A 1 247 ? 15.06007 13.49519 5.18213 1.000 18.40728 227 GLU A N 1
ATOM 1576 C CA . GLU A 1 247 ? 16.45161 13.15104 4.88306 1.000 19.76198 227 GLU A CA 1
ATOM 1577 C C . GLU A 1 247 ? 17.20479 12.82083 6.17225 1.000 21.23012 227 GLU A C 1
ATOM 1578 O O . GLU A 1 247 ? 18.04396 13.57577 6.66780 1.000 19.37106 227 GLU A O 1
ATOM 1584 N N . SER A 1 248 ? 16.88389 11.64647 6.70834 1.000 16.92106 228 SER A N 1
ATOM 1585 C CA . SER A 1 248 ? 17.62176 11.06261 7.81590 1.000 17.34324 228 SER A CA 1
ATOM 1586 C C . SER A 1 248 ? 17.63383 9.55169 7.64293 1.000 17.62615 228 SER A C 1
ATOM 1587 O O . SER A 1 248 ? 16.78138 8.97611 6.96242 1.000 16.96841 228 SER A O 1
ATOM 1590 N N . MET A 1 249 ? 18.62369 8.91493 8.25796 1.000 17.97178 229 MET A N 1
ATOM 1591 C CA . MET A 1 249 ? 18.75807 7.46820 8.23372 1.000 16.31655 229 MET A CA 1
ATOM 1592 C C . MET A 1 249 ? 18.92933 6.96588 9.65873 1.000 12.04806 229 MET A C 1
ATOM 1593 O O . MET A 1 249 ? 19.42328 7.68737 10.52908 1.000 15.44850 229 MET A O 1
ATOM 1598 N N . TYR A 1 250 ? 18.50198 5.72824 9.90085 1.000 10.93661 230 TYR A N 1
ATOM 1599 C CA . TYR A 1 250 ? 18.61242 5.15231 11.23173 1.000 11.16997 230 TYR A CA 1
ATOM 1600 C C . TYR A 1 250 ? 18.96981 3.67660 11.14705 1.000 11.28227 230 TYR A C 1
ATOM 1601 O O . TYR A 1 250 ? 18.68156 3.00009 10.15604 1.000 10.76781 230 TYR A O 1
ATOM 1610 N N . ALA A 1 251 ? 19.60534 3.19091 12.21108 1.000 11.89789 231 ALA A N 1
ATOM 1611 C CA . ALA A 1 251 ? 20.01686 1.80085 12.33696 1.000 17.40627 231 ALA A CA 1
ATOM 1612 C C . ALA A 1 251 ? 19.63432 1.30098 13.72054 1.000 12.04357 231 ALA A C 1
ATOM 1613 O O . ALA A 1 251 ? 19.88127 1.98485 14.71888 1.000 12.80540 231 ALA A O 1
ATOM 1615 N N . TRP A 1 252 ? 19.02988 0.11617 13.77681 1.000 11.08368 232 TRP A N 1
ATOM 1616 C CA . TRP A 1 252 ? 18.67081 -0.50298 15.04943 1.000 9.60096 232 TRP A CA 1
ATOM 1617 C C . TRP A 1 252 ? 19.93790 -0.95992 15.76388 1.000 10.93671 232 TRP A C 1
ATOM 1618 O O . TRP A 1 252 ? 20.57294 -1.93692 15.35405 1.000 10.86156 232 TRP A O 1
ATOM 1629 N N . ALA A 1 253 ? 20.30651 -0.25716 16.83560 1.000 12.36357 233 ALA A N 1
ATOM 1630 C CA . ALA A 1 253 ? 21.50738 -0.57217 17.59288 1.000 10.95070 233 ALA A CA 1
ATOM 1631 C C . ALA A 1 253 ? 21.24081 -1.70738 18.58382 1.000 10.32366 233 ALA A C 1
ATOM 1632 O O . ALA A 1 253 ? 20.11412 -1.87404 19.05868 1.000 13.71346 233 ALA A O 1
ATOM 1634 N N . PRO A 1 254 ? 22.26865 -2.50772 18.91430 1.000 9.71373 234 PRO A N 1
ATOM 1635 C CA . PRO A 1 254 ? 22.05974 -3.70854 19.75536 1.000 8.78001 234 PRO A CA 1
ATOM 1636 C C . PRO A 1 254 ? 22.01128 -3.39973 21.24763 1.000 14.45887 234 PRO A C 1
ATOM 1637 O O . P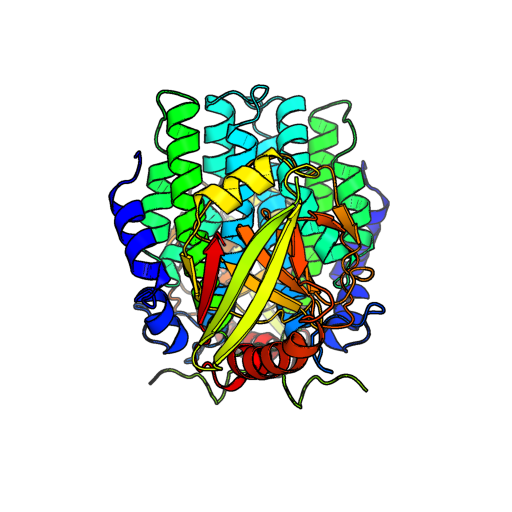RO A 1 254 ? 22.87981 -3.78896 22.03702 1.000 15.26616 234 PRO A O 1
ATOM 1641 N N . LEU A 1 255 ? 20.96436 -2.69091 21.66142 1.000 10.65030 235 LEU A N 1
ATOM 1642 C CA . LEU A 1 255 ? 20.76174 -2.39344 23.07227 1.000 14.30217 235 LEU A CA 1
ATOM 1643 C C . LEU A 1 255 ? 19.31735 -1.97260 23.28529 1.000 12.42263 235 LEU A C 1
ATOM 1644 O O . LEU A 1 255 ? 18.60585 -1.62209 22.34077 1.000 10.59788 235 LEU A O 1
ATOM 1649 N N . VAL A 1 256 ? 18.89497 -2.01821 24.54546 1.000 11.16402 236 VAL A N 1
ATOM 1650 C CA . VAL A 1 256 ? 17.61222 -1.47491 24.97765 1.000 14.93917 236 VAL A CA 1
ATOM 1651 C C . VAL A 1 256 ? 17.92235 -0.51867 26.12085 1.000 14.93898 236 VAL A C 1
ATOM 1652 O O . VAL A 1 256 ? 18.15798 -0.94941 27.25565 1.000 13.10273 236 VAL A O 1
ATOM 1656 N N . SER A 1 257 ? 17.94138 0.77609 25.82530 1.000 14.04282 237 SER A N 1
ATOM 1657 C CA . SER A 1 257 ? 18.18877 1.79456 26.83337 1.000 15.97840 237 SER A CA 1
ATOM 1658 C C . SER A 1 257 ? 16.86284 2.29429 27.38991 1.000 15.77031 237 SER A C 1
ATOM 1659 O O . SER A 1 257 ? 15.93953 2.60385 26.62992 1.000 14.90032 237 SER A O 1
ATOM 1662 N N . VAL A 1 258 ? 16.76945 2.35660 28.71619 1.000 13.99840 238 VAL A N 1
ATOM 1663 C CA . VAL A 1 258 ? 15.61280 2.93940 29.38552 1.000 13.70069 238 VAL A CA 1
ATOM 1664 C C . VAL A 1 258 ? 16.07374 4.19639 30.10778 1.000 17.41419 238 VAL A C 1
ATOM 1665 O O . VAL A 1 258 ? 15.47217 4.61743 31.10211 1.000 17.74236 238 VAL A O 1
ATOM 1669 N N . ALA A 1 259 ? 17.14885 4.79698 29.60783 1.000 22.04642 239 ALA A N 1
ATOM 1670 C CA . ALA A 1 259 ? 17.69568 5.99399 30.21728 1.000 18.59539 239 ALA A CA 1
ATOM 1671 C C . ALA A 1 259 ? 16.74967 7.17680 30.02018 1.000 20.79050 239 ALA A C 1
ATOM 1672 O O . ALA A 1 259 ? 15.97388 7.20984 29.06088 1.000 19.82747 239 ALA A O 1
ATOM 1674 N N . PRO A 1 260 ? 16.78653 8.15673 30.91984 1.000 22.68830 240 PRO A N 1
ATOM 1675 C CA . PRO A 1 260 ? 16.06081 9.40342 30.66678 1.000 24.83873 240 PRO A CA 1
ATOM 1676 C C . PRO A 1 260 ? 16.69346 10.16485 29.51460 1.000 22.59377 240 PRO A C 1
ATOM 1677 O O . PRO A 1 260 ? 17.89654 10.06813 29.25948 1.000 24.55325 240 PRO A O 1
ATOM 1681 N N . THR A 1 261 ? 15.86074 10.91867 28.80217 1.000 18.78600 241 THR A N 1
ATOM 1682 C CA . THR A 1 261 ? 16.29884 11.72817 27.66524 1.000 25.27535 241 THR A CA 1
ATOM 1683 C C . THR A 1 261 ? 15.71390 13.12912 27.79313 1.000 24.89400 241 THR A C 1
ATOM 1684 O O . THR A 1 261 ? 14.85555 13.53485 27.00027 1.000 29.36246 241 THR A O 1
ATOM 1688 N N . PRO A 1 262 ? 16.16818 13.90469 28.78309 1.000 24.44104 242 PRO A N 1
ATOM 1689 C CA . PRO A 1 262 ? 15.58052 15.24096 28.96957 1.000 27.89073 242 PRO A CA 1
ATOM 1690 C C . PRO A 1 262 ? 15.98348 16.22927 27.89119 1.000 27.84310 242 PRO A C 1
ATOM 1691 O O . PRO A 1 262 ? 15.16548 17.06713 27.49259 1.000 32.14405 242 PRO A O 1
ATOM 1695 N N . VAL A 1 263 ? 17.21782 16.15548 27.40322 1.000 22.80502 243 VAL A N 1
ATOM 1696 C CA . VAL A 1 263 ? 17.72647 17.10085 26.41566 1.000 26.93057 243 VAL A CA 1
ATOM 1697 C C . VAL A 1 263 ? 17.33711 16.59500 25.03115 1.000 31.08492 243 VAL A C 1
ATOM 1698 O O . VAL A 1 263 ? 17.84173 15.56836 24.56869 1.000 24.32101 243 VAL A O 1
ATOM 1702 N N . ARG A 1 264 ? 16.44135 17.32042 24.36604 1.000 27.25808 244 ARG A N 1
ATOM 1703 C CA . ARG A 1 264 ? 15.91879 16.92641 23.06729 1.000 26.89888 244 ARG A CA 1
ATOM 1704 C C . ARG A 1 264 ? 16.00417 18.09591 22.09640 1.000 31.10424 244 ARG A C 1
ATOM 1705 O O . ARG A 1 264 ? 16.28518 19.23638 22.47518 1.000 21.64162 244 ARG A O 1
ATOM 1713 N N . GLU A 1 265 ? 15.74677 17.79193 20.82695 1.000 31.67513 245 GLU A N 1
ATOM 1714 C CA . GLU A 1 265 ? 15.80632 18.76512 19.74839 1.000 26.67454 245 GLU A CA 1
ATOM 1715 C C . GLU A 1 265 ? 14.71473 18.43672 18.74342 1.000 37.37191 245 GLU A C 1
ATOM 1716 O O . GLU A 1 265 ? 14.48818 17.26473 18.42867 1.000 35.44750 245 GLU A O 1
ATOM 1722 N N . ARG A 1 266 ? 14.03039 19.46937 18.25640 1.000 37.65684 246 ARG A N 1
ATOM 1723 C CA . ARG A 1 266 ? 13.00081 19.26358 17.24699 1.000 42.01685 246 ARG A CA 1
ATOM 1724 C C . ARG A 1 266 ? 13.61641 18.64557 15.99886 1.000 31.72455 246 ARG A C 1
ATOM 1725 O O . ARG A 1 266 ? 14.59292 19.16735 15.45274 1.000 28.36632 246 ARG A O 1
ATOM 1727 N N . ILE A 1 267 ? 13.04950 17.51709 15.56259 1.000 34.19477 247 ILE A N 1
ATOM 1728 C CA . ILE A 1 267 ? 13.59973 16.79096 14.41898 1.000 27.39223 247 ILE A CA 1
ATOM 1729 C C . ILE A 1 267 ? 13.70284 17.70680 13.20631 1.000 36.68017 247 ILE A C 1
ATOM 1730 O O . ILE A 1 267 ? 14.75644 17.80465 12.56564 1.000 39.71605 247 ILE A O 1
ATOM 1735 N N . CYS A 1 268 ? 12.61841 18.41598 12.89427 1.000 30.64678 248 CYS A N 1
ATOM 1736 C CA . CYS A 1 268 ? 12.57627 19.30988 11.74331 1.000 36.08903 248 CYS A CA 1
ATOM 1737 C C . CYS A 1 268 ? 13.47015 20.52993 11.93709 1.000 31.26774 248 CYS A C 1
ATOM 1738 O O . CYS A 1 268 ? 13.54577 21.39505 11.05890 1.000 36.06955 248 CYS A O 1
ATOM 1741 N N . ASP A 1 269 ? 14.14779 20.61369 13.08152 1.000 30.79675 249 ASP A N 1
ATOM 1742 C CA . ASP A 1 269 ? 15.08031 21.69655 13.35189 1.000 31.80131 249 ASP A CA 1
ATOM 1743 C C . ASP A 1 269 ? 16.51239 21.21834 13.54697 1.000 32.62064 249 ASP A C 1
ATOM 1744 O O . ASP A 1 269 ? 17.39387 22.04626 13.80568 1.000 27.44842 249 ASP A O 1
ATOM 1746 N N . ALA A 1 270 ? 16.77267 19.91876 13.41898 1.000 34.67962 250 ALA A N 1
ATOM 1747 C CA . ALA A 1 270 ? 18.09891 19.38740 13.68625 1.000 30.49336 250 ALA A CA 1
ATOM 1748 C C . ALA A 1 270 ? 19.08784 19.81622 12.60179 1.000 33.58201 250 ALA A C 1
ATOM 1749 O O . ALA A 1 270 ? 18.70984 20.00484 11.44225 1.000 37.95461 250 ALA A O 1
ATOM 1751 N N . PRO A 1 271 ? 20.35969 19.97813 12.95453 1.000 28.55288 251 PRO A N 1
ATOM 1752 C CA . PRO A 1 271 ? 21.36891 20.35400 11.96142 1.000 30.84115 251 PRO A CA 1
ATOM 1753 C C . PRO A 1 271 ? 21.87944 19.14087 11.19321 1.000 40.70970 251 PRO A C 1
ATOM 1754 O O . PRO A 1 271 ? 21.63804 17.98802 11.55240 1.000 37.25369 251 PRO A O 1
ATOM 1758 N N . VAL A 1 272 ? 22.60362 19.42972 10.11149 1.000 40.16063 252 VAL A N 1
ATOM 1759 C CA . VAL A 1 272 ? 23.23440 18.37632 9.32585 1.000 26.65382 252 VAL A CA 1
ATOM 1760 C C . VAL A 1 272 ? 24.36136 17.75453 10.13764 1.000 34.67650 252 VAL A C 1
ATOM 1761 O O . VAL A 1 272 ? 25.20617 18.46170 10.70245 1.000 35.78331 252 VAL A O 1
ATOM 1765 N N . GLY A 1 273 ? 24.37871 16.42531 10.20092 1.000 23.95516 253 GLY A N 1
ATOM 1766 C CA . GLY A 1 273 ? 25.34175 15.71151 11.00879 1.000 29.66255 253 GLY A CA 1
ATOM 1767 C C . GLY A 1 273 ? 24.88256 15.39614 12.41392 1.000 21.73999 253 GLY A C 1
ATOM 1768 O O . GLY A 1 273 ? 25.61624 14.72464 13.15054 1.000 20.30380 253 GLY A O 1
ATOM 1769 N N . ARG A 1 274 ? 23.69676 15.85592 12.80739 1.000 24.81097 254 ARG A N 1
ATOM 1770 C CA . ARG A 1 274 ? 23.18839 15.58985 14.14581 1.000 21.26184 254 ARG A CA 1
ATOM 1771 C C . ARG A 1 274 ? 22.97434 14.09683 14.35458 1.000 23.49402 254 ARG A C 1
ATOM 1772 O O . ARG A 1 274 ? 22.32352 13.42791 13.54611 1.000 23.52269 254 ARG A O 1
ATOM 1780 N N . LEU A 1 275 ? 23.53602 13.57652 15.44081 1.000 20.87952 255 LEU A N 1
ATOM 1781 C CA . LEU A 1 275 ? 23.30169 12.20579 15.86998 1.000 18.58663 255 LEU A CA 1
ATOM 1782 C C . LEU A 1 275 ? 22.19427 12.21306 16.91440 1.000 23.09913 255 LEU A C 1
ATOM 1783 O O . LEU A 1 275 ? 22.36091 12.78581 17.99678 1.000 21.56146 255 LEU A O 1
ATOM 1788 N N . ARG A 1 276 ? 21.06867 11.59299 16.58669 1.000 14.95298 256 ARG A N 1
ATOM 1789 C CA . ARG A 1 276 ? 19.96008 11.44358 17.51399 1.000 19.00270 256 ARG A CA 1
ATOM 1790 C C . ARG A 1 276 ? 19.78264 9.97245 17.86370 1.000 16.67783 256 ARG A C 1
ATOM 1791 O O . ARG A 1 276 ? 20.32209 9.07986 17.20450 1.000 19.47535 256 ARG A O 1
ATOM 1799 N N . PHE A 1 277 ? 19.02197 9.72516 18.92651 1.000 17.19406 257 PHE A N 1
ATOM 1800 C CA . PHE A 1 277 ? 18.73779 8.36534 19.36796 1.000 19.44166 257 PHE A CA 1
ATOM 1801 C C . PHE A 1 277 ? 17.27898 8.28690 19.78157 1.000 22.07916 257 PHE A C 1
ATOM 1802 O O . PHE A 1 277 ? 16.85209 9.00493 20.68990 1.000 19.24292 257 PHE A O 1
ATOM 1810 N N . SER A 1 278 ? 16.52166 7.41769 19.12194 1.000 16.50766 258 SER A N 1
ATOM 1811 C CA . SER A 1 278 ? 15.10813 7.21123 19.42204 1.000 16.55632 258 SER A CA 1
ATOM 1812 C C . SER A 1 278 ? 14.96195 5.87769 20.14573 1.000 13.23384 258 SER A C 1
ATOM 1813 O O . SER A 1 278 ? 15.05429 4.81182 19.52996 1.000 10.20128 258 SER A O 1
ATOM 1816 N N . GLN A 1 279 ? 14.73715 5.94330 21.45839 1.000 14.10728 259 GLN A N 1
ATOM 1817 C CA . GLN A 1 279 ? 14.44675 4.73199 22.21583 1.000 12.24813 259 GLN A CA 1
ATOM 1818 C C . GLN A 1 279 ? 13.08198 4.16674 21.84534 1.000 14.00827 259 GLN A C 1
ATOM 1819 O O . GLN A 1 279 ? 12.92798 2.95031 21.68437 1.000 11.55102 259 GLN A O 1
ATOM 1825 N N . ALA A 1 280 ? 12.08237 5.03904 21.69626 1.000 10.77560 260 ALA A N 1
ATOM 1826 C CA . ALA A 1 280 ? 10.69969 4.59286 21.57936 1.000 12.17599 260 ALA A CA 1
ATOM 1827 C C . ALA A 1 280 ? 10.38957 3.94547 20.23611 1.000 14.13482 260 ALA A C 1
ATOM 1828 O O . ALA A 1 280 ? 9.40835 3.20110 20.14026 1.000 14.93416 260 ALA A O 1
ATOM 1830 N N . THR A 1 281 ? 11.18577 4.20534 19.19810 1.000 10.55892 261 THR A N 1
ATOM 1831 C CA . THR A 1 281 ? 10.93860 3.61634 17.88768 1.000 12.94281 261 THR A CA 1
ATOM 1832 C C . THR A 1 281 ? 11.96445 2.54629 17.52457 1.000 12.46791 261 THR A C 1
ATOM 1833 O O . THR A 1 281 ? 12.14241 2.24192 16.34118 1.000 12.14999 261 THR A O 1
ATOM 1837 N N . GLY A 1 282 ? 12.64096 1.96723 18.51574 1.000 11.77327 262 GLY A N 1
ATOM 1838 C CA . GLY A 1 282 ? 13.44720 0.78674 18.26863 1.000 9.29747 262 GLY A CA 1
ATOM 1839 C C . GLY A 1 282 ? 14.88832 0.83613 18.73499 1.000 12.49909 262 GLY A C 1
ATOM 1840 O O . GLY A 1 282 ? 15.69036 -0.01159 18.33039 1.000 13.36781 262 GLY A O 1
ATOM 1841 N N . ASN A 1 283 ? 15.22954 1.80279 19.59042 1.000 9.72405 263 ASN A N 1
ATOM 1842 C CA . ASN A 1 283 ? 16.60236 1.99676 20.06329 1.000 7.93232 263 ASN A CA 1
ATOM 1843 C C . ASN A 1 283 ? 17.55876 2.16999 18.88193 1.000 10.85734 263 ASN A C 1
ATOM 1844 O O . ASN A 1 283 ? 18.51210 1.41099 18.69342 1.000 11.38309 263 ASN A O 1
ATOM 1849 N N . LYS A 1 284 ? 17.28227 3.19578 18.08404 1.000 12.94976 264 LYS A N 1
ATOM 1850 C CA . LYS A 1 284 ? 17.97173 3.42055 16.82389 1.000 12.03090 264 LYS A CA 1
ATOM 1851 C C . LYS A 1 284 ? 18.92115 4.60495 16.93053 1.000 15.58084 264 LYS A C 1
ATOM 1852 O O . LYS A 1 284 ? 18.58686 5.63188 17.53010 1.000 12.75148 264 LYS A O 1
ATOM 1858 N N . VAL A 1 285 ? 20.10718 4.45006 16.35042 1.000 13.78671 265 VAL A N 1
ATOM 1859 C CA . VAL A 1 285 ? 21.01116 5.57432 16.13712 1.000 15.41326 265 VAL A CA 1
ATOM 1860 C C . VAL A 1 285 ? 20.60114 6.25758 14.83937 1.000 17.14573 265 VAL A C 1
ATOM 1861 O O . VAL A 1 285 ? 20.52643 5.61624 13.78615 1.000 13.09499 265 VAL A O 1
ATOM 1865 N N . ILE A 1 286 ? 20.32437 7.55601 14.91360 1.000 14.76946 266 ILE A N 1
ATOM 1866 C CA . ILE A 1 286 ? 19.76437 8.31141 13.80004 1.000 15.60784 266 ILE A CA 1
ATOM 1867 C C . ILE A 1 286 ? 20.78196 9.34955 13.35093 1.000 16.80773 266 ILE A C 1
ATOM 1868 O O . ILE A 1 286 ? 21.27013 10.14109 14.16594 1.000 14.52230 266 ILE A O 1
ATOM 1873 N N . VAL A 1 287 ? 21.09465 9.34732 12.05769 1.000 16.96394 267 VAL A N 1
ATOM 1874 C CA . VAL A 1 287 ? 22.00182 10.31756 11.45561 1.000 15.43846 267 VAL A CA 1
ATOM 1875 C C . VAL A 1 287 ? 21.18592 11.22044 10.54174 1.000 16.20573 267 VAL A C 1
ATOM 1876 O O . VAL A 1 287 ? 20.63097 10.76111 9.53545 1.000 18.30654 267 VAL A O 1
ATOM 1880 N N . GLN A 1 288 ? 21.11091 12.50075 10.89206 1.000 13.62038 268 GLN A N 1
ATOM 1881 C CA . GLN A 1 288 ? 20.44190 13.49689 10.06595 1.000 19.16377 268 GLN A CA 1
ATOM 1882 C C . GLN A 1 288 ? 21.43819 14.04789 9.05360 1.000 19.91398 268 GLN A C 1
ATOM 1883 O O . GLN A 1 288 ? 22.49810 14.55699 9.43400 1.000 22.22104 268 GLN A O 1
ATOM 1889 N N . TYR A 1 289 ? 21.10372 13.94274 7.76822 1.000 23.54263 269 TYR A N 1
ATOM 1890 C CA . TYR A 1 289 ? 21.96236 14.45958 6.71365 1.000 18.40901 269 TYR A CA 1
ATOM 1891 C C . TYR A 1 289 ? 21.29919 15.54315 5.87581 1.000 14.28413 269 TYR A C 1
ATOM 1892 O O . TYR A 1 289 ? 21.93482 16.06160 4.95048 1.000 28.13623 269 TYR A O 1
ATOM 1901 N N . GLY A 1 290 ? 20.05308 15.90722 6.17064 1.000 21.63346 270 GLY A N 1
ATOM 1902 C CA . GLY A 1 290 ? 19.36210 16.92247 5.41252 1.000 18.29583 270 GLY A CA 1
ATOM 1903 C C . GLY A 1 290 ? 18.07153 17.37750 6.06401 1.000 25.25645 270 GLY A C 1
ATOM 1904 O O . GLY A 1 290 ? 17.79068 17.07084 7.22706 1.000 26.72270 270 GLY A O 1
ATOM 1905 N N . PRO A 1 291 ? 17.25970 18.12690 5.31685 1.000 26.87425 271 PRO A N 1
ATOM 1906 C CA . PRO A 1 291 ? 16.00713 18.64699 5.87860 1.000 25.21493 271 PRO A CA 1
ATOM 1907 C C . PRO A 1 291 ? 15.03558 17.53023 6.23082 1.000 29.67641 271 PRO A C 1
ATOM 1908 O O . PRO A 1 291 ? 15.02646 16.46286 5.61359 1.000 29.91547 271 PRO A O 1
ATOM 1912 N N . THR A 1 292 ? 14.20716 17.79375 7.24049 1.000 25.04682 272 THR A N 1
ATOM 1913 C CA . THR A 1 292 ? 13.19662 16.84938 7.69488 1.000 31.61759 272 THR A CA 1
ATOM 1914 C C . THR A 1 292 ? 11.88542 17.58891 7.92112 1.000 40.23709 272 THR A C 1
ATOM 1915 O O . THR A 1 292 ? 11.83265 18.82205 7.92596 1.000 34.44744 272 THR A O 1
ATOM 1919 N N . THR A 1 293 ? 10.81371 16.81420 8.11023 1.000 35.52321 273 THR A N 1
ATOM 1920 C CA . THR A 1 293 ? 9.48400 17.36626 8.32472 1.000 37.78425 273 THR A CA 1
ATOM 1921 C C . THR A 1 293 ? 8.82954 16.92989 9.62710 1.000 45.04454 273 THR A C 1
ATOM 1922 O O . THR A 1 293 ? 7.86836 17.57921 10.05452 1.000 34.73388 273 THR A O 1
ATOM 1926 N N . GLU A 1 294 ? 9.30677 15.85972 10.26193 1.000 34.34360 274 GLU A N 1
ATOM 1927 C CA . GLU A 1 294 ? 8.69051 15.38666 11.49517 1.000 37.84801 274 GLU A CA 1
ATOM 1928 C C . GLU A 1 294 ? 8.84237 16.42740 12.59738 1.000 40.44160 274 GLU A C 1
ATOM 1929 O O . GLU A 1 294 ? 9.94564 16.91146 12.86562 1.000 40.83638 274 GLU A O 1
ATOM 1935 N N . THR A 1 295 ? 7.72427 16.76973 13.23643 1.000 33.07538 275 THR A N 1
ATOM 1936 C CA . THR A 1 295 ? 7.68238 17.86166 14.19994 1.000 41.79307 275 THR A CA 1
ATOM 1937 C C . THR A 1 295 ? 8.00031 17.43003 15.62582 1.000 45.89279 275 THR A C 1
ATOM 1938 O O . THR A 1 295 ? 8.16908 18.29603 16.49129 1.000 40.95549 275 THR A O 1
ATOM 1942 N N . LEU A 1 296 ? 8.08831 16.12905 15.89265 1.000 32.38967 276 LEU A N 1
ATOM 1943 C CA . LEU A 1 296 ? 8.40154 15.65844 17.23244 1.000 36.07573 276 LEU A CA 1
ATOM 1944 C C . LEU A 1 296 ? 9.82270 16.06859 17.62502 1.000 40.69145 276 LEU A C 1
ATOM 1945 O O . LEU A 1 296 ? 10.63541 16.48564 16.79623 1.000 39.43054 276 LEU A O 1
ATOM 1950 N N . SER A 1 297 ? 10.11329 15.95050 18.91771 1.000 41.96282 277 SER A N 1
ATOM 1951 C CA . SER A 1 297 ? 11.43878 16.22887 19.45279 1.000 39.51211 277 SER A CA 1
ATOM 1952 C C . SER A 1 297 ? 12.17226 14.92037 19.71535 1.000 30.22827 277 SER A C 1
ATOM 1953 O O . SER A 1 297 ? 11.58453 13.95694 20.21605 1.000 36.10814 277 SER A O 1
ATOM 1956 N N . SER A 1 298 ? 13.46170 14.89268 19.37698 1.000 37.21656 278 SER A N 1
ATOM 1957 C CA . SER A 1 298 ? 14.24528 13.67414 19.47216 1.000 29.85299 278 SER A CA 1
ATOM 1958 C C . SER A 1 298 ? 15.44089 13.86729 20.39875 1.000 23.26222 278 SER A C 1
ATOM 1959 O O . SER A 1 298 ? 16.04380 14.94600 20.41653 1.000 23.90053 278 SER A O 1
ATOM 1962 N N . PRO A 1 299 ? 15.80273 12.84763 21.17762 1.000 25.37337 279 PRO A N 1
ATOM 1963 C CA . PRO A 1 299 ? 16.94226 12.98373 22.09473 1.000 23.76387 279 PRO A CA 1
ATOM 1964 C C . PRO A 1 299 ? 18.24784 13.21161 21.34587 1.000 20.71422 279 PRO A C 1
ATOM 1965 O O . PRO A 1 299 ? 18.53123 12.56210 20.33711 1.000 18.34465 279 PRO A O 1
ATOM 1969 N N . VAL A 1 300 ? 19.04859 14.14022 21.86020 1.000 21.11168 280 VAL A N 1
ATOM 1970 C CA . VAL A 1 300 ? 20.31310 14.51871 21.23825 1.000 22.40309 280 VAL A CA 1
ATOM 1971 C C . VAL A 1 300 ? 21.41625 13.61598 21.77544 1.000 21.81335 280 VAL A C 1
ATOM 1972 O O . VAL A 1 300 ? 21.63364 13.54026 22.98986 1.000 21.24611 280 VAL A O 1
ATOM 1976 N N . LEU A 1 301 ? 22.11838 12.93897 20.86988 1.000 20.93403 281 LEU A N 1
ATOM 1977 C CA . LEU A 1 301 ? 23.21776 12.04632 21.21858 1.000 20.08709 281 LEU A CA 1
ATOM 1978 C C . LEU A 1 301 ? 24.58602 12.62305 20.89584 1.000 20.34301 281 LEU A C 1
ATOM 1979 O O . LEU A 1 301 ? 25.52980 12.42840 21.66509 1.000 20.13324 281 LEU A O 1
ATOM 1984 N N . GLY A 1 302 ? 24.71640 13.33013 19.77680 1.000 23.00528 282 GLY A N 1
ATOM 1985 C CA . GLY A 1 302 ? 25.98498 13.90742 19.38088 1.000 22.53354 282 GLY A CA 1
ATOM 1986 C C . GLY A 1 302 ? 25.91863 14.57411 18.02314 1.000 19.85957 282 GLY A C 1
ATOM 1987 O O . GLY A 1 302 ? 24.85402 15.04745 17.61466 1.000 21.78465 282 GLY A O 1
ATOM 1988 N N . LYS A 1 303 ? 27.04407 14.61684 17.31201 1.000 20.60862 283 LYS A N 1
ATOM 1989 C CA . LYS A 1 303 ? 27.07837 15.22276 15.98881 1.000 27.10030 283 LYS A CA 1
ATOM 1990 C C . LYS A 1 303 ? 28.35194 14.79716 15.27298 1.000 23.07249 283 LYS A C 1
ATOM 1991 O O . LYS A 1 303 ? 29.40324 14.64565 15.90049 1.000 24.84746 283 LYS A O 1
ATOM 1997 N N . VAL A 1 304 ? 28.24249 14.60233 13.95787 1.000 25.60361 284 VAL A N 1
ATOM 1998 C CA . VAL A 1 304 ? 29.41546 14.36153 13.12809 1.000 29.44476 284 VAL A CA 1
ATOM 1999 C C . VAL A 1 304 ? 30.27407 15.61916 13.10234 1.000 26.14008 284 VAL A C 1
ATOM 2000 O O . VAL A 1 304 ? 29.75639 16.74464 13.12469 1.000 30.75700 284 VAL A O 1
ATOM 2004 N N . VAL A 1 305 ? 31.59819 15.43701 13.07573 1.000 31.26645 285 VAL A N 1
ATOM 2005 C CA . VAL A 1 305 ? 32.49290 16.58631 13.04947 1.000 38.67695 285 VAL A CA 1
ATOM 2006 C C . VAL A 1 305 ? 32.24538 17.39851 11.78016 1.000 38.03198 285 VAL A C 1
ATOM 2007 O O . VAL A 1 305 ? 31.87804 16.86107 10.72691 1.000 34.66914 285 VAL A O 1
ATOM 2011 N N . ASP A 1 306 ? 32.44141 18.71532 11.88994 1.000 37.92022 286 ASP A N 1
ATOM 2012 C CA . ASP A 1 306 ? 32.06622 19.62062 10.80780 1.000 39.54638 286 ASP A CA 1
ATOM 2013 C C . ASP A 1 306 ? 32.85700 19.35308 9.53329 1.000 34.82656 286 ASP A C 1
ATOM 2014 O O . ASP A 1 306 ? 32.34208 19.56904 8.43030 1.000 38.00233 286 ASP A O 1
ATOM 2019 N N . SER A 1 307 ? 34.09907 18.88180 9.65598 1.000 29.21480 287 SER A N 1
ATOM 2020 C CA . SER A 1 307 ? 34.92056 18.63918 8.47654 1.000 37.45497 287 SER A CA 1
ATOM 2021 C C . SER A 1 307 ? 34.52525 17.37138 7.73045 1.000 41.12234 287 SER A C 1
ATOM 2022 O O . SER A 1 307 ? 34.92136 17.20433 6.57190 1.000 43.45753 287 SER A O 1
ATOM 2025 N N . HIS A 1 308 ? 33.76209 16.47870 8.36049 1.000 40.64428 288 HIS A N 1
ATOM 2026 C CA . HIS A 1 308 ? 33.29076 15.25987 7.71669 1.000 37.55107 288 HIS A CA 1
ATOM 2027 C C . HIS A 1 308 ? 31.80535 15.29708 7.38791 1.000 32.05397 288 HIS A C 1
ATOM 2028 O O . HIS A 1 308 ? 31.27682 14.30936 6.86625 1.000 28.08489 288 HIS A O 1
ATOM 2035 N N . ALA A 1 309 ? 31.11709 16.40356 7.67925 1.000 34.31330 289 ALA A N 1
ATOM 2036 C CA . ALA A 1 309 ? 29.67703 16.46864 7.45961 1.000 27.04156 289 ALA A CA 1
ATOM 2037 C C . ALA A 1 309 ? 29.30649 16.43052 5.98319 1.000 36.83243 289 ALA A C 1
ATOM 2038 O O . ALA A 1 309 ? 28.18693 16.02723 5.65016 1.000 30.97040 289 ALA A O 1
ATOM 2040 N N . ASP A 1 310 ? 30.21579 16.83441 5.09300 1.000 38.24513 290 ASP A N 1
ATOM 2041 C CA . ASP A 1 310 ? 29.90557 16.84733 3.66846 1.000 37.70833 290 ASP A CA 1
ATOM 2042 C C . ASP A 1 310 ? 29.85087 15.44764 3.06879 1.000 31.62503 290 ASP A C 1
ATOM 2043 O O . ASP A 1 310 ? 29.29109 15.27703 1.98074 1.000 30.86550 290 ASP A O 1
ATOM 2048 N N . ARG A 1 311 ? 30.41235 14.44571 3.74879 1.000 28.86202 291 ARG A N 1
ATOM 2049 C CA . ARG A 1 311 ? 30.37731 13.08043 3.23968 1.000 32.18405 291 ARG A CA 1
ATOM 2050 C C . ARG A 1 311 ? 29.03836 12.39801 3.47521 1.000 29.33044 291 ARG A C 1
ATOM 2051 O O . ARG A 1 311 ? 28.75888 11.37640 2.83846 1.000 27.47857 291 ARG A O 1
ATOM 2059 N N . LEU A 1 312 ? 28.21192 12.93120 4.37668 1.000 25.68308 292 LEU A N 1
ATOM 2060 C CA . LEU A 1 312 ? 26.96232 12.26943 4.72870 1.000 25.91726 292 LEU A CA 1
ATOM 2061 C C . LEU A 1 312 ? 25.93882 12.31446 3.60338 1.000 23.87104 292 LEU A C 1
ATOM 2062 O O . LEU A 1 312 ? 25.04489 11.46203 3.56513 1.000 24.55928 292 LEU A O 1
ATOM 2067 N N . ALA A 1 313 ? 26.05163 13.28015 2.68803 1.000 24.56826 293 ALA A N 1
ATOM 2068 C CA . ALA A 1 313 ? 25.06751 13.40285 1.61774 1.000 21.77277 293 ALA A CA 1
ATOM 2069 C C . ALA A 1 313 ? 25.06414 12.17190 0.71980 1.000 22.16393 293 ALA A C 1
ATOM 2070 O O . ALA A 1 313 ? 23.99699 11.68255 0.33289 1.000 20.00497 293 ALA A O 1
ATOM 2072 N N . GLU A 1 314 ? 26.24606 11.64878 0.38249 1.000 19.76448 294 GLU A N 1
ATOM 2073 C CA . GLU A 1 314 ? 26.29273 10.48241 -0.49318 1.000 25.84113 294 GLU A CA 1
ATOM 2074 C C . GLU A 1 314 ? 25.87790 9.21254 0.23777 1.000 22.66975 294 GLU A C 1
ATOM 2075 O O . GLU A 1 314 ? 25.34033 8.29059 -0.38634 1.000 18.10512 294 GLU A O 1
ATOM 2081 N N . VAL A 1 315 ? 26.11333 9.14194 1.54910 1.000 20.71269 295 VAL A N 1
ATOM 2082 C CA . VAL A 1 315 ? 25.63962 7.99757 2.32049 1.000 21.19916 295 VAL A CA 1
ATOM 2083 C C . VAL A 1 315 ? 24.11787 7.98236 2.35625 1.000 14.98216 295 VAL A C 1
ATOM 2084 O O . VAL A 1 315 ? 23.48576 6.94697 2.12057 1.000 14.47997 295 VAL A O 1
ATOM 2088 N N . GLY A 1 316 ? 23.50912 9.13577 2.64009 1.000 17.59773 296 GLY A N 1
ATOM 2089 C CA . GLY A 1 316 ? 22.05766 9.19946 2.71173 1.000 19.40567 296 GLY A CA 1
ATOM 2090 C C . GLY A 1 316 ? 21.39029 8.81749 1.40473 1.000 16.71127 296 GLY A C 1
ATOM 2091 O O . GLY A 1 316 ? 20.41568 8.06145 1.38904 1.000 16.29294 296 GLY A O 1
ATOM 2092 N N . LYS A 1 317 ? 21.90950 9.33544 0.28720 1.000 16.86291 297 LYS A N 1
ATOM 2093 C CA . LYS A 1 317 ? 21.35732 8.98256 -1.01773 1.000 16.73110 297 LYS A CA 1
ATOM 2094 C C . LYS A 1 317 ? 21.49625 7.48966 -1.28746 1.000 13.87394 297 LYS A C 1
ATOM 2095 O O . LYS A 1 317 ? 20.54976 6.84400 -1.75274 1.000 13.91775 297 LYS A O 1
ATOM 2101 N N . ALA A 1 318 ? 22.67211 6.92402 -1.00206 1.000 18.02722 298 ALA A N 1
ATOM 2102 C CA . ALA A 1 318 ? 22.88300 5.49753 -1.22654 1.000 14.50355 298 ALA A CA 1
ATOM 2103 C C . ALA A 1 318 ? 22.01999 4.65768 -0.29433 1.000 15.18844 298 ALA A C 1
ATOM 2104 O O . ALA A 1 318 ? 21.48839 3.61740 -0.69958 1.000 14.01678 298 ALA A O 1
ATOM 2106 N N . VAL A 1 319 ? 21.87297 5.09051 0.95926 1.000 12.72137 299 VAL A N 1
ATOM 2107 C CA . VAL A 1 319 ? 21.01421 4.37189 1.89307 1.000 10.35369 299 VAL A CA 1
ATOM 2108 C C . VAL A 1 319 ? 19.55220 4.49283 1.47967 1.000 13.39681 299 VAL A C 1
ATOM 2109 O O . VAL A 1 319 ? 18.76540 3.55576 1.66996 1.000 10.61738 299 VAL A O 1
ATOM 2113 N N . TRP A 1 320 ? 19.16569 5.62835 0.89256 1.000 12.85544 300 TRP A N 1
ATOM 2114 C CA . TRP A 1 320 ? 17.80505 5.77051 0.38361 1.000 14.25104 300 TRP A CA 1
ATOM 2115 C C . TRP A 1 320 ? 17.51935 4.74652 -0.70756 1.000 15.55656 300 TRP A C 1
ATOM 2116 O O . TRP A 1 320 ? 16.47142 4.09105 -0.69946 1.000 13.00053 300 TRP A O 1
ATOM 2127 N N . GLU A 1 321 ? 18.44594 4.59641 -1.65886 1.000 13.89989 301 GLU A N 1
ATOM 2128 C CA . GLU A 1 321 ? 18.27362 3.60113 -2.71315 1.000 16.55490 301 GLU A CA 1
ATOM 2129 C C . GLU A 1 321 ? 18.13404 2.20028 -2.13226 1.000 15.80964 301 GLU A C 1
ATOM 2130 O O . GLU A 1 321 ? 17.35157 1.38566 -2.63573 1.000 14.38059 301 GLU A O 1
ATOM 2136 N N . SER A 1 322 ? 18.88267 1.90409 -1.06890 1.000 14.48354 302 SER A N 1
ATOM 2137 C CA . SER A 1 322 ? 18.79490 0.59409 -0.43385 1.000 16.48272 302 SER A CA 1
ATOM 2138 C C . SER A 1 322 ? 17.41249 0.37052 0.16796 1.000 14.42786 302 SER A C 1
ATOM 2139 O O . SER A 1 322 ? 16.71682 -0.59108 -0.17542 1.000 15.36821 302 SER A O 1
ATOM 2142 N N . THR A 1 323 ? 16.99187 1.26532 1.06391 1.000 11.08389 303 THR A N 1
ATOM 2143 C CA . THR A 1 323 ? 15.72209 1.08009 1.76007 1.000 9.96413 303 THR A CA 1
ATOM 2144 C C . THR A 1 323 ? 14.53912 1.14255 0.80072 1.000 14.30941 303 THR A C 1
ATOM 2145 O O . THR A 1 323 ? 13.59286 0.35477 0.92021 1.000 11.41657 303 THR A O 1
ATOM 2149 N N . PHE A 1 324 ? 14.57784 2.06124 -0.16180 1.000 13.80531 304 PHE A N 1
ATOM 2150 C CA . PHE A 1 324 ? 13.41538 2.33149 -0.99775 1.000 13.12835 304 PHE A CA 1
ATOM 2151 C C . PHE A 1 324 ? 13.28519 1.38536 -2.18497 1.000 18.62740 304 PHE A C 1
ATOM 2152 O O . PHE A 1 324 ? 12.15922 1.05174 -2.57031 1.000 19.03356 304 PHE A O 1
ATOM 2160 N N . SER A 1 325 ? 14.39381 0.93241 -2.77386 1.000 16.38485 305 SER A N 1
ATOM 2161 C CA . SER A 1 325 ? 14.29411 0.20888 -4.03809 1.000 20.26223 305 SER A CA 1
ATOM 2162 C C . SER A 1 325 ? 15.11968 -1.07387 -4.09299 1.000 17.86985 305 SER A C 1
ATOM 2163 O O . SER A 1 325 ? 14.55911 -2.17059 -4.18461 1.000 24.15484 305 SER A O 1
ATOM 2166 N N . SER A 1 326 ? 16.44880 -0.95108 -4.05212 1.000 13.91957 306 SER A N 1
ATOM 2167 C CA . SER A 1 326 ? 17.31365 -2.07601 -4.39975 1.000 14.68525 306 SER A CA 1
ATOM 2168 C C . SER A 1 326 ? 17.44661 -3.09739 -3.27641 1.000 20.44418 306 SER A C 1
ATOM 2169 O O . SER A 1 326 ? 17.65473 -4.28432 -3.55350 1.000 16.11016 306 SER A O 1
ATOM 2172 N N . LYS A 1 327 ? 17.35133 -2.66046 -2.02027 1.000 16.48322 307 LYS A N 1
ATOM 2173 C CA . LYS A 1 327 ? 17.52067 -3.51147 -0.84113 1.000 19.40038 307 LYS A CA 1
ATOM 2174 C C . LYS A 1 327 ? 18.92717 -4.09679 -0.74043 1.000 22.96424 307 LYS A C 1
ATOM 2175 O O . LYS A 1 327 ? 19.13622 -5.10024 -0.05102 1.000 20.82982 307 LYS A O 1
ATOM 2181 N N . GLU A 1 328 ? 19.90015 -3.48921 -1.41066 1.000 16.14806 308 GLU A N 1
ATOM 2182 C CA . GLU A 1 328 ? 21.28842 -3.89657 -1.23058 1.000 17.67911 308 GLU A CA 1
ATOM 2183 C C . GLU A 1 328 ? 21.76855 -3.45362 0.14713 1.000 14.82813 308 GLU A C 1
ATOM 2184 O O . GLU A 1 328 ? 21.61914 -2.27807 0.50118 1.000 16.59889 308 GLU A O 1
ATOM 2190 N N . PRO A 1 329 ? 22.34076 -4.35239 0.94785 1.000 19.40528 309 PRO A N 1
ATOM 2191 C CA . PRO A 1 329 ? 22.65252 -4.01010 2.34338 1.000 13.83338 309 PRO A CA 1
ATOM 2192 C C . PRO A 1 329 ? 23.74816 -2.95757 2.44336 1.000 19.64601 309 PRO A C 1
ATOM 2193 O O . PRO A 1 329 ? 24.78520 -3.05061 1.78269 1.000 22.71880 309 PRO A O 1
ATOM 2197 N N . VAL A 1 330 ? 23.50212 -1.95051 3.27732 1.000 12.83056 310 VAL A N 1
ATOM 2198 C CA . VAL A 1 330 ? 24.51191 -0.98382 3.69416 1.000 12.06838 310 VAL A CA 1
ATOM 2199 C C . VAL A 1 330 ? 24.73236 -1.18473 5.18683 1.000 14.85003 310 VAL A C 1
ATOM 2200 O O . VAL A 1 330 ? 23.78783 -1.08015 5.97940 1.000 14.25960 310 VAL A O 1
ATOM 2204 N N . TRP A 1 331 ? 25.97080 -1.48038 5.57076 1.000 14.80140 311 TRP A N 1
ATOM 2205 C CA . TRP A 1 331 ? 26.29916 -1.85192 6.94162 1.000 12.34229 311 TRP A CA 1
ATOM 2206 C C . TRP A 1 331 ? 26.97831 -0.68496 7.64810 1.000 14.22950 311 TRP A C 1
ATOM 2207 O O . TRP A 1 331 ? 28.00308 -0.18053 7.17781 1.000 11.75593 311 TRP A O 1
ATOM 2218 N N . LEU A 1 332 ? 26.41279 -0.27046 8.77884 1.000 17.25792 312 LEU A N 1
ATOM 2219 C CA . LEU A 1 332 ? 26.96915 0.79770 9.59832 1.000 16.91021 312 LEU A CA 1
ATOM 2220 C C . LEU A 1 332 ? 27.77829 0.20221 10.74179 1.000 18.52638 312 LEU A C 1
ATOM 2221 O O . LEU A 1 332 ? 27.28151 -0.65570 11.47878 1.000 17.30814 312 LEU A O 1
ATOM 2226 N N . THR A 1 333 ? 29.01655 0.66311 10.88911 1.000 18.09497 313 THR A N 1
ATOM 2227 C CA . THR A 1 333 ? 29.87638 0.28591 12.00230 1.000 18.28763 313 THR A CA 1
ATOM 2228 C C . THR A 1 333 ? 30.15391 1.51532 12.85545 1.000 16.91371 313 THR A C 1
ATOM 2229 O O . THR A 1 333 ? 30.59499 2.54707 12.33865 1.000 18.31350 313 THR A O 1
ATOM 2233 N N . VAL A 1 334 ? 29.88792 1.40643 14.15430 1.000 22.36235 314 VAL A N 1
ATOM 2234 C CA . VAL A 1 334 ? 30.15968 2.47059 15.11276 1.000 20.19264 314 VAL A CA 1
ATOM 2235 C C . VAL A 1 334 ? 31.20180 1.96069 16.09662 1.000 19.18622 314 VAL A C 1
ATOM 2236 O O . VAL A 1 334 ? 31.04200 0.87697 16.66896 1.000 21.03230 314 VAL A O 1
ATOM 2240 N N . GLU A 1 335 ? 32.26520 2.73756 16.28971 1.000 19.31643 315 GLU A N 1
ATOM 2241 C CA . GLU A 1 335 ? 33.36010 2.32598 17.15505 1.000 26.04582 315 GLU A CA 1
ATOM 2242 C C . GLU A 1 335 ? 33.96566 3.55370 17.81702 1.000 22.45260 315 GLU A C 1
ATOM 2243 O O . GLU A 1 335 ? 33.85458 4.67435 17.31412 1.000 19.40833 315 GLU A O 1
ATOM 2249 N N . ARG A 1 336 ? 34.61366 3.32534 18.95513 1.000 28.18360 316 ARG A N 1
ATOM 2250 C CA . ARG A 1 336 ? 35.24361 4.40379 19.69959 1.000 27.31009 316 ARG A CA 1
ATOM 2251 C C . ARG A 1 336 ? 36.62599 4.71221 19.13756 1.000 29.04430 316 ARG A C 1
ATOM 2252 O O . ARG A 1 336 ? 37.28116 3.85892 18.53266 1.000 30.38507 316 ARG A O 1
ATOM 2260 N N . LEU A 1 337 ? 37.06517 5.94930 19.34395 1.000 33.13839 317 LEU A N 1
ATOM 2261 C CA . LEU A 1 337 ? 38.38610 6.37629 18.89793 1.000 32.79912 317 LEU A CA 1
ATOM 2262 C C . LEU A 1 337 ? 39.32164 6.57633 20.08495 1.000 32.02756 317 LEU A C 1
ATOM 2263 O O . LEU A 1 337 ? 38.90795 6.46222 21.23891 1.000 37.63008 317 LEU A O 1
ATOM 2268 N N . SER B 1 22 ? -21.50039 12.80590 28.94154 1.000 30.31365 2 SER B N 1
ATOM 2269 C CA . SER B 1 22 ? -20.33684 12.19984 28.30506 1.000 32.73286 2 SER B CA 1
ATOM 2270 C C . SER B 1 22 ? -19.08091 13.02469 28.56867 1.000 31.17344 2 SER B C 1
ATOM 2271 O O . SER B 1 22 ? -19.13021 14.25442 28.60641 1.000 30.14335 2 SER B O 1
ATOM 2274 N N . ALA B 1 23 ? -17.95254 12.33337 28.74525 1.000 24.04638 3 ALA B N 1
ATOM 2275 C CA . ALA B 1 23 ? -16.71245 13.01422 29.10431 1.000 26.88651 3 ALA B CA 1
ATOM 2276 C C . ALA B 1 23 ? -16.20045 13.88806 27.96547 1.000 30.73711 3 ALA B C 1
ATOM 2277 O O . ALA B 1 23 ? -15.71191 14.99950 28.20061 1.000 36.80958 3 ALA B O 1
ATOM 2279 N N . LEU B 1 24 ? -16.30146 13.4058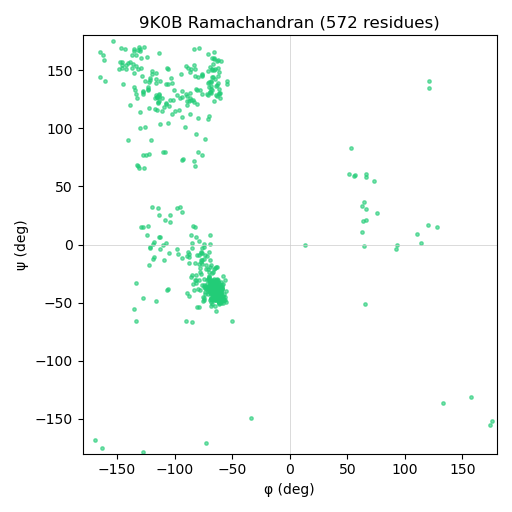6 26.72532 1.000 17.68938 4 LEU B N 1
ATOM 2280 C CA . LEU B 1 24 ? -15.77187 14.09315 25.54915 1.000 17.23274 4 LEU B CA 1
ATOM 2281 C C . LEU B 1 24 ? -16.92458 14.33339 24.58052 1.000 14.91853 4 LEU B C 1
ATOM 2282 O O . LEU B 1 24 ? -17.06042 13.62450 23.57146 1.000 12.53363 4 LEU B O 1
ATOM 2287 N N . PRO B 1 25 ? -17.76625 15.33623 24.84724 1.000 18.10727 5 PRO B N 1
ATOM 2288 C CA . PRO B 1 25 ? -18.99692 15.49137 24.05288 1.000 16.08921 5 PRO B CA 1
ATOM 2289 C C . PRO B 1 25 ? -18.75593 15.78475 22.58271 1.000 12.77484 5 PRO B C 1
ATOM 2290 O O . PRO B 1 25 ? -19.58752 15.40636 21.74781 1.000 13.95841 5 PRO B O 1
ATOM 2294 N N . GLU B 1 26 ? -17.65142 16.44803 22.23143 1.000 15.34345 6 GLU B N 1
ATOM 2295 C CA . GLU B 1 26 ? -17.40623 16.74208 20.82280 1.000 11.20726 6 GLU B CA 1
ATOM 2296 C C . GLU B 1 26 ? -17.10580 15.47186 20.03785 1.000 13.20275 6 GLU B C 1
ATOM 2297 O O . GLU B 1 26 ? -17.52963 15.33559 18.88390 1.000 9.17624 6 GLU B O 1
ATOM 2303 N N . LEU B 1 27 ? -16.37152 14.53325 20.64181 1.000 11.40719 7 LEU B N 1
ATOM 2304 C CA . LEU B 1 27 ? -16.12449 13.25815 19.97642 1.000 11.21900 7 LEU B CA 1
ATOM 2305 C C . LEU B 1 27 ? -17.42736 12.50815 19.73341 1.000 9.47316 7 LEU B C 1
ATOM 2306 O O . LEU B 1 27 ? -17.58160 11.83374 18.70873 1.000 12.99975 7 LEU B O 1
ATOM 2311 N N . ARG B 1 28 ? -18.37841 12.61699 20.66562 1.000 11.96700 8 ARG B N 1
ATOM 2312 C CA . ARG B 1 28 ? -19.68509 11.99768 20.46725 1.000 14.80835 8 ARG B CA 1
ATOM 2313 C C . ARG B 1 28 ? -20.37393 12.55036 19.22626 1.000 11.67003 8 ARG B C 1
ATOM 2314 O O . ARG B 1 28 ? -20.97742 11.79542 18.45458 1.000 14.58503 8 ARG B O 1
ATOM 2322 N N . GLU B 1 29 ? -20.29258 13.86677 19.01497 1.000 11.22943 9 GLU B N 1
ATOM 2323 C CA . GLU B 1 29 ? -20.83220 14.44985 17.79079 1.000 13.24538 9 GLU B CA 1
ATOM 2324 C C . GLU B 1 29 ? -20.07704 13.94827 16.56640 1.000 12.98529 9 GLU B C 1
ATOM 2325 O O . GLU B 1 29 ? -20.68307 13.65775 15.52824 1.000 8.21657 9 GLU B O 1
ATOM 2331 N N . LEU B 1 30 ? -18.75004 13.83929 16.66957 1.000 11.68987 10 LEU B N 1
ATOM 2332 C CA . LEU B 1 30 ? -17.95791 13.35004 15.54641 1.000 12.23633 10 LEU B CA 1
ATOM 2333 C C . LEU B 1 30 ? -18.20831 11.87079 15.28245 1.000 12.66106 10 LEU B C 1
ATOM 2334 O O . LEU B 1 30 ? -18.16597 11.43463 14.12652 1.000 13.61314 10 LEU B O 1
ATOM 2339 N N . ILE B 1 31 ? -18.46844 11.08771 16.33160 1.000 9.91727 11 ILE B N 1
ATOM 2340 C CA . ILE B 1 31 ? -18.80084 9.67720 16.14339 1.000 13.60414 11 ILE B CA 1
ATOM 2341 C C . ILE B 1 31 ? -20.11101 9.54157 15.37761 1.000 15.49173 11 ILE B C 1
ATOM 2342 O O . ILE B 1 31 ? -20.21323 8.77174 14.41470 1.000 14.31994 11 ILE B O 1
ATOM 2347 N N . ALA B 1 32 ? -21.13206 10.29720 15.79109 1.000 10.95543 12 ALA B N 1
ATOM 2348 C CA . ALA B 1 32 ? -22.41896 10.24238 15.10642 1.000 13.23326 12 ALA B CA 1
ATOM 2349 C C . ALA B 1 32 ? -22.31157 10.72772 13.66757 1.000 18.23187 12 ALA B C 1
ATOM 2350 O O . ALA B 1 32 ? -23.03919 10.24399 12.79382 1.000 20.24158 12 ALA B O 1
ATOM 2352 N N . SER B 1 33 ? -21.41378 11.67612 13.39950 1.000 17.07666 13 SER B N 1
ATOM 2353 C CA . SER B 1 33 ? -21.25875 12.18509 12.04198 1.000 14.76574 13 SER B CA 1
ATOM 2354 C C . SER B 1 33 ? -20.51192 11.19967 11.15116 1.000 19.50054 13 SER B C 1
ATOM 2355 O O . SER B 1 33 ? -20.92904 10.94682 10.01536 1.000 18.75901 13 SER B O 1
ATOM 2358 N N . PHE B 1 34 ? -19.41898 10.62638 11.65102 1.000 17.23470 14 PHE B N 1
ATOM 2359 C CA . PHE B 1 34 ? -18.52813 9.81280 10.83353 1.000 13.94733 14 PHE B CA 1
ATOM 2360 C C . PHE B 1 34 ? -19.07051 8.42035 10.53590 1.000 17.73065 14 PHE B C 1
ATOM 2361 O O . PHE B 1 34 ? -18.41110 7.66581 9.81275 1.000 17.32509 14 PHE B O 1
ATOM 2369 N N . VAL B 1 35 ? -20.23894 8.05179 11.06657 1.000 17.97358 15 VAL B N 1
ATOM 2370 C CA . VAL B 1 35 ? -20.80773 6.75499 10.71227 1.000 17.61666 15 VAL B CA 1
ATOM 2371 C C . VAL B 1 35 ? -21.22523 6.74048 9.24661 1.000 17.31023 15 VAL B C 1
ATOM 2372 O O . VAL B 1 35 ? -21.17661 5.69379 8.58879 1.000 18.75196 15 VAL B O 1
ATOM 2376 N N . SER B 1 36 ? -21.61272 7.89537 8.70272 1.000 16.79632 16 SER B N 1
ATOM 2377 C CA . SER B 1 36 ? -22.05791 7.99862 7.32257 1.000 21.94445 16 SER B CA 1
ATOM 2378 C C . SER B 1 36 ? -21.19288 8.90928 6.46484 1.000 19.24297 16 SER B C 1
ATOM 2379 O O . SER B 1 36 ? -21.35413 8.90653 5.23910 1.000 22.17667 16 SER B O 1
ATOM 2382 N N . GLU B 1 37 ? -20.28743 9.67961 7.06054 1.000 15.75336 17 GLU B N 1
ATOM 2383 C CA . GLU B 1 37 ? -19.46919 10.64250 6.33917 1.000 22.17897 17 GLU B CA 1
ATOM 2384 C C . GLU B 1 37 ? -17.99459 10.31914 6.53099 1.000 13.75276 17 GLU B C 1
ATOM 2385 O O . GLU B 1 37 ? -17.57302 9.92012 7.62128 1.000 13.01093 17 GLU B O 1
ATOM 2391 N N . GLU B 1 38 ? -17.21715 10.49264 5.47025 1.000 16.74180 18 GLU B N 1
ATOM 2392 C CA . GLU B 1 38 ? -15.78003 10.27087 5.56000 1.000 14.95575 18 GLU B CA 1
ATOM 2393 C C . GLU B 1 38 ? -15.14601 11.36097 6.41710 1.000 18.29129 18 GLU B C 1
ATOM 2394 O O . GLU B 1 38 ? -15.43024 12.54682 6.21105 1.000 14.16521 18 GLU B O 1
ATOM 2400 N N . PRO B 1 39 ? -14.30960 11.00966 7.38923 1.000 15.87600 19 PRO B N 1
ATOM 2401 C CA . PRO B 1 39 ? -13.60058 12.03015 8.16461 1.000 13.86720 19 PRO B CA 1
ATOM 2402 C C . PRO B 1 39 ? -12.66245 12.82026 7.27233 1.000 17.42617 19 PRO B C 1
ATOM 2403 O O . PRO B 1 39 ? -11.96126 12.23845 6.43035 1.000 16.15419 19 PRO B O 1
ATOM 2407 N N . PRO B 1 40 ? -12.62999 14.14812 7.41691 1.000 20.94233 20 PRO B N 1
ATOM 2408 C CA . PRO B 1 40 ? -11.76304 14.95830 6.54403 1.000 16.62392 20 PRO B CA 1
ATOM 2409 C C . PRO B 1 40 ? -10.30059 14.55520 6.59008 1.000 15.09966 20 PRO B C 1
ATOM 2410 O O . PRO B 1 40 ? -9.59858 14.69942 5.58140 1.000 16.28477 20 PRO B O 1
ATOM 2414 N N . GLU B 1 41 ? -9.81721 14.04813 7.72676 1.000 13.46318 21 GLU B N 1
ATOM 2415 C CA . GLU B 1 41 ? -8.41758 13.64510 7.80889 1.000 15.89474 21 GLU B CA 1
ATOM 2416 C C . GLU B 1 41 ? -8.13308 12.41312 6.95919 1.000 15.56101 21 GLU B C 1
ATOM 2417 O O . GLU B 1 41 ? -7.02268 12.26941 6.43655 1.000 10.21161 21 GLU B O 1
ATOM 2423 N N . ILE B 1 42 ? -9.11341 11.52132 6.80325 1.000 14.23656 22 ILE B N 1
ATOM 2424 C CA . ILE B 1 42 ? -8.91497 10.35239 5.95174 1.000 13.23368 22 ILE B CA 1
ATOM 2425 C C . ILE B 1 42 ? -8.79761 10.77065 4.49141 1.000 15.14379 22 ILE B C 1
ATOM 2426 O O . ILE B 1 42 ? -7.94915 10.25878 3.75074 1.000 12.28629 22 ILE B O 1
ATOM 2431 N N . ARG B 1 43 ? -9.63920 11.71198 4.05645 1.000 14.19538 23 ARG B N 1
ATOM 2432 C CA . ARG B 1 43 ? -9.58589 12.17220 2.67252 1.000 15.81346 23 ARG B CA 1
ATOM 2433 C C . ARG B 1 43 ? -8.25961 12.85658 2.36682 1.000 13.40799 23 ARG B C 1
ATOM 2434 O O . ARG B 1 43 ? -7.69470 12.67437 1.28187 1.000 10.35565 23 ARG B O 1
ATOM 2436 N N . ARG B 1 44 ? -7.74398 13.64639 3.31220 1.000 16.30994 24 ARG B N 1
ATOM 2437 C CA . ARG B 1 44 ? -6.47866 14.33569 3.08108 1.000 16.39987 24 ARG B CA 1
ATOM 2438 C C . ARG B 1 44 ? -5.31938 13.35134 2.99005 1.000 15.94729 24 ARG B C 1
ATOM 2439 O O . ARG B 1 44 ? -4.41671 13.52298 2.16218 1.000 15.89613 24 ARG B O 1
ATOM 2447 N N . ILE B 1 45 ? -5.32851 12.31307 3.82863 1.000 13.52815 25 ILE B N 1
ATOM 2448 C CA . ILE B 1 45 ? -4.25052 11.32723 3.80679 1.000 14.57743 25 ILE B CA 1
ATOM 2449 C C . ILE B 1 45 ? -4.24152 10.57808 2.48044 1.000 16.01104 25 ILE B C 1
ATOM 2450 O O . ILE B 1 45 ? -3.19380 10.42078 1.84198 1.000 13.38816 25 ILE B O 1
ATOM 2455 N N . ARG B 1 46 ? -5.41213 10.11206 2.04006 1.000 15.32382 26 ARG B N 1
ATOM 2456 C CA . ARG B 1 46 ? -5.47751 9.30591 0.82763 1.000 14.82789 26 ARG B CA 1
ATOM 2457 C C . ARG B 1 46 ? -5.28601 10.12288 -0.44330 1.000 15.21849 26 ARG B C 1
ATOM 2458 O O . ARG B 1 46 ? -5.14239 9.53176 -1.51870 1.000 19.65485 26 ARG B O 1
ATOM 2466 N N . THR B 1 47 ? -5.27264 11.45199 -0.35146 1.000 16.18719 27 THR B N 1
ATOM 2467 C CA . THR B 1 47 ? -5.02748 12.31233 -1.50152 1.000 20.43540 27 THR B CA 1
ATOM 2468 C C . THR B 1 47 ? -3.70980 13.06899 -1.39304 1.000 17.56377 27 THR B C 1
ATOM 2469 O O . THR B 1 47 ? -3.42975 13.92956 -2.23376 1.000 20.07240 27 THR B O 1
ATOM 2473 N N . GLY B 1 48 ? -2.89913 12.77337 -0.38195 1.000 19.39768 28 GLY B N 1
ATOM 2474 C CA . GLY B 1 48 ? -1.60977 13.43189 -0.24299 1.000 19.20951 28 GLY B CA 1
ATOM 2475 C C . GLY B 1 48 ? -1.70128 14.91911 0.01676 1.000 22.56795 28 GLY B C 1
ATOM 2476 O O . GLY B 1 48 ? -0.86492 15.68559 -0.47691 1.000 20.60134 28 GLY B O 1
ATOM 2477 N N . THR B 1 49 ? -2.70184 15.34911 0.78424 1.000 21.32613 29 THR B N 1
ATOM 2478 C CA . THR B 1 49 ? -2.88933 16.75950 1.10258 1.000 21.01591 29 THR B CA 1
ATOM 2479 C C . THR B 1 49 ? -2.80798 17.01094 2.60520 1.000 26.04945 29 THR B C 1
ATOM 2480 O O . THR B 1 49 ? -3.48125 17.89812 3.13286 1.000 34.14542 29 THR B O 1
ATOM 2484 N N . VAL B 1 50 ? -1.98907 16.23587 3.30143 1.000 20.64289 30 VAL B N 1
ATOM 2485 C CA . VAL B 1 50 ? -1.72628 16.48687 4.71947 1.000 31.40073 30 VAL B CA 1
ATOM 2486 C C . VAL B 1 50 ? -0.73427 17.64153 4.83241 1.000 39.50753 30 VAL B C 1
ATOM 2487 O O . VAL B 1 50 ? 0.27515 17.64970 4.10922 1.000 43.52500 30 VAL B O 1
ATOM 2491 N N . PRO B 1 51 ? -0.98512 18.62963 5.69251 1.000 47.68193 31 PRO B N 1
ATOM 2492 C CA . PRO B 1 51 ? -0.02607 19.72879 5.85080 1.000 40.19109 31 PRO B CA 1
ATOM 2493 C C . PRO B 1 51 ? 1.33424 19.21968 6.30536 1.000 41.88304 31 PRO B C 1
ATOM 2494 O O . PRO B 1 51 ? 1.46651 18.12960 6.86659 1.000 40.07380 31 PRO B O 1
ATOM 2498 N N . ASP B 1 52 ? 2.35943 20.02848 6.03305 1.000 37.41945 32 ASP B N 1
ATOM 2499 C CA . ASP B 1 52 ? 3.77279 19.73601 6.26486 1.000 46.65669 32 ASP B CA 1
ATOM 2500 C C . ASP B 1 52 ? 4.28036 18.56865 5.42429 1.000 48.21426 32 ASP B C 1
ATOM 2501 O O . ASP B 1 52 ? 5.46946 18.23603 5.51181 1.000 42.11377 32 ASP B O 1
ATOM 2506 N N . LEU B 1 53 ? 3.42146 17.93428 4.61853 1.000 47.35603 33 LEU B N 1
ATOM 2507 C CA . LEU B 1 53 ? 3.77142 16.93227 3.61589 1.000 46.63724 33 LEU B CA 1
ATOM 2508 C C . LEU B 1 53 ? 4.59895 15.79255 4.19916 1.000 45.67553 33 LEU B C 1
ATOM 2509 O O . LEU B 1 53 ? 5.83223 15.79966 4.09072 1.000 44.98296 33 LEU B O 1
ATOM 2514 N N . PRO B 1 54 ? 3.96525 14.79935 4.81456 1.000 48.18827 34 PRO B N 1
ATOM 2515 C CA . PRO B 1 54 ? 4.71289 13.63898 5.30229 1.000 37.59393 34 PRO B CA 1
ATOM 2516 C C . PRO B 1 54 ? 5.08728 12.69928 4.16802 1.000 35.16959 34 PRO B C 1
ATOM 2517 O O . PRO B 1 54 ? 4.35039 12.52736 3.19393 1.000 32.52076 34 PRO B O 1
ATOM 2521 N N . GLY B 1 55 ? 6.26081 12.08904 4.30933 1.000 33.58607 35 GLY B N 1
ATOM 2522 C CA . GLY B 1 55 ? 6.77442 11.19135 3.29381 1.000 27.05963 35 GLY B CA 1
ATOM 2523 C C . GLY B 1 55 ? 8.11756 11.63432 2.75234 1.000 33.98510 35 GLY B C 1
ATOM 2524 O O . GLY B 1 55 ? 8.34563 12.82939 2.54044 1.000 34.22129 35 GLY B O 1
ATOM 2525 N N . SER B 1 56 ? 9.01262 10.67963 2.51521 1.000 33.27971 36 SER B N 1
ATOM 2526 C CA . SER B 1 56 ? 10.36018 10.97981 2.05139 1.000 38.70148 36 SER B CA 1
ATOM 2527 C C . SER B 1 56 ? 10.40779 11.00847 0.52762 1.000 32.94360 36 SER B C 1
ATOM 2528 O O . SER B 1 56 ? 9.92445 10.08345 -0.13370 1.000 32.17377 36 SER B O 1
ATOM 2531 N N . TYR B 1 57 ? 10.97671 12.08521 -0.01824 1.000 36.51816 37 TYR B N 1
ATOM 2532 C CA . TYR B 1 57 ? 11.29882 12.20967 -1.44207 1.000 29.64163 37 TYR B CA 1
ATOM 2533 C C . TYR B 1 57 ? 10.04145 12.23280 -2.31698 1.000 28.36505 37 TYR B C 1
ATOM 2534 O O . TYR B 1 57 ? 9.85768 11.41150 -3.21897 1.000 29.76497 37 TYR B O 1
ATOM 2543 N N . GLY B 1 58 ? 9.17577 13.20388 -2.03365 1.000 32.15063 38 GLY B N 1
ATOM 2544 C CA . GLY B 1 58 ? 8.12462 13.58381 -2.96035 1.000 36.16511 38 GLY B CA 1
ATOM 2545 C C . GLY B 1 58 ? 7.04102 12.56199 -3.22523 1.000 36.74508 38 GLY B C 1
ATOM 2546 O O . GLY B 1 58 ? 6.36748 12.65118 -4.25385 1.000 35.78990 38 GLY B O 1
ATOM 2547 N N . GLN B 1 59 ? 6.84571 11.59386 -2.33385 1.000 35.67548 39 GLN B N 1
ATOM 2548 C CA . GLN B 1 59 ? 5.74946 10.64147 -2.44417 1.000 29.93157 39 GLN B CA 1
ATOM 2549 C C . GLN B 1 59 ? 5.00375 10.59029 -1.11781 1.000 27.00895 39 GLN B C 1
ATOM 2550 O O . GLN B 1 59 ? 5.53260 10.98177 -0.07464 1.000 29.17296 39 GLN B O 1
ATOM 2556 N N . TYR B 1 60 ? 3.76192 10.09447 -1.15659 1.000 24.67409 40 TYR B N 1
ATOM 2557 C CA . TYR B 1 60 ? 2.94920 10.04715 0.05449 1.000 25.79976 40 TYR B CA 1
ATOM 2558 C C . TYR B 1 60 ? 2.34616 8.66935 0.31270 1.000 23.48925 40 TYR B C 1
ATOM 2559 O O . TYR B 1 60 ? 1.43143 8.54974 1.13346 1.000 21.23458 40 TYR B O 1
ATOM 2568 N N . PHE B 1 61 ? 2.83836 7.62150 -0.35210 1.000 18.56568 41 PHE B N 1
ATOM 2569 C CA . PHE B 1 61 ? 2.35282 6.28233 -0.03296 1.000 19.30440 41 PHE B CA 1
ATOM 2570 C C . PHE B 1 61 ? 2.90289 5.79707 1.30185 1.000 13.12930 41 PHE B C 1
ATOM 2571 O O . PHE B 1 61 ? 2.16939 5.20378 2.10140 1.000 16.38634 41 PHE B O 1
ATOM 2579 N N . THR B 1 62 ? 4.19367 6.02858 1.55535 1.000 15.35126 42 THR B N 1
ATOM 2580 C CA . THR B 1 62 ? 4.80002 5.55266 2.79514 1.000 15.37799 42 THR B CA 1
ATOM 2581 C C . THR B 1 62 ? 4.14359 6.19259 4.01225 1.000 14.07758 42 THR B C 1
ATOM 2582 O O . THR B 1 62 ? 3.88939 5.51687 5.01662 1.000 12.41886 42 THR B O 1
ATOM 2586 N N . ALA B 1 63 ? 3.86187 7.49599 3.94231 1.000 16.58830 43 ALA B N 1
ATOM 2587 C CA . ALA B 1 63 ? 3.13213 8.15052 5.02328 1.000 14.38617 43 ALA B CA 1
ATOM 2588 C C . ALA B 1 63 ? 1.71585 7.60260 5.13334 1.000 11.31165 43 ALA B C 1
ATOM 2589 O O . ALA B 1 63 ? 1.20661 7.38743 6.23965 1.000 13.78381 43 ALA B O 1
ATOM 2591 N N . TRP B 1 64 ? 1.06528 7.37498 3.99032 1.000 8.53132 44 TRP B N 1
ATOM 2592 C CA . TRP B 1 64 ? -0.25193 6.74869 3.98250 1.000 11.35549 44 TRP B CA 1
ATOM 2593 C C . TRP B 1 64 ? -0.19933 5.36299 4.61297 1.000 13.51082 44 TRP B C 1
ATOM 2594 O O . TRP B 1 64 ? -1.10567 4.97452 5.35971 1.000 13.15422 44 TRP B O 1
ATOM 2605 N N . ASP B 1 65 ? 0.86502 4.60842 4.33146 1.000 11.21399 45 ASP B N 1
ATOM 2606 C CA . ASP B 1 65 ? 1.01533 3.28272 4.92088 1.000 11.59588 45 ASP B CA 1
ATOM 2607 C C . ASP B 1 65 ? 1.15096 3.36430 6.43569 1.000 13.33896 45 ASP B C 1
ATOM 2608 O O . ASP B 1 65 ? 0.59259 2.53420 7.16302 1.000 10.22019 45 ASP B O 1
ATOM 2613 N N . PHE B 1 66 ? 1.89182 4.35925 6.92947 1.000 11.93427 46 PHE B N 1
ATOM 2614 C CA . PHE B 1 66 ? 2.04329 4.52374 8.37120 1.000 11.51454 46 PHE B CA 1
ATOM 2615 C C . PHE B 1 66 ? 0.75228 5.01548 9.01198 1.000 12.94672 46 PHE B C 1
ATOM 2616 O O . PHE B 1 66 ? 0.36034 4.52850 10.07877 1.000 9.98317 46 PHE B O 1
ATOM 2624 N N . SER B 1 67 ? 0.08105 5.98068 8.37742 1.000 9.70051 47 SER B N 1
ATOM 2625 C CA . SER B 1 67 ? -1.16225 6.51355 8.92784 1.000 14.22851 47 SER B CA 1
ATOM 2626 C C . SER B 1 67 ? -2.19466 5.41076 9.12033 1.000 11.64786 47 SER B C 1
ATOM 2627 O O . SER B 1 67 ? -2.82761 5.31294 10.17774 1.000 12.43606 47 SER B O 1
ATOM 2630 N N . ASN B 1 68 ? -2.36672 4.56030 8.10664 1.000 11.19084 48 ASN B N 1
ATOM 2631 C CA . ASN B 1 68 ? -3.39369 3.52610 8.16736 1.000 10.43046 48 ASN B CA 1
ATOM 2632 C C . ASN B 1 68 ? -3.07227 2.47743 9.22431 1.000 10.08600 48 ASN B C 1
ATOM 2633 O O . ASN B 1 68 ? -3.96112 2.04332 9.96636 1.000 11.87658 48 ASN B O 1
ATOM 2638 N N . SER B 1 69 ? -1.80953 2.06214 9.31437 1.000 10.52918 49 SER B N 1
ATOM 2639 C CA . SER B 1 69 ? -1.46375 0.96465 10.20914 1.000 12.07395 49 SER B CA 1
ATOM 2640 C C . SER B 1 69 ? -1.34213 1.42396 11.65687 1.000 10.80021 49 SER B C 1
ATOM 2641 O O . SER B 1 69 ? -1.74812 0.70067 12.57332 1.000 13.12858 49 SER B O 1
ATOM 2644 N N . ILE B 1 70 ? -0.78975 2.61600 11.88767 1.000 9.75304 50 ILE B N 1
ATOM 2645 C CA . ILE B 1 70 ? -0.59089 3.06876 13.26057 1.000 12.36040 50 ILE B CA 1
ATOM 2646 C C . ILE B 1 70 ? -1.92232 3.43391 13.90590 1.000 10.09866 50 ILE B C 1
ATOM 2647 O O . ILE B 1 70 ? -2.14117 3.16070 15.09088 1.000 9.22779 50 ILE B O 1
ATOM 2652 N N . VAL B 1 71 ? -2.84172 4.03262 13.14258 1.000 10.41652 51 VAL B N 1
ATOM 2653 C CA . VAL B 1 71 ? -4.14643 4.35398 13.71624 1.000 10.08338 51 VAL B CA 1
ATOM 2654 C C . VAL B 1 71 ? -4.91637 3.07896 14.04263 1.000 7.97927 51 VAL B C 1
ATOM 2655 O O . VAL B 1 71 ? -5.67614 3.03772 15.01792 1.000 11.30101 51 VAL B O 1
ATOM 2659 N N . ARG B 1 72 ? -4.72241 2.01775 13.25600 1.000 7.36664 52 ARG B N 1
ATOM 2660 C CA . ARG B 1 72 ? -5.37191 0.74505 13.54928 1.000 11.12790 52 ARG B CA 1
ATOM 2661 C C . ARG B 1 72 ? -4.80260 0.12428 14.81698 1.000 9.59685 52 ARG B C 1
ATOM 2662 O O . ARG B 1 72 ? -5.54957 -0.27810 15.71644 1.000 9.65865 52 ARG B O 1
ATOM 2670 N N . ASP B 1 73 ? -3.47462 0.04185 14.90453 1.000 8.71689 53 ASP B N 1
ATOM 2671 C CA . ASP B 1 73 ? -2.84343 -0.54266 16.08026 1.000 10.85959 53 ASP B CA 1
ATOM 2672 C C . ASP B 1 73 ? -2.99946 0.35445 17.30187 1.000 10.39810 53 ASP B C 1
ATOM 2673 O O . ASP B 1 73 ? -3.03819 -0.14256 18.43329 1.000 9.10706 53 ASP B O 1
ATOM 2678 N N . TYR B 1 74 ? -3.09854 1.66989 17.09386 1.000 10.38419 54 TYR B N 1
ATOM 2679 C CA . TYR B 1 74 ? -3.43821 2.57338 18.18861 1.000 8.84149 54 TYR B CA 1
ATOM 2680 C C . TYR B 1 74 ? -4.82050 2.25881 18.74375 1.000 8.84062 54 TYR B C 1
ATOM 2681 O O . TYR B 1 74 ? -5.01888 2.23695 19.96439 1.000 9.90279 54 TYR B O 1
ATOM 2690 N N . ALA B 1 75 ? -5.78830 2.00648 17.85825 1.000 7.54808 55 ALA B N 1
ATOM 2691 C CA . ALA B 1 75 ? -7.13157 1.65319 18.30415 1.000 8.62188 55 ALA B CA 1
ATOM 2692 C C . ALA B 1 75 ? -7.12402 0.35419 19.09893 1.000 7.44289 55 ALA B C 1
ATOM 2693 O O . ALA B 1 75 ? -7.86831 0.21182 20.07651 1.000 8.32666 55 ALA B O 1
ATOM 2695 N N . MET B 1 76 ? -6.28814 -0.60627 18.69505 1.000 8.85208 56 MET B N 1
ATOM 2696 C CA . MET B 1 76 ? -6.17107 -1.84501 19.45697 1.000 11.85125 56 MET B CA 1
ATOM 2697 C C . MET B 1 76 ? -5.62865 -1.57828 20.85449 1.000 8.24219 56 MET B C 1
ATOM 2698 O O . MET B 1 76 ? -6.10894 -2.15856 21.83546 1.000 10.63157 56 MET B O 1
ATOM 2703 N N . ASN B 1 77 ? -4.62806 -0.69935 20.96474 1.000 7.59261 57 ASN B N 1
ATOM 2704 C CA . ASN B 1 77 ? -4.12133 -0.31351 22.27819 1.000 8.51360 57 ASN B CA 1
ATOM 2705 C C . ASN B 1 77 ? -5.20836 0.34700 23.11464 1.000 5.90505 57 ASN B C 1
ATOM 2706 O O . ASN B 1 77 ? -5.36049 0.04035 24.30301 1.000 9.41974 57 ASN B O 1
ATOM 2711 N N . LEU B 1 78 ? -5.97814 1.25389 22.50711 1.000 9.52564 58 LEU B N 1
ATOM 2712 C CA . LEU B 1 78 ? -6.99666 1.98583 23.25349 1.000 6.36348 58 LEU B CA 1
ATOM 2713 C C . LEU B 1 78 ? -8.06366 1.05155 23.80715 1.000 6.67275 58 LEU B C 1
ATOM 2714 O O . LEU B 1 78 ? -8.51540 1.22356 24.94570 1.000 6.91026 58 LEU B O 1
ATOM 2719 N N . TYR B 1 79 ? -8.48428 0.05708 23.02072 1.000 7.20646 59 TYR B N 1
ATOM 2720 C CA . TYR B 1 79 ? -9.49306 -0.86973 23.52061 1.000 12.48365 59 TYR B CA 1
ATOM 2721 C C . TYR B 1 79 ? -8.96735 -1.67000 24.70431 1.000 8.53128 59 TYR B C 1
ATOM 2722 O O . TYR B 1 79 ? -9.69339 -1.89767 25.67881 1.000 10.89233 59 TYR B O 1
ATOM 2731 N N . GLN B 1 80 ? -7.70884 -2.11139 24.63890 1.000 9.29325 60 GLN B N 1
ATOM 2732 C CA . GLN B 1 80 ? -7.15154 -2.87204 25.75152 1.000 9.30415 60 GLN B CA 1
ATOM 2733 C C . GLN B 1 80 ? -6.94657 -1.99674 26.98001 1.000 9.87121 60 GLN B C 1
ATOM 2734 O O . GLN B 1 80 ? -7.07009 -2.48122 28.11057 1.000 10.33386 60 GLN B O 1
ATOM 2740 N N . LEU B 1 81 ? -6.63711 -0.71319 26.78458 1.000 8.41988 61 LEU B N 1
ATOM 2741 C CA . LEU B 1 81 ? -6.59955 0.20703 27.91519 1.000 10.03820 61 LEU B CA 1
ATOM 2742 C C . LEU B 1 81 ? -7.99481 0.45002 28.47413 1.000 8.96397 61 LEU B C 1
ATOM 2743 O O . LEU B 1 81 ? -8.14839 0.67492 29.68007 1.000 10.28670 61 LEU B O 1
ATOM 2748 N N . THR B 1 82 ? -9.01767 0.40406 27.61716 1.000 10.14099 62 THR B N 1
ATOM 2749 C CA . THR B 1 82 ? -10.39471 0.50138 28.08999 1.000 11.33945 62 THR B CA 1
ATOM 2750 C C . THR B 1 82 ? -10.76647 -0.71295 28.93205 1.000 9.10892 62 THR B C 1
ATOM 2751 O O . THR B 1 82 ? -11.37392 -0.57766 30.00093 1.000 8.81736 62 THR B O 1
ATOM 2755 N N . ARG B 1 83 ? -10.41470 -1.91150 28.45704 1.000 9.13181 63 ARG B N 1
ATOM 2756 C CA . ARG B 1 83 ? -10.61373 -3.12092 29.25052 1.000 9.88284 63 ARG B CA 1
ATOM 2757 C C . ARG B 1 83 ? -9.91038 -3.01207 30.59569 1.000 13.33526 63 ARG B C 1
ATOM 2758 O O . ARG B 1 83 ? -10.47628 -3.36045 31.63836 1.000 14.46572 63 ARG B O 1
ATOM 2766 N N . LEU B 1 84 ? -8.66517 -2.53092 30.58613 1.000 14.38084 64 LEU B N 1
ATOM 2767 C CA . LEU B 1 84 ? -7.90409 -2.40100 31.82250 1.000 11.00307 64 LEU B CA 1
ATOM 2768 C C . LEU B 1 84 ? -8.57343 -1.43711 32.79255 1.000 16.74377 64 LEU B C 1
ATOM 2769 O O . LEU B 1 84 ? -8.47779 -1.61805 34.01190 1.000 11.12822 64 LEU B O 1
ATOM 2774 N N . ALA B 1 85 ? -9.26117 -0.41603 32.27352 1.000 9.18432 65 ALA B N 1
ATOM 2775 C CA . ALA B 1 85 ? -9.96821 0.52578 33.13240 1.000 13.19240 65 ALA B CA 1
ATOM 2776 C C . ALA B 1 85 ? -11.12225 -0.12701 33.88152 1.000 16.83204 65 ALA B C 1
ATOM 2777 O O . ALA B 1 85 ? -11.56377 0.41119 34.90205 1.000 12.94942 65 ALA B O 1
ATOM 2779 N N . THR B 1 86 ? -11.62236 -1.26459 33.40015 1.000 12.88865 66 THR B N 1
ATOM 2780 C CA . THR B 1 86 ? -12.62615 -2.03028 34.12512 1.000 12.33888 66 THR B CA 1
ATOM 2781 C C . THR B 1 86 ? -12.01399 -3.01384 35.11257 1.000 16.36223 66 THR B C 1
ATOM 2782 O O . THR B 1 86 ? -12.74373 -3.57687 35.93559 1.000 13.72784 66 THR B O 1
ATOM 2786 N N . ASP B 1 87 ? -10.70178 -3.23240 35.04897 1.000 17.66711 67 ASP B N 1
ATOM 2787 C CA . ASP B 1 87 ? -10.01820 -4.15301 35.95161 1.000 17.31965 67 ASP B CA 1
ATOM 2788 C C . ASP B 1 87 ? -9.79971 -3.45234 37.28713 1.000 20.01373 67 ASP B C 1
ATOM 2789 O O . ASP B 1 87 ? -8.96587 -2.54709 37.39462 1.000 14.16243 67 ASP B O 1
ATOM 2794 N N . GLU B 1 88 ? -10.54137 -3.87880 38.31004 1.000 19.38233 68 GLU B N 1
ATOM 2795 C CA . GLU B 1 88 ? -10.53149 -3.19234 39.59576 1.000 19.45347 68 GLU B CA 1
ATOM 2796 C C . GLU B 1 88 ? -9.26169 -3.43916 40.40040 1.000 17.36262 68 GLU B C 1
ATOM 2797 O O . GLU B 1 88 ? -9.03053 -2.72924 41.38477 1.000 18.62816 68 GLU B O 1
ATOM 2803 N N . SER B 1 89 ? -8.43574 -4.41190 40.01372 1.000 18.79536 69 SER B N 1
ATOM 2804 C CA . SER B 1 89 ? -7.17411 -4.63958 40.70663 1.000 15.29080 69 SER B CA 1
ATOM 2805 C C . SER B 1 89 ? -6.10600 -3.61726 40.34057 1.000 17.79686 69 SER B C 1
ATOM 2806 O O . SER B 1 89 ? -5.08646 -3.53603 41.03445 1.000 17.67600 69 SER B O 1
ATOM 2809 N N . VAL B 1 90 ? -6.31103 -2.84245 39.27966 1.000 14.11344 70 VAL B N 1
ATOM 2810 C CA . VAL B 1 90 ? -5.37711 -1.80261 38.86452 1.000 12.36137 70 VAL B CA 1
ATOM 2811 C C . VAL B 1 90 ? -5.97163 -0.45495 39.24928 1.000 15.80852 70 VAL B C 1
ATOM 2812 O O . VAL B 1 90 ? -7.05456 -0.08722 38.77731 1.000 12.99236 70 VAL B O 1
ATOM 2816 N N . SER B 1 91 ? -5.26562 0.28048 40.10433 1.000 13.47241 71 SER B N 1
ATOM 2817 C CA . SER B 1 91 ? -5.76031 1.55876 40.59017 1.000 16.72021 71 SER B CA 1
ATOM 2818 C C . SER B 1 91 ? -5.81451 2.58520 39.46178 1.000 16.56739 71 SER B C 1
ATOM 2819 O O . SER B 1 91 ? -5.16072 2.44732 38.42430 1.000 18.24746 71 SER B O 1
ATOM 2822 N N . VAL B 1 92 ? -6.61041 3.63421 39.68478 1.000 16.52576 72 VAL B N 1
ATOM 2823 C CA . VAL B 1 92 ? -6.75467 4.69045 38.68575 1.000 20.18273 72 VAL B CA 1
ATOM 2824 C C . VAL B 1 92 ? -5.41859 5.37909 38.43921 1.000 18.47905 72 VAL B C 1
ATOM 2825 O O . VAL B 1 92 ? -5.07441 5.70877 37.29701 1.000 17.10993 72 VAL B O 1
ATOM 2829 N N . GLU B 1 93 ? -4.64287 5.60278 39.50350 1.000 16.75959 73 GLU B N 1
ATOM 2830 C CA . GLU B 1 93 ? -3.33141 6.22382 39.34559 1.000 18.51150 73 GLU B CA 1
ATOM 2831 C C . GLU B 1 93 ? -2.41952 5.37171 38.47169 1.000 14.87245 73 GLU B C 1
ATOM 2832 O O . GLU B 1 93 ? -1.69878 5.89741 37.61523 1.000 14.83035 73 GLU B O 1
ATOM 2834 N N . ASN B 1 94 ? -2.43881 4.05185 38.67076 1.000 12.49528 74 ASN B N 1
ATOM 2835 C CA . ASN B 1 94 ? -1.64042 3.17074 37.82543 1.000 14.44329 74 ASN B CA 1
ATOM 2836 C C . ASN B 1 94 ? -2.18571 3.12669 36.40370 1.000 14.58497 74 ASN B C 1
ATOM 2837 O O . ASN B 1 94 ? -1.41459 3.02477 35.44283 1.000 14.68946 74 ASN B O 1
ATOM 2842 N N . LEU B 1 95 ? -3.51043 3.20341 36.24983 1.000 12.99159 75 LEU B N 1
ATOM 2843 C CA . LEU B 1 95 ? -4.10284 3.25209 34.91593 1.000 14.13048 75 LEU B CA 1
ATOM 2844 C C . LEU B 1 95 ? -3.60180 4.46366 34.13959 1.000 9.48163 75 LEU B C 1
ATOM 2845 O O . LEU B 1 95 ? -3.17953 4.34524 32.98311 1.000 9.70190 75 LEU B O 1
ATOM 2850 N N . LEU B 1 96 ? -3.64009 5.64271 34.76583 1.000 10.73552 76 LEU B N 1
ATOM 2851 C CA . LEU B 1 96 ? -3.17013 6.85227 34.09778 1.000 8.85939 76 LEU B CA 1
ATOM 2852 C C . LEU B 1 96 ? -1.67725 6.77830 33.80378 1.000 10.53727 76 LEU B C 1
ATOM 2853 O O . LEU B 1 96 ? -1.22371 7.23547 32.74857 1.000 10.88744 76 LEU B O 1
ATOM 2858 N N . THR B 1 97 ? -0.89656 6.20783 34.72530 1.000 11.62172 77 THR B N 1
ATOM 2859 C CA . THR B 1 97 ? 0.53151 6.02968 34.47823 1.000 12.71283 77 THR B CA 1
ATOM 2860 C C . THR B 1 97 ? 0.76561 5.14728 33.25836 1.000 9.55050 77 THR B C 1
ATOM 2861 O O . THR B 1 97 ? 1.60152 5.45887 32.40186 1.000 10.49867 77 THR B O 1
ATOM 2865 N N . VAL B 1 98 ? 0.02601 4.03964 33.16289 1.000 11.53603 78 VAL B N 1
ATOM 2866 C CA . VAL B 1 98 ? 0.13266 3.16096 32.00023 1.000 11.74625 78 VAL B CA 1
ATOM 2867 C C . VAL B 1 98 ? -0.19917 3.92576 30.72469 1.000 8.86153 78 VAL B C 1
ATOM 2868 O O . VAL B 1 98 ? 0.52189 3.84150 29.72315 1.000 11.20486 78 VAL B O 1
ATOM 2872 N N . PHE B 1 99 ? -1.29258 4.69203 30.74657 1.000 9.51476 79 PHE B N 1
ATOM 2873 C CA . PHE B 1 99 ? -1.69482 5.44520 29.56220 1.000 12.42050 79 PHE B CA 1
ATOM 2874 C C . PHE B 1 99 ? -0.65519 6.49785 29.19933 1.000 8.57037 79 PHE B C 1
ATOM 2875 O O . PHE B 1 99 ? -0.25699 6.61728 28.03556 1.000 12.07049 79 PHE B O 1
ATOM 2883 N N . ARG B 1 100 ? -0.20459 7.27556 30.18684 1.000 11.60291 80 ARG B N 1
ATOM 2884 C CA . ARG B 1 100 ? 0.74251 8.35268 29.91955 1.000 13.44273 80 ARG B CA 1
ATOM 2885 C C . ARG B 1 100 ? 2.08179 7.84018 29.40677 1.000 14.96358 80 ARG B C 1
ATOM 2886 O O . ARG B 1 100 ? 2.83896 8.61239 28.80962 1.000 11.66145 80 ARG B O 1
ATOM 2894 N N . THR B 1 101 ? 2.38794 6.56222 29.62016 1.000 12.36308 81 THR B N 1
ATOM 2895 C CA . THR B 1 101 ? 3.61601 5.97094 29.10634 1.000 13.24208 81 THR B CA 1
ATOM 2896 C C . THR B 1 101 ? 3.43150 5.40059 27.70508 1.000 13.62366 81 THR B C 1
ATOM 2897 O O . THR B 1 101 ? 4.29501 5.58516 26.84075 1.000 12.79479 81 THR B O 1
ATOM 2901 N N . LEU B 1 102 ? 2.30551 4.73161 27.46080 1.000 11.42438 82 LEU B N 1
ATOM 2902 C CA . LEU B 1 102 ? 2.07365 4.01477 26.21307 1.000 15.42892 82 LEU B CA 1
ATOM 2903 C C . LEU B 1 102 ? 1.50838 4.89442 25.10423 1.000 12.09267 82 LEU B C 1
ATOM 2904 O O . LEU B 1 102 ? 1.73873 4.61137 23.92260 1.000 15.55693 82 LEU B O 1
ATOM 2909 N N . ASP B 1 103 ? 0.78400 5.95474 25.45123 1.000 12.05125 83 ASP B N 1
ATOM 2910 C CA . ASP B 1 103 ? 0.05425 6.75617 24.47204 1.000 10.32401 83 ASP B CA 1
ATOM 2911 C C . ASP B 1 103 ? 0.92321 7.69260 23.62974 1.000 10.91247 83 ASP B C 1
ATOM 2912 O O . ASP B 1 103 ? 0.76743 7.70737 22.40171 1.000 9.22091 83 ASP B O 1
ATOM 2917 N N . PRO B 1 104 ? 1.82693 8.49285 24.22347 1.000 13.58531 84 PRO B N 1
ATOM 2918 C CA . PRO B 1 104 ? 2.41357 9.61150 23.45568 1.000 10.19776 84 PRO B CA 1
ATOM 2919 C C . PRO B 1 104 ? 3.10973 9.21218 22.16440 1.000 10.85928 84 PRO B C 1
ATOM 2920 O O . PRO B 1 104 ? 2.93349 9.89757 21.14934 1.000 10.51544 84 PRO B O 1
ATOM 2924 N N . ILE B 1 105 ? 3.89839 8.13324 22.16436 1.000 7.97071 85 ILE B N 1
ATOM 2925 C CA . ILE B 1 105 ? 4.63471 7.76861 20.95501 1.000 10.55952 85 ILE B CA 1
ATOM 2926 C C . ILE B 1 105 ? 3.67871 7.51673 19.79591 1.000 12.53024 85 ILE B C 1
ATOM 2927 O O . ILE B 1 105 ? 4.00526 7.80031 18.63631 1.000 11.33655 85 ILE B O 1
ATOM 2932 N N . TYR B 1 106 ? 2.47817 7.01364 20.08698 1.000 8.42629 86 TYR B N 1
ATOM 2933 C CA . TYR B 1 106 ? 1.47433 6.80793 19.05010 1.000 9.56974 86 TYR B CA 1
ATOM 2934 C C . TYR B 1 106 ? 0.77309 8.11026 18.68322 1.000 7.65612 86 TYR B C 1
ATOM 2935 O O . TYR B 1 106 ? 0.72513 8.48975 17.50837 1.000 9.84733 86 TYR B O 1
ATOM 2944 N N . SER B 1 107 ? 0.22338 8.80663 19.68148 1.000 9.73168 87 SER B N 1
ATOM 2945 C CA . SER B 1 107 ? -0.67975 9.91850 19.40408 1.000 12.70750 87 SER B CA 1
ATOM 2946 C C . SER B 1 107 ? 0.05070 11.13452 18.85025 1.000 12.16163 87 SER B C 1
ATOM 2947 O O . SER B 1 107 ? -0.51042 11.86320 18.02502 1.000 12.55904 87 SER B O 1
ATOM 2950 N N . THR B 1 108 ? 1.28606 11.38254 19.28963 1.000 13.69643 88 THR B N 1
ATOM 2951 C CA . THR B 1 108 ? 2.01948 12.52688 18.75897 1.000 15.39993 88 THR B CA 1
ATOM 2952 C C . THR B 1 108 ? 2.37678 12.31568 17.29295 1.000 12.93050 88 THR B C 1
ATOM 2953 O O . THR B 1 108 ? 2.29669 13.25161 16.48906 1.000 11.97528 88 THR B O 1
ATOM 2957 N N . PHE B 1 109 ? 2.76101 11.09117 16.92244 1.000 11.78661 89 PHE B N 1
ATOM 2958 C CA . PHE B 1 109 ? 3.03453 10.80404 15.51798 1.000 12.84757 89 PHE B CA 1
ATOM 2959 C C . PHE B 1 109 ? 1.77591 10.94672 14.67239 1.000 13.14967 89 PHE B C 1
ATOM 2960 O O . PHE B 1 109 ? 1.81781 11.51809 13.57658 1.000 17.06696 89 PHE B O 1
ATOM 2968 N N . LEU B 1 110 ? 0.64699 10.42576 15.16127 1.000 11.34302 90 LEU B N 1
ATOM 2969 C CA . LEU B 1 110 ? -0.59645 10.51304 14.40144 1.000 13.87392 90 LEU B CA 1
ATOM 2970 C C . LEU B 1 110 ? -1.02918 11.96166 14.21471 1.000 14.16252 90 LEU B C 1
ATOM 2971 O O . LEU B 1 110 ? -1.54237 12.33100 13.15208 1.000 17.59812 90 LEU B O 1
ATOM 2976 N N . GLY B 1 111 ? -0.82675 12.79820 15.23494 1.000 13.23629 91 GLY B N 1
ATOM 2977 C CA . GLY B 1 111 ? -1.14490 14.20999 15.09246 1.000 14.94050 91 GLY B CA 1
ATOM 2978 C C . GLY B 1 111 ? -0.29199 14.89416 14.04239 1.000 20.42978 91 GLY B C 1
ATOM 2979 O O . GLY B 1 111 ? -0.76314 15.77953 13.32402 1.000 19.83267 91 GLY B O 1
ATOM 2980 N N . TYR B 1 112 ? 0.97715 14.49496 13.94007 1.000 18.44228 92 TYR B N 1
ATOM 2981 C CA . TYR B 1 112 ? 1.83160 15.02172 12.88318 1.000 21.58144 92 TYR B CA 1
ATOM 2982 C C . TYR B 1 112 ? 1.50782 14.38970 11.53633 1.000 21.45619 92 TYR B C 1
ATOM 2983 O O . TYR B 1 112 ? 1.59168 15.06153 10.50199 1.000 28.05567 92 TYR B O 1
ATOM 2992 N N . ASN B 1 113 ? 1.12785 13.11116 11.52709 1.000 21.61279 93 ASN B N 1
ATOM 2993 C CA . ASN B 1 113 ? 0.86671 12.37719 10.29581 1.000 22.35545 93 ASN B CA 1
ATOM 2994 C C . ASN B 1 113 ? -0.61308 12.37758 9.91829 1.000 22.70729 93 ASN B C 1
ATOM 2995 O O . ASN B 1 113 ? -1.10648 11.40237 9.34159 1.000 28.63381 93 ASN B O 1
ATOM 3000 N N . GLY B 1 114 ? -1.33629 13.44560 10.24648 1.000 23.17913 94 GLY B N 1
ATOM 3001 C CA . GLY B 1 114 ? -2.65983 13.67098 9.70403 1.000 20.57075 94 GLY B CA 1
ATOM 3002 C C . GLY B 1 114 ? -3.83800 13.54390 10.65165 1.000 20.10451 94 GLY B C 1
ATOM 3003 O O . GLY B 1 114 ? -4.98076 13.57071 10.18182 1.000 16.43249 94 GLY B O 1
ATOM 3004 N N . PHE B 1 115 ? -3.61578 13.41755 11.95913 1.000 15.08490 95 PHE B N 1
ATOM 3005 C CA . PHE B 1 115 ? -4.70206 13.27833 12.93231 1.000 14.85480 95 PHE B CA 1
ATOM 3006 C C . PHE B 1 115 ? -4.51321 14.25468 14.08874 1.000 17.47278 95 PHE B C 1
ATOM 3007 O O . PHE B 1 115 ? -4.30572 13.83871 15.23519 1.000 16.62229 95 PHE B O 1
ATOM 3015 N N . PRO B 1 116 ? -4.60314 15.56541 13.83118 1.000 17.57736 96 PRO B N 1
ATOM 3016 C CA . PRO B 1 116 ? -4.42395 16.52378 14.93758 1.000 13.73974 96 PRO B CA 1
ATOM 3017 C C . PRO B 1 116 ? -5.48965 16.41405 16.01647 1.000 19.88799 96 PRO B C 1
ATOM 3018 O O . PRO B 1 116 ? -5.17148 16.53642 17.20632 1.000 12.70353 96 PRO B O 1
ATOM 3022 N N . VAL B 1 117 ? -6.74950 16.18394 15.63721 1.000 13.57420 97 VAL B N 1
ATOM 3023 C CA . VAL B 1 117 ? -7.80941 16.06114 16.63440 1.000 14.05925 97 VAL B CA 1
ATOM 3024 C C . VAL B 1 117 ? -7.61385 14.80816 17.48064 1.000 15.58765 97 VAL B C 1
ATOM 3025 O O . VAL B 1 117 ? -7.91890 14.80665 18.68063 1.000 15.48257 97 VAL B O 1
ATOM 3029 N N . LEU B 1 118 ? -7.09710 13.73122 16.88418 1.000 12.43590 98 LEU B N 1
ATOM 3030 C CA . LEU B 1 118 ? -6.79575 12.52820 17.65470 1.000 13.18933 98 LEU B CA 1
ATOM 3031 C C . LEU B 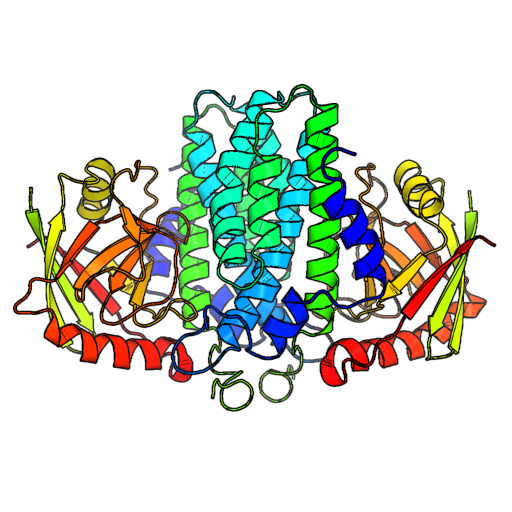1 118 ? -5.74887 12.81510 18.72385 1.000 13.10449 98 LEU B C 1
ATOM 3032 O O . LEU B 1 118 ? -5.91918 12.44687 19.89199 1.000 11.30466 98 LEU B O 1
ATOM 3037 N N . ALA B 1 119 ? -4.64644 13.46097 18.33444 1.000 11.72559 99 ALA B N 1
ATOM 3038 C CA . ALA B 1 119 ? -3.59833 13.78521 19.29620 1.000 12.49999 99 ALA B CA 1
ATOM 3039 C C . ALA B 1 119 ? -4.11317 14.73196 20.37036 1.000 14.09939 99 ALA B C 1
ATOM 3040 O O . ALA B 1 119 ? -3.75096 14.60693 21.54640 1.000 13.24183 99 ALA B O 1
ATOM 3042 N N . GLU B 1 120 ? -4.96223 15.68464 19.98169 1.000 11.74741 100 GLU B N 1
ATOM 3043 C CA . GLU B 1 120 ? -5.52168 16.63075 20.94074 1.000 14.45543 100 GLU B CA 1
ATOM 3044 C C . GLU B 1 120 ? -6.31832 15.91345 22.02316 1.000 16.41796 100 GLU B C 1
ATOM 3045 O O . GLU B 1 120 ? -6.17786 16.21099 23.21462 1.000 15.60589 100 GLU B O 1
ATOM 3051 N N . TYR B 1 121 ? -7.15810 14.95601 21.63042 1.000 12.41973 101 TYR B N 1
ATOM 3052 C CA . TYR B 1 121 ? -7.98342 14.27134 22.61503 1.000 9.47789 101 TYR B CA 1
ATOM 3053 C C . TYR B 1 121 ? -7.23984 13.16333 23.34382 1.000 13.16944 101 TYR B C 1
ATOM 3054 O O . TYR B 1 121 ? -7.59772 12.84990 24.48500 1.000 14.02191 101 TYR B O 1
ATOM 3063 N N . ALA B 1 122 ? -6.21260 12.57334 22.72698 1.000 10.77753 102 ALA B N 1
ATOM 3064 C CA . ALA B 1 122 ? -5.38517 11.60634 23.44176 1.000 10.79307 102 ALA B CA 1
ATOM 3065 C C . ALA B 1 122 ? -4.72119 12.26209 24.64020 1.000 15.31026 102 ALA B C 1
ATOM 3066 O O . ALA B 1 122 ? -4.71746 11.71810 25.75294 1.000 12.88402 102 ALA B O 1
ATOM 3068 N N . GLN B 1 123 ? -4.15633 13.45156 24.43797 1.000 11.83183 103 GLN B N 1
ATOM 3069 C CA . GLN B 1 123 ? -3.52742 14.11162 25.57152 1.000 17.82202 103 GLN B CA 1
ATOM 3070 C C . GLN B 1 123 ? -4.60118 14.60764 26.55495 1.000 19.75677 103 GLN B C 1
ATOM 3071 O O . GLN B 1 123 ? -4.32098 14.76292 27.74508 1.000 19.50518 103 GLN B O 1
ATOM 3077 N N . ARG B 1 124 ? -5.85740 14.78863 26.09641 1.000 19.35831 104 ARG B N 1
ATOM 3078 C CA . ARG B 1 124 ? -6.95757 15.12748 27.00579 1.000 14.95902 104 ARG B CA 1
ATOM 3079 C C . ARG B 1 124 ? -7.38208 13.92448 27.84475 1.000 14.63836 104 ARG B C 1
ATOM 3080 O O . ARG B 1 124 ? -7.78838 14.07978 29.00062 1.000 14.21684 104 ARG B O 1
ATOM 3088 N N . VAL B 1 125 ? -7.33391 12.72056 27.26652 1.000 14.46154 105 VAL B N 1
ATOM 3089 C CA . VAL B 1 125 ? -7.67780 11.51127 28.01322 1.000 12.61694 105 VAL B CA 1
ATOM 3090 C C . VAL B 1 125 ? -6.70872 11.30573 29.17257 1.000 11.57058 105 VAL B C 1
ATOM 3091 O O . VAL B 1 125 ? -7.09997 10.85713 30.25673 1.000 12.53758 105 VAL B O 1
ATOM 3095 N N . GLY B 1 126 ? -5.43242 11.63810 28.96822 1.000 13.56674 106 GLY B N 1
ATOM 3096 C CA . GLY B 1 126 ? -4.40929 11.47497 29.98375 1.000 14.38325 106 GLY B CA 1
ATOM 3097 C C . GLY B 1 126 ? -4.36621 12.53373 31.06185 1.000 19.01526 106 GLY B C 1
ATOM 3098 O O . GLY B 1 126 ? -3.47881 12.49323 31.91929 1.000 17.23754 106 GLY B O 1
ATOM 3099 N N . GLN B 1 127 ? -5.29470 13.49194 31.04048 1.000 16.61991 107 GLN B N 1
ATOM 3100 C CA . GLN B 1 127 ? -5.38850 14.47444 32.10695 1.000 16.28996 107 GLN B CA 1
ATOM 3101 C C . GLN B 1 127 ? -5.78141 13.78294 33.41210 1.000 15.93259 107 GLN B C 1
ATOM 3102 O O . GLN B 1 127 ? -6.28614 12.65697 33.39635 1.000 13.95094 107 GLN B O 1
ATOM 3108 N N . PRO B 1 128 ? -5.53922 14.42692 34.55633 1.000 15.44661 108 PRO B N 1
ATOM 3109 C CA . PRO B 1 128 ? -5.95491 13.83444 35.83347 1.000 20.08561 108 PRO B CA 1
ATOM 3110 C C . PRO B 1 128 ? -7.43773 13.48931 35.82946 1.000 14.90403 108 PRO B C 1
ATOM 3111 O O . PRO B 1 128 ? -8.26747 14.22835 35.29567 1.000 15.72140 108 PRO B O 1
ATOM 3115 N N . ALA B 1 129 ? -7.76454 12.34408 36.42092 1.000 14.02901 109 ALA B N 1
ATOM 3116 C CA . ALA B 1 129 ? -9.11989 11.81516 36.42221 1.000 17.18271 109 ALA B CA 1
ATOM 3117 C C . ALA B 1 129 ? -9.65182 11.75378 37.84585 1.000 17.61807 109 ALA B C 1
ATOM 3118 O O . ALA B 1 129 ? -8.93038 11.37467 38.77397 1.000 20.63834 109 ALA B O 1
ATOM 3120 N N . GLU B 1 130 ? -10.92263 12.12618 38.00987 1.000 19.57185 110 GLU B N 1
ATOM 3121 C CA . GLU B 1 130 ? -11.52566 12.12349 39.33774 1.000 26.12369 110 GLU B CA 1
ATOM 3122 C C . GLU B 1 130 ? -11.75703 10.70396 39.83963 1.000 22.27895 110 GLU B C 1
ATOM 3123 O O . GLU B 1 130 ? -11.59637 10.42897 41.03455 1.000 34.09839 110 GLU B O 1
ATOM 3129 N N . SER B 1 131 ? -12.12966 9.78957 38.94652 1.000 16.18303 111 SER B N 1
ATOM 3130 C CA . SER B 1 131 ? -12.52767 8.45104 39.35332 1.000 16.73980 111 SER B CA 1
ATOM 3131 C C . SER B 1 131 ? -12.27560 7.47236 38.21651 1.000 18.35813 111 SER B C 1
ATOM 3132 O O . SER B 1 131 ? -11.89184 7.85352 37.10783 1.000 16.30398 111 SER B O 1
ATOM 3135 N N . ARG B 1 132 ? -12.50610 6.19103 38.51286 1.000 14.49085 112 ARG B N 1
ATOM 3136 C CA . ARG B 1 132 ? -12.41384 5.16117 37.48417 1.000 15.97964 112 ARG B CA 1
ATOM 3137 C C . ARG B 1 132 ? -13.48067 5.35654 36.41502 1.000 13.69790 112 ARG B C 1
ATOM 3138 O O . ARG B 1 132 ? -13.21815 5.16412 35.22192 1.000 9.49746 112 ARG B O 1
ATOM 3146 N N . ALA B 1 133 ? -14.69047 5.74717 36.82516 1.000 12.78197 113 ALA B N 1
ATOM 3147 C CA . ALA B 1 133 ? -15.78376 5.90880 35.87194 1.000 13.47021 113 ALA B CA 1
ATOM 3148 C C . ALA B 1 133 ? -15.48608 7.01316 34.86570 1.000 14.60527 113 ALA B C 1
ATOM 3149 O O . ALA B 1 133 ? -15.79083 6.87565 33.67489 1.000 13.54641 113 ALA B O 1
ATOM 3151 N N . GLU B 1 134 ? -14.89406 8.11811 35.32498 1.000 15.78730 114 GLU B N 1
ATOM 3152 C CA . GLU B 1 134 ? -14.53084 9.19732 34.41171 1.000 16.12393 114 GLU B CA 1
ATOM 3153 C C . GLU B 1 134 ? -13.49852 8.72838 33.39443 1.000 14.31886 114 GLU B C 1
ATOM 3154 O O . GLU B 1 134 ? -13.64218 8.96989 32.19028 1.000 14.23743 114 GLU B O 1
ATOM 3160 N N . LEU B 1 135 ? -12.44980 8.04651 33.86268 1.000 11.91185 115 LEU B N 1
ATOM 3161 C CA . LEU B 1 135 ? -11.41708 7.56356 32.95152 1.000 12.07506 115 LEU B CA 1
ATOM 3162 C C . LEU B 1 135 ? -11.97805 6.53817 31.97457 1.000 12.01026 115 LEU B C 1
ATOM 3163 O O . LEU B 1 135 ? -11.64420 6.55720 30.78386 1.000 12.20617 115 LEU B O 1
ATOM 3168 N N . LEU B 1 136 ? -12.83353 5.63424 32.45878 1.000 12.85116 116 LEU B N 1
ATOM 3169 C CA . LEU B 1 136 ? -13.46198 4.66455 31.56760 1.000 11.81021 116 LEU B CA 1
ATOM 3170 C C . LEU B 1 136 ? -14.36692 5.35569 30.55587 1.000 12.72789 116 LEU B C 1
ATOM 3171 O O . LEU B 1 136 ? -14.45454 4.93094 29.39782 1.000 13.34491 116 LEU B O 1
ATOM 3176 N N . ASP B 1 137 ? -15.04856 6.42402 30.97623 1.000 12.96059 117 ASP B N 1
ATOM 3177 C CA . ASP B 1 137 ? -15.88009 7.18856 30.05206 1.000 12.83477 117 ASP B CA 1
ATOM 3178 C C . ASP B 1 137 ? -15.03730 7.78968 28.93354 1.000 11.80008 117 ASP B C 1
ATOM 3179 O O . ASP B 1 137 ? -15.38181 7.67627 27.75114 1.000 12.84057 117 ASP B O 1
ATOM 3184 N N . ARG B 1 138 ? -13.92329 8.43403 29.29266 1.000 10.77275 118 ARG B N 1
ATOM 3185 C CA . ARG B 1 138 ? -13.02569 8.99386 28.28641 1.000 9.51583 118 ARG B CA 1
ATOM 3186 C C . ARG B 1 138 ? -12.53004 7.91443 27.33306 1.000 10.43494 118 ARG B C 1
ATOM 3187 O O . ARG B 1 138 ? -12.59404 8.07132 26.10831 1.000 13.54499 118 ARG B O 1
ATOM 3195 N N . LEU B 1 139 ? -12.02894 6.80630 27.88452 1.000 10.22155 119 LEU B N 1
ATOM 3196 C CA . LEU B 1 139 ? -11.41525 5.77138 27.05864 1.000 12.05926 119 LEU B CA 1
ATOM 3197 C C . LEU B 1 139 ? -12.43416 5.10225 26.14519 1.000 9.49257 119 LEU B C 1
ATOM 3198 O O . LEU B 1 139 ? -12.12521 4.79220 24.98923 1.000 15.02636 119 LEU B O 1
ATOM 3203 N N . THR B 1 140 ? -13.65083 4.86952 26.64225 1.000 9.77122 120 THR B N 1
ATOM 3204 C CA . THR B 1 140 ? -14.67488 4.22901 25.82179 1.000 13.19118 120 THR B CA 1
ATOM 3205 C C . THR B 1 140 ? -15.04666 5.10224 24.62905 1.000 12.05708 120 THR B C 1
ATOM 3206 O O . THR B 1 140 ? -15.13830 4.61968 23.49405 1.000 12.46264 120 THR B O 1
ATOM 3210 N N . THR B 1 141 ? -15.25854 6.39777 24.86873 1.000 8.96402 121 THR B N 1
ATOM 3211 C CA . THR B 1 141 ? -15.61628 7.30601 23.78392 1.000 10.98063 121 THR B CA 1
ATOM 3212 C C . THR B 1 141 ? -14.45158 7.49502 22.81916 1.000 11.23501 121 THR B C 1
ATOM 3213 O O . THR B 1 141 ? -14.62947 7.43871 21.59637 1.000 11.37627 121 THR B O 1
ATOM 3217 N N . PHE B 1 142 ? -13.24770 7.71572 23.35427 1.000 10.91859 122 PHE B N 1
ATOM 3218 C CA . PHE B 1 142 ? -12.07949 7.91154 22.50136 1.000 12.15757 122 PHE B CA 1
ATOM 3219 C C . PHE B 1 142 ? -11.81318 6.68410 21.63861 1.000 9.10146 122 PHE B C 1
ATOM 3220 O O . PHE B 1 142 ? -11.45291 6.81028 20.46223 1.000 12.55323 122 PHE B O 1
ATOM 3228 N N . THR B 1 143 ? -11.99925 5.48670 22.20116 1.000 9.87491 123 THR B N 1
ATOM 3229 C CA . THR B 1 143 ? -11.76641 4.26717 21.43346 1.000 7.60628 123 THR B CA 1
ATOM 3230 C C . THR B 1 143 ? -12.74693 4.14688 20.27291 1.000 11.36711 123 THR B C 1
ATOM 3231 O O . THR B 1 143 ? -12.35261 3.79205 19.15593 1.000 9.72053 123 THR B O 1
ATOM 3235 N N . GLU B 1 144 ? -14.02929 4.44052 20.51325 1.000 10.05638 124 GLU B N 1
ATOM 3236 C CA . GLU B 1 144 ? -15.00753 4.37922 19.43020 1.000 9.87477 124 GLU B CA 1
ATOM 3237 C C . GLU B 1 144 ? -14.69120 5.40211 18.34700 1.000 7.96227 124 GLU B C 1
ATOM 3238 O O . GLU B 1 144 ? -14.90310 5.14410 17.15616 1.000 10.57673 124 GLU B O 1
ATOM 3244 N N . TYR B 1 145 ? -14.18002 6.56875 18.74293 1.000 8.69532 125 TYR B N 1
ATOM 3245 C CA . TYR B 1 145 ? -13.81693 7.59704 17.77324 1.000 11.09296 125 TYR B CA 1
ATOM 3246 C C . TYR B 1 145 ? -12.65150 7.14291 16.90236 1.000 11.50617 125 TYR B C 1
ATOM 3247 O O . TYR B 1 145 ? -12.70023 7.25777 15.67199 1.000 7.13166 125 TYR B O 1
ATOM 3256 N N . VAL B 1 146 ? -11.59701 6.61134 17.52471 1.000 9.10953 126 VAL B N 1
ATOM 3257 C CA . VAL B 1 146 ? -10.45260 6.12706 16.76017 1.000 8.92128 126 VAL B CA 1
ATOM 3258 C C . VAL B 1 146 ? -10.82239 4.87935 15.96558 1.000 9.33397 126 VAL B C 1
ATOM 3259 O O . VAL B 1 146 ? -10.27839 4.64365 14.87897 1.000 8.90741 126 VAL B O 1
ATOM 3263 N N . ASN B 1 147 ? -11.75560 4.06984 16.47634 1.000 9.10368 127 ASN B N 1
ATOM 3264 C CA . ASN B 1 147 ? -12.22452 2.91399 15.71676 1.000 10.95358 127 ASN B CA 1
ATOM 3265 C C . ASN B 1 147 ? -12.86174 3.33955 14.39998 1.000 10.02938 127 ASN B C 1
ATOM 3266 O O . ASN B 1 147 ? -12.70252 2.66250 13.37721 1.000 11.12975 127 ASN B O 1
ATOM 3271 N N . ARG B 1 148 ? -13.58691 4.46039 14.40337 1.000 7.29737 128 ARG B N 1
ATOM 3272 C CA . ARG B 1 148 ? -14.24208 4.91081 13.17967 1.000 11.39987 128 ARG B CA 1
ATOM 3273 C C . ARG B 1 148 ? -13.23213 5.46271 12.18115 1.000 9.08218 128 ARG B C 1
ATOM 3274 O O . ARG B 1 148 ? -13.36958 5.24874 10.97051 1.000 10.05908 128 ARG B O 1
ATOM 3282 N N . LEU B 1 149 ? -12.21783 6.18482 12.66589 1.000 6.97306 129 LEU B N 1
ATOM 3283 C CA . LEU B 1 149 ? -11.14104 6.62417 11.78373 1.000 8.25473 129 LEU B CA 1
ATOM 3284 C C . LEU B 1 149 ? -10.43504 5.43003 11.15575 1.000 8.53160 129 LEU B C 1
ATOM 3285 O O . LEU B 1 149 ? -10.10453 5.44682 9.96391 1.000 12.34923 129 LEU B O 1
ATOM 3290 N N . THR B 1 150 ? -10.19854 4.38202 11.94817 1.000 11.19140 130 THR B N 1
ATOM 3291 C CA . THR B 1 150 ? -9.60798 3.15855 11.41720 1.000 8.31628 130 THR B CA 1
ATOM 3292 C C . THR B 1 150 ? -10.52046 2.51313 10.38216 1.000 8.08284 130 THR B C 1
ATOM 3293 O O . THR B 1 150 ? -10.04914 2.00228 9.35877 1.000 7.33301 130 THR B O 1
ATOM 3297 N N . ALA B 1 151 ? -11.83231 2.53197 10.63300 1.000 9.89115 131 ALA B N 1
ATOM 3298 C CA . ALA B 1 151 ? -12.78789 1.93619 9.70425 1.000 10.68933 131 ALA B CA 1
ATOM 3299 C C . ALA B 1 151 ? -12.69205 2.57722 8.32649 1.000 12.10319 131 ALA B C 1
ATOM 3300 O O . ALA B 1 151 ? -12.66660 1.88248 7.30378 1.000 10.31746 131 ALA B O 1
ATOM 3302 N N . TRP B 1 152 ? -12.64087 3.90924 8.28166 1.000 8.71375 132 TRP B N 1
ATOM 3303 C CA . TRP B 1 152 ? -12.57760 4.60209 7.00023 1.000 9.22670 132 TRP B CA 1
ATOM 3304 C C . TRP B 1 152 ? -11.20502 4.45831 6.35672 1.000 10.64021 132 TRP B C 1
ATOM 3305 O O . TRP B 1 152 ? -11.09978 4.33780 5.13072 1.000 10.02937 132 TRP B O 1
ATOM 3316 N N . SER B 1 153 ? -10.14173 4.47458 7.16425 1.000 10.00671 133 SER B N 1
ATOM 3317 C CA . SER B 1 153 ? -8.80006 4.30123 6.61695 1.000 8.60666 133 SER B CA 1
ATOM 3318 C C . SER B 1 153 ? -8.64152 2.92691 5.97977 1.000 12.15833 133 SER B C 1
ATOM 3319 O O . SER B 1 153 ? -8.00890 2.79057 4.92555 1.000 8.22603 133 SER B O 1
ATOM 3322 N N . HIS B 1 154 ? -9.21344 1.89631 6.60675 1.000 10.73072 134 HIS B N 1
ATOM 3323 C CA . HIS B 1 154 ? -9.16615 0.55559 6.03361 1.000 8.27767 134 HIS B CA 1
ATOM 3324 C C . HIS B 1 154 ? -9.91331 0.49561 4.70747 1.000 9.22208 134 HIS B C 1
ATOM 3325 O O . HIS B 1 154 ? -9.47349 -0.17790 3.76816 1.000 9.69554 134 HIS B O 1
ATOM 3332 N N . HIS B 1 155 ? -11.04229 1.20194 4.60846 1.000 10.70234 135 HIS B N 1
ATOM 3333 C CA . HIS B 1 155 ? -11.84248 1.14506 3.38934 1.000 12.11803 135 HIS B CA 1
ATOM 3334 C C . HIS B 1 155 ? -11.10609 1.75680 2.20524 1.000 9.96553 135 HIS B C 1
ATOM 3335 O O . HIS B 1 155 ? -11.21231 1.26207 1.07718 1.000 10.46377 135 HIS B O 1
ATOM 3342 N N . TYR B 1 156 ? -10.35914 2.83433 2.43597 1.000 7.87742 136 TYR B N 1
ATOM 3343 C CA . TYR B 1 156 ? -9.73446 3.56793 1.34547 1.000 12.49457 136 TYR B CA 1
ATOM 3344 C C . TYR B 1 156 ? -8.28148 3.18723 1.09862 1.000 12.32934 136 TYR B C 1
ATOM 3345 O O . TYR B 1 156 ? -7.70756 3.63679 0.10093 1.000 12.06215 136 TYR B O 1
ATOM 3354 N N . PHE B 1 157 ? -7.67465 2.37890 1.96073 1.000 10.73632 137 PHE B N 1
ATOM 3355 C CA . PHE B 1 157 ? -6.27866 2.02578 1.75643 1.000 13.18460 137 PHE B CA 1
ATOM 3356 C C . PHE B 1 157 ? -6.13731 1.14391 0.51653 1.000 14.58462 137 PHE B C 1
ATOM 3357 O O . PHE B 1 157 ? -6.93423 0.22236 0.31439 1.000 13.30920 137 PHE B O 1
ATOM 3365 N N . PRO B 1 158 ? -5.13537 1.40017 -0.33285 1.000 12.36967 138 PRO B N 1
ATOM 3366 C CA . PRO B 1 158 ? -4.98837 0.64815 -1.59805 1.000 15.81902 138 PRO B CA 1
ATOM 3367 C C . PRO B 1 158 ? -4.41924 -0.75396 -1.39490 1.000 16.65055 138 PRO B C 1
ATOM 3368 O O . PRO B 1 158 ? -3.25219 -1.04879 -1.65358 1.000 18.45934 138 PRO B O 1
ATOM 3372 N N . TRP B 1 159 ? -5.27755 -1.65923 -0.92058 1.000 11.04435 139 TRP B N 1
ATOM 3373 C CA . TRP B 1 159 ? -4.83834 -3.02343 -0.65363 1.000 14.19004 139 TRP B CA 1
ATOM 3374 C C . TRP B 1 159 ? -4.42988 -3.76147 -1.92266 1.000 18.14368 139 TRP B C 1
ATOM 3375 O O . TRP B 1 159 ? -3.68502 -4.74417 -1.83940 1.000 17.04614 139 TRP B O 1
ATOM 3386 N N . ASP B 1 160 ? -4.88434 -3.30822 -3.09174 1.000 16.25271 140 ASP B N 1
ATOM 3387 C CA . ASP B 1 160 ? -4.52443 -3.94966 -4.35068 1.000 19.19302 140 ASP B CA 1
ATOM 3388 C C . ASP B 1 160 ? -3.19342 -3.46791 -4.90965 1.000 22.81620 140 ASP B C 1
ATOM 3389 O O . ASP B 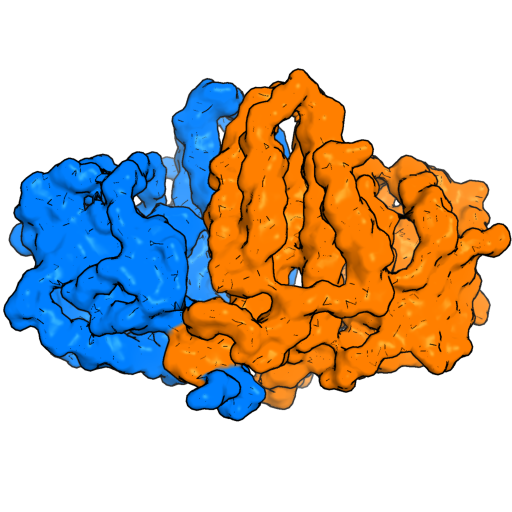1 160 ? -2.79698 -3.92385 -5.98781 1.000 23.90880 140 ASP B O 1
ATOM 3394 N N . LEU B 1 161 ? -2.50249 -2.56208 -4.21176 1.000 19.89106 141 LEU B N 1
ATOM 3395 C CA . LEU B 1 161 ? -1.25813 -2.01109 -4.73796 1.000 21.90953 141 LEU B CA 1
ATOM 3396 C C . LEU B 1 161 ? -0.21323 -3.09618 -4.95798 1.000 20.52104 141 LEU B C 1
ATOM 3397 O O . LEU B 1 161 ? 0.56777 -3.02153 -5.91365 1.000 23.58756 141 LEU B O 1
ATOM 3402 N N . GLY B 1 162 ? -0.18674 -4.10765 -4.09751 1.000 19.19731 142 GLY B N 1
ATOM 3403 C CA . GLY B 1 162 ? 0.68343 -5.24951 -4.26155 1.000 21.55516 142 GLY B CA 1
ATOM 3404 C C . GLY B 1 162 ? 0.12991 -6.34558 -5.14279 1.000 31.30935 142 GLY B C 1
ATOM 3405 O O . GLY B 1 162 ? 0.72198 -7.42804 -5.20916 1.000 26.75108 142 GLY B O 1
ATOM 3406 N N . GLY B 1 163 ? -0.99428 -6.10517 -5.81439 1.000 35.07054 143 GLY B N 1
ATOM 3407 C CA . GLY B 1 163 ? -1.52131 -7.08664 -6.73983 1.000 35.86512 143 GLY B CA 1
ATOM 3408 C C . GLY B 1 163 ? -0.57847 -7.33746 -7.89999 1.000 32.42816 143 GLY B C 1
ATOM 3409 O O . GLY B 1 163 ? 0.29407 -6.52669 -8.21867 1.000 39.98713 143 GLY B O 1
ATOM 3410 N N . GLU B 1 164 ? -0.75536 -8.50475 -8.52345 1.000 38.59595 144 GLU B N 1
ATOM 3411 C CA . GLU B 1 164 ? 0.05886 -8.95734 -9.64945 1.000 41.31566 144 GLU B CA 1
ATOM 3412 C C . GLU B 1 164 ? 1.51258 -9.19488 -9.24810 1.000 37.12371 144 GLU B C 1
ATOM 3413 O O . GLU B 1 164 ? 2.06514 -10.26595 -9.51942 1.000 35.95256 144 GLU B O 1
ATOM 3415 N N . ARG B 1 165 ? 2.13975 -8.21118 -8.59784 1.000 42.16400 145 ARG B N 1
ATOM 3416 C CA . ARG B 1 165 ? 3.56038 -8.32184 -8.27945 1.000 36.20418 145 ARG B CA 1
ATOM 3417 C C . ARG B 1 165 ? 3.81615 -9.34867 -7.18124 1.000 33.75203 145 ARG B C 1
ATOM 3418 O O . ARG B 1 165 ? 4.83389 -10.05022 -7.20925 1.000 35.10291 145 ARG B O 1
ATOM 3420 N N . TYR B 1 166 ? 2.91005 -9.45383 -6.20282 1.000 31.54978 146 TYR B N 1
ATOM 3421 C CA . TYR B 1 166 ? 3.08903 -10.34006 -5.04683 1.000 28.29516 146 TYR B CA 1
ATOM 3422 C C . TYR B 1 166 ? 1.88001 -11.26950 -4.94970 1.000 28.36025 146 TYR B C 1
ATOM 3423 O O . TYR B 1 166 ? 1.00254 -11.08116 -4.10444 1.000 31.72019 146 TYR B O 1
ATOM 3432 N N . ARG B 1 167 ? 1.84770 -12.28744 -5.80544 1.000 36.78276 147 ARG B N 1
ATOM 3433 C CA . ARG B 1 167 ? 0.74280 -13.23167 -5.85221 1.000 36.95287 147 ARG B CA 1
ATOM 3434 C C . ARG B 1 167 ? 1.21595 -14.63042 -5.48035 1.000 41.28425 147 ARG B C 1
ATOM 3435 O O . ARG B 1 167 ? 2.35641 -15.01424 -5.75728 1.000 40.03056 147 ARG B O 1
ATOM 3443 N N . TYR B 1 168 ? 0.32340 -15.38832 -4.84744 1.000 38.60833 148 TYR B N 1
ATOM 3444 C CA . TYR B 1 168 ? 0.59313 -16.78637 -4.55321 1.000 41.32511 148 TYR B CA 1
ATOM 3445 C C . TYR B 1 168 ? 0.56875 -17.61424 -5.83613 1.000 46.03807 148 TYR B C 1
ATOM 3446 O O . TYR B 1 168 ? 0.05883 -17.18796 -6.87629 1.000 45.81232 148 TYR B O 1
ATOM 3455 N N . ALA B 1 169 ? 1.12705 -18.81712 -5.74967 1.000 54.27317 149 ALA B N 1
ATOM 3456 C CA . ALA B 1 169 ? 1.18202 -19.71620 -6.89688 1.000 51.45698 149 ALA B CA 1
ATOM 3457 C C . ALA B 1 169 ? -0.10972 -20.51680 -7.02986 1.000 53.02468 149 ALA B C 1
ATOM 3458 O O . ALA B 1 169 ? -0.66433 -20.98935 -6.03772 1.000 55.50821 149 ALA B O 1
ATOM 3460 N N . GLN B 1 198 ? -34.07418 -17.04509 23.13747 1.000 25.52529 178 GLN B N 1
ATOM 3461 C CA . GLN B 1 198 ? -32.62464 -16.93163 23.25078 1.000 27.01387 178 GLN B CA 1
ATOM 3462 C C . GLN B 1 198 ? -31.97593 -16.80755 21.87526 1.000 25.36396 178 GLN B C 1
ATOM 3463 O O . GLN B 1 198 ? -30.75459 -16.70105 21.76059 1.000 28.32468 178 GLN B O 1
ATOM 3465 N N . ARG B 1 199 ? -32.80296 -16.82726 20.83328 1.000 23.38997 179 ARG B N 1
ATOM 3466 C CA . ARG B 1 199 ? -32.36170 -16.65559 19.45051 1.000 23.27381 179 ARG B CA 1
ATOM 3467 C C . ARG B 1 199 ? -33.09358 -15.43711 18.89585 1.000 27.61513 179 ARG B C 1
ATOM 3468 O O . ARG B 1 199 ? -34.18996 -15.55384 18.34326 1.000 32.87512 179 ARG B O 1
ATOM 3470 N N . ILE B 1 200 ? -32.48193 -14.26692 19.04707 1.000 25.36376 180 ILE B N 1
ATOM 3471 C CA . ILE B 1 200 ? -33.10749 -13.00622 18.65697 1.000 19.04459 180 ILE B CA 1
ATOM 3472 C C . ILE B 1 200 ? -32.95667 -12.80513 17.15358 1.000 22.89920 180 ILE B C 1
ATOM 3473 O O . ILE B 1 200 ? -31.82817 -12.76017 16.64279 1.000 24.73867 180 ILE B O 1
ATOM 3478 N N . PRO B 1 201 ? -34.05658 -12.67516 16.41054 1.000 23.30659 181 PRO B N 1
ATOM 3479 C CA . PRO B 1 201 ? -33.95852 -12.54543 14.94992 1.000 24.37705 181 PRO B CA 1
ATOM 3480 C C . PRO B 1 201 ? -33.63198 -11.11528 14.53488 1.000 25.46688 181 PRO B C 1
ATOM 3481 O O . PRO B 1 201 ? -34.23124 -10.15684 15.02874 1.000 18.52495 181 PRO B O 1
ATOM 3485 N N . VAL B 1 202 ? -32.67134 -10.97919 13.61677 1.000 21.66608 182 VAL B N 1
ATOM 3486 C CA . VAL B 1 202 ? -32.25839 -9.69052 13.07682 1.000 18.51631 182 VAL B CA 1
ATOM 3487 C C . VAL B 1 202 ? -32.16572 -9.80085 11.56019 1.000 20.36824 182 VAL B C 1
ATOM 3488 O O . VAL B 1 202 ? -32.11441 -10.89479 10.99419 1.000 24.22467 182 VAL B O 1
ATOM 3492 N N . ARG B 1 203 ? -32.14020 -8.64374 10.90175 1.000 21.71939 183 ARG B N 1
ATOM 3493 C CA . ARG B 1 203 ? -32.08585 -8.56591 9.44750 1.000 23.54230 183 ARG B CA 1
ATOM 3494 C C . ARG B 1 203 ? -30.87325 -7.75251 9.01957 1.000 21.50085 183 ARG B C 1
ATOM 3495 O O . ARG B 1 203 ? -30.61682 -6.67553 9.56854 1.000 20.95741 183 ARG B O 1
ATOM 3503 N N . LEU B 1 204 ? -30.13626 -8.26853 8.03825 1.000 14.44670 184 LEU B N 1
ATOM 3504 C CA . LEU B 1 204 ? -28.95374 -7.61178 7.49765 1.000 19.22483 184 LEU B CA 1
ATOM 3505 C C . LEU B 1 204 ? -29.21179 -7.23797 6.04543 1.000 15.97196 184 LEU B C 1
ATOM 3506 O O . LEU B 1 204 ? -29.59030 -8.09369 5.23870 1.000 13.53067 184 LEU B O 1
ATOM 3511 N N . THR B 1 205 ? -29.00277 -5.96445 5.71600 1.000 17.54671 185 THR B N 1
ATOM 3512 C CA . THR B 1 205 ? -29.25615 -5.44446 4.37840 1.000 17.14590 185 THR B CA 1
ATOM 3513 C C . THR B 1 205 ? -28.01493 -4.72699 3.87069 1.000 16.97639 185 THR B C 1
ATOM 3514 O O . THR B 1 205 ? -27.42928 -3.91015 4.58893 1.000 14.52818 185 THR B O 1
ATOM 3518 N N . TRP B 1 206 ? -27.62079 -5.02976 2.63621 1.000 15.06400 186 TRP B N 1
ATOM 3519 C CA . TRP B 1 206 ? -26.48382 -4.39171 1.98411 1.000 16.44440 186 TRP B CA 1
ATOM 3520 C C . TRP B 1 206 ? -26.98710 -3.56219 0.80971 1.000 18.80378 186 TRP B C 1
ATOM 3521 O O . TRP B 1 206 ? -27.65220 -4.09041 -0.08829 1.000 16.15442 186 TRP B O 1
ATOM 3532 N N . GLN B 1 207 ? -26.66803 -2.26935 0.81912 1.000 18.75982 187 GLN B N 1
ATOM 3533 C CA . GLN B 1 207 ? -27.00358 -1.35803 -0.26108 1.000 18.26548 187 GLN B CA 1
ATOM 3534 C C . GLN B 1 207 ? -25.73094 -0.76340 -0.85482 1.000 16.80586 187 GLN B C 1
ATOM 3535 O O . GLN B 1 207 ? -24.73800 -0.58536 -0.14207 1.000 15.59679 187 GLN B O 1
ATOM 3541 N N . PRO B 1 208 ? -25.72480 -0.43822 -2.15950 1.000 18.61873 188 PRO B N 1
ATOM 3542 C CA . PRO B 1 208 ? -26.83945 -0.54724 -3.10872 1.000 22.38878 188 PRO B CA 1
ATOM 3543 C C . PRO B 1 208 ? -27.00732 -1.93693 -3.72110 1.000 20.88307 188 PRO B C 1
ATOM 3544 O O . PRO B 1 208 ? -27.70398 -2.07144 -4.72784 1.000 18.10589 188 PRO B O 1
ATOM 3548 N N . LEU B 1 209 ? -26.37546 -2.94886 -3.11997 1.000 22.55036 189 LEU B N 1
ATOM 3549 C CA . LEU B 1 209 ? -26.48673 -4.30893 -3.64070 1.000 20.17556 189 LEU B CA 1
ATOM 3550 C C . LEU B 1 209 ? -27.93169 -4.78929 -3.63419 1.000 18.15472 189 LEU B C 1
ATOM 3551 O O . LEU B 1 209 ? -28.35957 -5.50919 -4.54430 1.000 21.67900 189 LEU B O 1
ATOM 3556 N N . GLY B 1 210 ? -28.69620 -4.40628 -2.61594 1.000 14.53891 190 GLY B N 1
ATOM 3557 C CA . GLY B 1 210 ? -30.06565 -4.86664 -2.50437 1.000 19.64836 190 GLY B CA 1
ATOM 3558 C C . GLY B 1 210 ? -30.20392 -6.29524 -2.03129 1.000 21.87858 190 GLY B C 1
ATOM 3559 O O . GLY B 1 210 ? -31.19424 -6.95571 -2.35958 1.000 24.01054 190 GLY B O 1
ATOM 3560 N N . VAL B 1 211 ? -29.23374 -6.79567 -1.27055 1.000 15.77760 191 VAL B N 1
ATOM 3561 C CA . VAL B 1 211 ? -29.27724 -8.14710 -0.72478 1.000 22.17077 191 VAL B CA 1
ATOM 3562 C C . VAL B 1 211 ? -29.71023 -8.06953 0.73148 1.000 21.97522 191 VAL B C 1
ATOM 3563 O O . VAL B 1 211 ? -29.19740 -7.24419 1.49852 1.000 15.76574 191 VAL B O 1
ATOM 3567 N N . GLN B 1 212 ? -30.65631 -8.92514 1.11117 1.000 16.86624 192 GLN B N 1
ATOM 3568 C CA . GLN B 1 212 ? -31.13060 -9.02455 2.48254 1.000 18.35014 192 GLN B CA 1
ATOM 3569 C C . GLN B 1 212 ? -31.02253 -10.46496 2.95469 1.000 20.15957 192 GLN B C 1
ATOM 3570 O O . GLN B 1 212 ? -31.29288 -11.39871 2.19365 1.000 22.78328 192 GLN B O 1
ATOM 3576 N N . VAL B 1 213 ? -30.62248 -10.64038 4.21272 1.000 18.48899 193 VAL B N 1
ATOM 3577 C CA . VAL B 1 213 ? -30.60278 -11.95011 4.84955 1.000 21.07488 193 VAL B CA 1
ATOM 3578 C C . VAL B 1 213 ? -31.19129 -11.81961 6.24613 1.000 23.28369 193 VAL B C 1
ATOM 3579 O O . VAL B 1 213 ? -31.06220 -10.78283 6.90462 1.000 20.48756 193 VAL B O 1
ATOM 3583 N N . ASP B 1 214 ? -31.85785 -12.87865 6.68761 1.000 19.74390 194 ASP B N 1
ATOM 3584 C CA . ASP B 1 214 ? -32.30122 -12.98562 8.06615 1.000 16.46934 194 ASP B CA 1
ATOM 3585 C C . ASP B 1 214 ? -31.26118 -13.74662 8.87500 1.000 20.78794 194 ASP B C 1
ATOM 3586 O O . ASP B 1 214 ? -30.58473 -14.64450 8.36687 1.000 21.50270 194 ASP B O 1
ATOM 3591 N N . ALA B 1 215 ? -31.12824 -13.36803 10.14159 1.000 21.01490 195 ALA B N 1
ATOM 3592 C CA . ALA B 1 215 ? -30.13956 -13.97858 11.01378 1.000 15.77575 195 ALA B CA 1
ATOM 3593 C C . ALA B 1 215 ? -30.69488 -14.02456 12.42788 1.000 18.05928 195 ALA B C 1
ATOM 3594 O O . ALA B 1 215 ? -31.72521 -13.42054 12.73583 1.000 17.91339 195 ALA B O 1
ATOM 3596 N N . GLU B 1 216 ? -29.99531 -14.75498 13.29006 1.000 20.24875 196 GLU B N 1
ATOM 3597 C CA . GLU B 1 216 ? -30.37770 -14.89519 14.68672 1.000 24.59795 196 GLU B CA 1
ATOM 3598 C C . GLU B 1 216 ? -29.18798 -14.54320 15.56371 1.000 17.19709 196 GLU B C 1
ATOM 3599 O O . GLU B 1 216 ? -28.07533 -15.02354 15.32705 1.000 15.15641 196 GLU B O 1
ATOM 3605 N N . ILE B 1 217 ? -29.42135 -13.69971 16.56268 1.000 16.88813 197 ILE B N 1
ATOM 3606 C CA . ILE B 1 217 ? -28.40442 -13.36631 17.55202 1.000 15.52298 197 ILE B CA 1
ATOM 3607 C C . ILE B 1 217 ? -28.50492 -14.37383 18.68909 1.000 19.11946 197 ILE B C 1
ATOM 3608 O O . ILE B 1 217 ? -29.55427 -14.49518 19.33071 1.000 20.24900 197 ILE B O 1
ATOM 3613 N N . TYR B 1 218 ? -27.41819 -15.10525 18.93241 1.000 18.70028 198 TYR B N 1
ATOM 3614 C CA . TYR B 1 218 ? -27.37599 -16.05267 20.03922 1.000 19.41965 198 TYR B CA 1
ATOM 3615 C C . TYR B 1 218 ? -27.25213 -15.30041 21.35805 1.000 20.68300 198 TYR B C 1
ATOM 3616 O O . TYR B 1 218 ? -26.14058 -15.02099 21.81826 1.000 24.71737 198 TYR B O 1
ATOM 3625 N N . ALA B 1 219 ? -28.38751 -14.97009 21.97343 1.000 21.42115 199 ALA B N 1
ATOM 3626 C CA . ALA B 1 219 ? -28.39823 -14.12813 23.16279 1.000 22.25665 199 ALA B CA 1
ATOM 3627 C C . ALA B 1 219 ? -27.98100 -14.86041 24.43158 1.000 23.85899 199 ALA B C 1
ATOM 3628 O O . ALA B 1 219 ? -27.81620 -14.21187 25.47033 1.000 22.53734 199 ALA B O 1
ATOM 3630 N N . ASP B 1 220 ? -27.80038 -16.17868 24.38093 1.000 23.39465 200 ASP B N 1
ATOM 3631 C CA . ASP B 1 220 ? -27.50200 -16.96413 25.57043 1.000 26.94450 200 ASP B CA 1
ATOM 3632 C C . ASP B 1 220 ? -26.07783 -17.50375 25.59991 1.000 29.96923 200 ASP B C 1
ATOM 3633 O O . ASP B 1 220 ? -25.70589 -18.17299 26.56983 1.000 26.00523 200 ASP B O 1
ATOM 3638 N N . LEU B 1 221 ? -25.26944 -17.22683 24.57635 1.000 21.48140 201 LEU B N 1
ATOM 3639 C CA . LEU B 1 221 ? -23.87483 -17.68881 24.54545 1.000 22.09332 201 LEU B CA 1
ATOM 3640 C C . LEU B 1 221 ? -22.95732 -16.64681 25.17632 1.000 20.94101 201 LEU B C 1
ATOM 3641 O O . LEU B 1 221 ? -22.33659 -16.89562 26.21376 1.000 23.61184 201 LEU B O 1
ATOM 3646 N N . ASN B 1 222 ? -22.84575 -15.48837 24.53798 1.000 22.74674 202 ASN B N 1
ATOM 3647 C CA . ASN B 1 222 ? -22.17844 -14.33393 25.11812 1.000 17.10877 202 ASN B CA 1
ATOM 3648 C C . ASN B 1 222 ? -23.25678 -13.31597 25.46382 1.000 20.53938 202 ASN B C 1
ATOM 3649 O O . ASN B 1 222 ? -23.46887 -12.35431 24.71330 1.000 18.10960 202 ASN B O 1
ATOM 3654 N N . PRO B 1 223 ? -23.96027 -13.49978 26.58672 1.000 20.91086 203 PRO B N 1
ATOM 3655 C CA . PRO B 1 223 ? -25.18008 -12.70687 26.82264 1.000 15.76795 203 PRO B CA 1
ATOM 3656 C C . PRO B 1 223 ? -24.93376 -11.21315 26.92320 1.000 15.64133 203 PRO B C 1
ATOM 3657 O O . PRO B 1 223 ? -25.69055 -10.42945 26.33653 1.000 19.34358 203 PRO B O 1
ATOM 3661 N N . GLN B 1 224 ? -23.89821 -10.79008 27.65040 1.000 16.45156 204 GLN B N 1
ATOM 3662 C CA . GLN B 1 224 ? -23.62152 -9.36166 27.75458 1.000 19.85390 204 GLN B CA 1
ATOM 3663 C C . GLN B 1 224 ? -23.21305 -8.78263 26.40509 1.000 18.73826 204 GLN B C 1
ATOM 3664 O O . GLN B 1 224 ? -23.62695 -7.67384 26.04652 1.000 15.01161 204 GLN B O 1
ATOM 3670 N N . LEU B 1 225 ? -22.40919 -9.52379 25.63760 1.000 18.92832 205 LEU B N 1
ATOM 3671 C CA . LEU B 1 225 ? -22.03359 -9.06551 24.30335 1.000 15.03007 205 LEU B CA 1
ATOM 3672 C C . LEU B 1 225 ? -23.24751 -8.98094 23.38776 1.000 16.64172 205 LEU B C 1
ATOM 3673 O O . LEU B 1 225 ? -23.39445 -8.01733 22.62606 1.000 14.62602 205 LEU B O 1
ATOM 3678 N N . ALA B 1 226 ? -24.12867 -9.98251 23.44735 1.000 10.07668 206 ALA B N 1
ATOM 3679 C CA . ALA B 1 226 ? -25.32507 -9.96449 22.61285 1.000 14.63256 206 ALA B CA 1
ATOM 3680 C C . ALA B 1 226 ? -26.22358 -8.78639 22.96381 1.000 12.59416 206 ALA B C 1
ATOM 3681 O O . ALA B 1 226 ? -26.79492 -8.14571 22.07431 1.000 14.86942 206 ALA B O 1
ATOM 3683 N N . THR B 1 227 ? -26.35627 -8.48230 24.25695 1.000 12.89516 207 THR B N 1
ATOM 3684 C CA . THR B 1 227 ? -27.16914 -7.34288 24.67035 1.000 15.52453 207 THR B CA 1
ATOM 3685 C C . THR B 1 227 ? -26.55928 -6.02863 24.19585 1.000 15.58178 207 THR B C 1
ATOM 3686 O O . THR B 1 227 ? -27.28416 -5.11102 23.79247 1.000 16.48925 207 THR B O 1
ATOM 3690 N N . ASP B 1 228 ? -25.22788 -5.92410 24.22646 1.000 12.39607 208 ASP B N 1
ATOM 3691 C CA . ASP B 1 228 ? -24.56723 -4.70679 23.76462 1.000 15.79676 208 ASP B CA 1
ATOM 3692 C C . ASP B 1 228 ? -24.81670 -4.46787 22.28044 1.000 15.10271 208 ASP B C 1
ATOM 3693 O O . ASP B 1 228 ? -25.04772 -3.32890 21.85734 1.000 14.77353 208 ASP B O 1
ATOM 3698 N N . VAL B 1 229 ? -24.77294 -5.52915 21.47292 1.000 15.18338 209 VAL B N 1
ATOM 3699 C CA . VAL B 1 229 ? -25.00744 -5.37653 20.04072 1.000 16.65994 209 VAL B CA 1
ATOM 3700 C C . VAL B 1 229 ? -26.47305 -5.05951 19.76867 1.000 13.24109 209 VAL B C 1
ATOM 3701 O O . VAL B 1 229 ? -26.79318 -4.22890 18.90974 1.000 17.09142 209 VAL B O 1
ATOM 3705 N N . LEU B 1 230 ? -27.38530 -5.70485 20.49973 1.000 14.27915 210 LEU B N 1
ATOM 3706 C CA . LEU B 1 230 ? -28.80965 -5.48447 20.26719 1.000 20.86753 210 LEU B CA 1
ATOM 3707 C C . LEU B 1 230 ? -29.21828 -4.05580 20.61052 1.000 19.07284 210 LEU B C 1
ATOM 3708 O O . LEU B 1 230 ? -30.06767 -3.46929 19.92946 1.000 19.02822 210 LEU B O 1
ATOM 3713 N N . LYS B 1 231 ? -28.62297 -3.47529 21.65680 1.000 15.82905 211 LYS B N 1
ATOM 3714 C CA . LYS B 1 231 ? -28.95077 -2.10261 22.02950 1.000 19.21103 211 LYS B CA 1
ATOM 3715 C C . LYS B 1 231 ? -28.49829 -1.08786 20.98878 1.000 21.55495 211 LYS B C 1
ATOM 3716 O O . LYS B 1 231 ? -29.05489 0.01372 20.93581 1.000 23.85235 211 LYS B O 1
ATOM 3722 N N . ALA B 1 232 ? -27.49899 -1.42180 20.17320 1.000 20.94254 212 ALA B N 1
ATOM 3723 C CA . ALA B 1 232 ? -27.04198 -0.51104 19.13285 1.000 16.16823 212 ALA B CA 1
ATOM 3724 C C . ALA B 1 232 ? -27.92223 -0.54238 17.89140 1.000 18.59252 212 ALA B C 1
ATOM 3725 O O . ALA B 1 232 ? -27.74752 0.30313 17.00735 1.000 18.79369 212 ALA B O 1
ATOM 3727 N N . LEU B 1 233 ? -28.86033 -1.48253 17.80648 1.000 17.77015 213 LEU B N 1
ATOM 3728 C CA . LEU B 1 233 ? -29.71033 -1.60061 16.63450 1.000 19.54894 213 LEU B CA 1
ATOM 3729 C C . LEU B 1 233 ? -30.83309 -0.56489 16.67247 1.000 20.36690 213 LEU B C 1
ATOM 3730 O O . LEU B 1 233 ? -31.35085 -0.23727 17.74350 1.000 19.14167 213 LEU B O 1
ATOM 3735 N N . PRO B 1 234 ? -31.22391 -0.02565 15.50737 1.000 20.05485 214 PRO B N 1
ATOM 3736 C CA . PRO B 1 234 ? -30.58625 -0.32606 14.22312 1.000 12.28183 214 PRO B CA 1
ATOM 3737 C C . PRO B 1 234 ? -29.41645 0.60384 13.92738 1.000 18.25769 214 PRO B C 1
ATOM 3738 O O . PRO B 1 234 ? -29.40232 1.73548 14.41035 1.000 24.36594 214 PRO B O 1
ATOM 3742 N N . PHE B 1 235 ? -28.44236 0.13220 13.15320 1.000 15.30919 215 PHE B N 1
ATOM 3743 C CA . PHE B 1 235 ? -27.37556 0.99661 12.67471 1.000 18.82565 215 PHE B CA 1
ATOM 3744 C C . PHE B 1 235 ? -27.07170 0.66436 11.22196 1.000 18.64435 215 PHE B C 1
ATOM 3745 O O . PHE B 1 235 ? -27.36187 -0.43184 10.73577 1.000 15.68533 215 PHE B O 1
ATOM 3753 N N . THR B 1 236 ? -26.48609 1.64010 10.53206 1.000 17.61990 216 THR B N 1
ATOM 3754 C CA . THR B 1 236 ? -26.06105 1.49433 9.14395 1.000 13.90492 216 THR B CA 1
ATOM 3755 C C . THR B 1 236 ? -24.62235 1.98130 9.04897 1.000 16.74819 216 THR B C 1
ATOM 3756 O O . THR B 1 236 ? -24.35153 3.16930 9.25231 1.000 13.48415 216 THR B O 1
ATOM 3760 N N . VAL B 1 237 ? -23.70070 1.06665 8.75004 1.000 13.54830 217 VAL B N 1
ATOM 3761 C CA . VAL B 1 237 ? -22.27819 1.37001 8.71442 1.000 13.83436 217 VAL B CA 1
ATOM 3762 C C . VAL B 1 237 ? -21.69210 0.86099 7.40401 1.000 11.80441 217 VAL B C 1
ATOM 3763 O O . VAL B 1 237 ? -22.31297 0.09050 6.67068 1.000 12.64885 217 VAL B O 1
ATOM 3767 N N . LEU B 1 238 ? -20.47175 1.30897 7.12366 1.000 10.62784 218 LEU B N 1
ATOM 3768 C CA . LEU B 1 238 ? -19.75496 0.87087 5.93522 1.000 11.86691 218 LEU B CA 1
ATOM 3769 C C . LEU B 1 238 ? -19.37122 -0.59831 6.07201 1.000 12.36252 218 LEU B C 1
ATOM 3770 O O . LEU B 1 238 ? -18.88254 -1.02811 7.12150 1.000 8.25969 218 LEU B O 1
ATOM 3775 N N . GLN B 1 239 ? -19.60475 -1.37167 5.01523 1.000 9.74763 219 GLN B N 1
ATOM 3776 C CA . GLN B 1 239 ? -19.27493 -2.79137 4.99025 1.000 11.26194 219 GLN B CA 1
ATOM 3777 C C . GLN B 1 239 ? -17.98514 -2.98306 4.20303 1.000 14.51948 219 GLN B C 1
ATOM 3778 O O . GLN B 1 239 ? -17.89310 -2.56385 3.04408 1.000 16.68164 219 GLN B O 1
ATOM 3784 N N . ASP B 1 240 ? -16.99619 -3.61449 4.82953 1.000 10.61330 220 ASP B N 1
ATOM 3785 C CA . ASP B 1 240 ? -15.69516 -3.82626 4.21608 1.000 10.48903 220 ASP B CA 1
ATOM 3786 C C . ASP B 1 240 ? -15.29740 -5.29047 4.34042 1.000 13.62207 220 ASP B C 1
ATOM 3787 O O . ASP B 1 240 ? -15.91855 -6.07265 5.06498 1.000 9.18968 220 ASP B O 1
ATOM 3792 N N . HIS B 1 241 ? -14.24891 -5.65497 3.61051 1.000 10.82690 221 HIS B N 1
ATOM 3793 C CA . HIS B 1 241 ? -13.80585 -7.03395 3.49400 1.000 16.73660 221 HIS B CA 1
ATOM 3794 C C . HIS B 1 241 ? -12.52451 -7.24641 4.28848 1.000 13.71833 221 HIS B C 1
ATOM 3795 O O . HIS B 1 241 ? -11.73403 -6.31937 4.48645 1.000 13.69705 221 HIS B O 1
ATOM 3802 N N . ALA B 1 242 ? -12.33178 -8.47756 4.75199 1.000 15.14376 222 ALA B N 1
ATOM 3803 C CA . ALA B 1 242 ? -11.05813 -8.85317 5.34535 1.000 14.24045 222 ALA B CA 1
ATOM 3804 C C . ALA B 1 242 ? -9.98753 -8.91556 4.26435 1.000 14.09838 222 ALA B C 1
ATOM 3805 O O . ALA B 1 242 ? -10.23642 -9.37644 3.14709 1.000 18.65679 222 ALA B O 1
ATOM 3807 N N . VAL B 1 243 ? -8.79016 -8.43820 4.59636 1.000 14.86532 223 VAL B N 1
ATOM 3808 C CA . VAL B 1 243 ? -7.69604 -8.36821 3.63319 1.000 16.01966 223 VAL B CA 1
ATOM 3809 C C . VAL B 1 243 ? -6.59477 -9.37829 3.91314 1.000 17.19961 223 VAL B C 1
ATOM 3810 O O . VAL B 1 243 ? -5.74188 -9.59672 3.03690 1.000 18.04937 223 VAL B O 1
ATOM 3814 N N . VAL B 1 244 ? -6.57981 -10.00087 5.09214 1.000 12.74047 224 VAL B N 1
ATOM 3815 C CA . VAL B 1 244 ? -5.64301 -11.06845 5.41961 1.000 20.67657 224 VAL B CA 1
ATOM 3816 C C . VAL B 1 244 ? -6.36958 -12.38453 5.67373 1.000 28.76870 224 VAL B C 1
ATOM 3817 O O . VAL B 1 244 ? -6.00232 -13.42605 5.12048 1.000 32.29380 224 VAL B O 1
ATOM 3821 N N . SER B 1 245 ? -7.41787 -12.35003 6.50270 1.000 31.12173 225 SER B N 1
ATOM 3822 C CA . SER B 1 245 ? -8.12523 -13.53413 6.98528 1.000 33.68468 225 SER B CA 1
ATOM 3823 C C . SER B 1 245 ? -8.53590 -14.49215 5.87371 1.000 35.06924 225 SER B C 1
ATOM 3824 O O . SER B 1 245 ? -8.04951 -15.62579 5.81417 1.000 44.91639 225 SER B O 1
ATOM 3827 N N . GLY B 1 246 ? -9.43739 -14.05380 5.00087 1.000 25.74630 226 GLY B N 1
ATOM 3828 C CA . GLY B 1 246 ? -9.95767 -14.91464 3.95823 1.000 26.07931 226 GLY B CA 1
ATOM 3829 C C . GLY B 1 246 ? -11.30575 -14.44881 3.45055 1.000 17.63388 226 GLY B C 1
ATOM 3830 O O . GLY B 1 246 ? -11.48168 -13.26495 3.14963 1.000 18.84831 226 GLY B O 1
ATOM 3831 N N . GLU B 1 247 ? -12.27121 -15.36309 3.35920 1.000 16.34245 227 GLU B N 1
ATOM 3832 C CA . GLU B 1 247 ? -13.59932 -15.02831 2.84278 1.000 20.90560 227 GLU B CA 1
ATOM 3833 C C . GLU B 1 247 ? -14.52960 -14.66809 4.00176 1.000 17.78129 227 GLU B C 1
ATOM 3834 O O . GLU B 1 247 ? -15.43665 -15.40959 4.38592 1.000 16.15011 227 GLU B O 1
ATOM 3840 N N . SER B 1 248 ? -14.28299 -13.48264 4.55488 1.000 16.71491 228 SER B N 1
ATOM 3841 C CA . SER B 1 248 ? -15.10888 -12.92585 5.61388 1.000 18.84354 228 SER B CA 1
ATOM 3842 C C . SER B 1 248 ? -15.17565 -11.41503 5.45097 1.000 14.60797 228 SER B C 1
ATOM 3843 O O . SER B 1 248 ? -14.26363 -10.79157 4.90142 1.000 16.56564 228 SER B O 1
ATOM 3846 N N . MET B 1 249 ? -16.27480 -10.83702 5.92450 1.000 12.70161 229 MET B N 1
ATOM 3847 C CA . MET B 1 249 ? -16.49722 -9.40067 5.89539 1.000 16.58040 229 MET B CA 1
ATOM 3848 C C . MET B 1 249 ? -16.67647 -8.89285 7.31699 1.000 12.39125 229 MET B C 1
ATOM 3849 O O . MET B 1 249 ? -17.22567 -9.59172 8.17277 1.000 11.86356 229 MET B O 1
ATOM 3854 N N . TYR B 1 250 ? -16.22113 -7.66900 7.57066 1.000 10.19092 230 TYR B N 1
ATOM 3855 C CA . TYR B 1 250 ? -16.48556 -7.04660 8.85764 1.000 14.58486 230 TYR B CA 1
ATOM 3856 C C . TYR B 1 250 ? -16.87809 -5.59042 8.66700 1.000 11.92038 230 TYR B C 1
ATOM 3857 O O . TYR B 1 250 ? -16.48261 -4.93763 7.69720 1.000 13.07421 230 TYR B O 1
ATOM 3866 N N . ALA B 1 251 ? -17.67819 -5.09982 9.60988 1.000 11.86726 231 ALA B N 1
ATOM 3867 C CA . ALA B 1 251 ? -18.15128 -3.72481 9.63199 1.000 12.11166 231 ALA B CA 1
ATOM 3868 C C . ALA B 1 251 ? -17.98105 -3.18197 11.04125 1.000 12.78001 231 ALA B C 1
ATOM 3869 O O . ALA B 1 251 ? -18.39202 -3.82819 12.01051 1.000 11.49063 231 ALA B O 1
ATOM 3871 N N . TRP B 1 252 ? -17.36582 -2.00759 11.15364 1.000 9.71194 232 TRP B N 1
ATOM 3872 C CA . TRP B 1 252 ? -17.16383 -1.36994 12.45114 1.000 9.73406 232 TRP B CA 1
ATOM 3873 C C . TRP B 1 252 ? -18.50667 -0.89527 12.99539 1.000 10.50618 232 TRP B C 1
ATOM 3874 O O . TRP B 1 252 ? -19.10497 0.04437 12.46184 1.000 9.23897 232 TRP B O 1
ATOM 3885 N N . ALA B 1 253 ? -18.98389 -1.54176 14.06545 1.000 8.56453 233 ALA B N 1
ATOM 3886 C CA . ALA B 1 253 ? -20.28164 -1.21062 14.63259 1.000 9.50761 233 ALA B CA 1
ATOM 3887 C C . ALA B 1 253 ? -20.16329 -0.05229 15.62111 1.000 9.48863 233 ALA B C 1
ATOM 3888 O O . ALA B 1 253 ? -19.11238 0.13823 16.24253 1.000 8.35873 233 ALA B O 1
ATOM 3890 N N . PRO B 1 254 ? -21.22767 0.74720 15.78426 1.000 8.42685 234 PRO B N 1
ATOM 3891 C CA . PRO B 1 254 ? -21.15405 1.92924 16.67229 1.000 13.46648 234 PRO B CA 1
ATOM 3892 C C . PRO B 1 254 ? -21.37836 1.58709 18.14115 1.000 13.06055 234 PRO B C 1
ATOM 3893 O O . PRO B 1 254 ? -22.41051 1.89670 18.74874 1.000 17.22898 234 PRO B O 1
ATOM 3897 N N . LEU B 1 255 ? -20.38376 0.93458 18.73769 1.000 9.41197 235 LEU B N 1
ATOM 3898 C CA . LEU B 1 255 ? -20.39188 0.64213 20.16516 1.000 16.42310 235 LEU B CA 1
ATOM 3899 C C . LEU B 1 255 ? -18.98522 0.23928 20.58104 1.000 12.80554 235 LEU B C 1
ATOM 3900 O O . LEU B 1 255 ? -18.12538 -0.04688 19.74491 1.000 10.85458 235 LEU B O 1
ATOM 3905 N N . VAL B 1 256 ? -18.76232 0.22604 21.89247 1.000 10.05974 236 VAL B N 1
ATOM 3906 C CA . VAL B 1 256 ? -17.53780 -0.29650 22.49149 1.000 16.04325 236 VAL B CA 1
ATOM 3907 C C . VAL B 1 256 ? -17.97731 -1.24842 23.59583 1.000 16.95070 236 VAL B C 1
ATOM 3908 O O . VAL B 1 256 ? -18.35333 -0.81251 24.69017 1.000 19.26876 236 VAL B O 1
ATOM 3912 N N . SER B 1 257 ? -17.94473 -2.54606 23.31197 1.000 12.75198 237 SER B N 1
ATOM 3913 C CA . SER B 1 257 ? -18.35540 -3.55687 24.27384 1.000 15.55340 237 SER B CA 1
ATOM 3914 C C . SER B 1 257 ? -17.14644 -4.05014 25.05644 1.000 11.98053 237 SER B C 1
ATOM 3915 O O . SER B 1 257 ? -16.13723 -4.45022 24.46739 1.000 14.44675 237 SER B O 1
ATOM 3918 N N . VAL B 1 258 ? -17.24872 -4.00658 26.38048 1.000 16.62803 238 VAL B N 1
ATOM 3919 C CA . VAL B 1 258 ? -16.25861 -4.61411 27.25711 1.000 17.03758 238 VAL B CA 1
ATOM 3920 C C . VAL B 1 258 ? -16.77685 -5.92739 27.84545 1.000 19.94735 238 VAL B C 1
ATOM 3921 O O . VAL B 1 258 ? -16.26572 -6.39919 28.86076 1.000 15.93015 238 VAL B O 1
ATOM 3925 N N . ALA B 1 259 ? -17.78609 -6.52149 27.21621 1.000 19.08348 239 ALA B N 1
ATOM 3926 C CA . ALA B 1 259 ? -18.38842 -7.74005 27.72200 1.000 15.99532 239 ALA B CA 1
ATOM 3927 C C . ALA B 1 259 ? -17.40783 -8.90771 27.63395 1.000 20.37100 239 ALA B C 1
ATOM 3928 O O . ALA B 1 259 ? -16.53612 -8.93422 26.76110 1.000 17.31457 239 ALA B O 1
ATOM 3930 N N . PRO B 1 260 ? -17.52739 -9.88509 28.52831 1.000 23.08635 240 PRO B N 1
ATOM 3931 C CA . PRO B 1 260 ? -16.75061 -11.11672 28.37335 1.000 19.22779 240 PRO B CA 1
ATOM 3932 C C . PRO B 1 260 ? -17.21087 -11.88909 27.14781 1.000 19.21438 240 PRO B C 1
ATOM 3933 O O . PRO B 1 260 ? -18.34529 -11.75869 26.68252 1.000 24.26066 240 PRO B O 1
ATOM 3937 N N . THR B 1 261 ? -16.30025 -12.69858 26.61430 1.000 18.21611 241 THR B N 1
ATOM 3938 C CA . THR B 1 261 ? -16.55682 -13.49943 25.41722 1.000 24.66795 241 THR B CA 1
ATOM 3939 C C . THR B 1 261 ? -16.10616 -14.93524 25.65830 1.000 23.66596 241 THR B C 1
ATOM 3940 O O . THR B 1 261 ? -15.14751 -15.41265 25.03921 1.000 18.41429 241 THR B O 1
ATOM 3944 N N . PRO B 1 262 ? -16.79046 -15.66169 26.54880 1.000 20.56084 242 PRO B N 1
ATOM 3945 C CA . PRO B 1 262 ? -16.35109 -17.03281 26.85004 1.000 22.96703 242 PRO B CA 1
ATOM 3946 C C . PRO B 1 262 ? -16.61461 -18.01943 25.72584 1.000 21.31409 242 PRO B C 1
ATOM 3947 O O . PRO B 1 262 ? -15.85369 -18.98354 25.57839 1.000 19.10664 242 PRO B O 1
ATOM 3951 N N . VAL B 1 263 ? -17.66163 -17.81673 24.93221 1.000 19.34271 243 VAL B N 1
ATOM 3952 C CA . VAL B 1 263 ? -18.02533 -18.74904 23.87052 1.000 24.03981 243 VAL B CA 1
ATOM 3953 C C . VAL B 1 263 ? -17.36719 -18.27991 22.57769 1.000 25.37914 243 VAL B C 1
ATOM 3954 O O . VAL B 1 263 ? -17.75394 -17.25686 22.00672 1.000 27.41900 243 VAL B O 1
ATOM 3958 N N . ARG B 1 264 ? -16.37307 -19.03339 22.11350 1.000 24.80016 244 ARG B N 1
ATOM 3959 C CA . ARG B 1 264 ? -15.62822 -18.71035 20.90644 1.000 23.31046 244 ARG B CA 1
ATOM 3960 C C . ARG B 1 264 ? -15.52551 -19.94630 20.02375 1.000 28.43566 244 ARG B C 1
ATOM 3961 O O . ARG B 1 264 ? -15.82407 -21.06787 20.44310 1.000 21.89541 244 ARG B O 1
ATOM 3969 N N . GLU B 1 265 ? -15.09434 -19.72719 18.78384 1.000 27.86197 245 GLU B N 1
ATOM 3970 C CA . GLU B 1 265 ? -14.83266 -20.81950 17.86023 1.000 34.08738 245 GLU B CA 1
ATOM 3971 C C . GLU B 1 265 ? -13.69670 -20.41580 16.93412 1.000 34.31758 245 GLU B C 1
ATOM 3972 O O . GLU B 1 265 ? -13.49558 -19.23023 16.65599 1.000 28.12543 245 GLU B O 1
ATOM 3978 N N . ARG B 1 266 ? -12.95238 -21.41590 16.46642 1.000 32.91991 246 ARG B N 1
ATOM 3979 C CA . ARG B 1 266 ? -11.84138 -21.16123 15.55985 1.000 34.42346 246 ARG B CA 1
ATOM 3980 C C . ARG B 1 266 ? -12.34673 -20.52343 14.27266 1.000 29.79570 246 ARG B C 1
ATOM 3981 O O . ARG B 1 266 ? -13.28907 -21.01977 13.64801 1.000 19.97296 246 ARG B O 1
ATOM 3983 N N . ILE B 1 267 ? -11.71619 -19.41096 13.88676 1.000 33.76224 247 ILE B N 1
ATOM 3984 C CA . ILE B 1 267 ? -12.13943 -18.67430 12.69711 1.000 32.38265 247 ILE B CA 1
ATOM 3985 C C . ILE B 1 267 ? -12.10772 -19.57709 11.47050 1.000 36.18116 247 ILE B C 1
ATOM 3986 O O . ILE B 1 267 ? -13.06942 -19.63649 10.69488 1.000 34.24265 247 ILE B O 1
ATOM 3991 N N . CYS B 1 268 ? -11.01223 -20.30798 11.28809 1.000 37.62636 248 CYS B N 1
ATOM 3992 C CA . CYS B 1 268 ? -10.88607 -21.23220 10.16327 1.000 40.67352 248 CYS B CA 1
ATOM 3993 C C . CYS B 1 268 ? -11.80388 -22.45472 10.27849 1.000 29.96754 248 CYS B C 1
ATOM 3994 O O . CYS B 1 268 ? -11.67345 -23.37442 9.46019 1.000 39.99079 248 CYS B O 1
ATOM 3997 N N . ASP B 1 269 ? -12.71579 -22.49712 11.25105 1.000 35.94940 249 ASP B N 1
ATOM 3998 C CA . ASP B 1 269 ? -13.67002 -23.59062 11.38909 1.000 30.23586 249 ASP B CA 1
ATOM 3999 C C . ASP B 1 269 ? -15.11315 -23.10220 11.40234 1.000 34.34569 249 ASP B C 1
ATOM 4000 O O . ASP B 1 269 ? -16.02400 -23.89830 11.66014 1.000 31.59058 249 ASP B O 1
ATOM 4002 N N . ALA B 1 270 ? -15.34604 -21.81819 11.12615 1.000 29.65084 250 ALA B N 1
ATOM 4003 C CA . ALA B 1 270 ? -16.68234 -21.24321 11.19561 1.000 30.62946 250 ALA B CA 1
ATOM 4004 C C . ALA B 1 270 ? -17.50528 -21.65128 9.97416 1.000 26.33790 250 ALA B C 1
ATOM 4005 O O . ALA B 1 270 ? -16.96258 -21.78255 8.87380 1.000 30.98964 250 ALA B O 1
ATOM 4007 N N . PRO B 1 271 ? -18.80763 -21.85744 10.13847 1.000 21.47974 251 PRO B N 1
ATOM 4008 C CA . PRO B 1 271 ? -19.66044 -22.19251 8.99587 1.000 16.08263 251 PRO B CA 1
ATOM 4009 C C . PRO B 1 271 ? -20.00827 -20.95231 8.18213 1.000 29.10037 251 PRO B C 1
ATOM 4010 O O . PRO B 1 271 ? -19.76748 -19.81423 8.58662 1.000 24.70512 251 PRO B O 1
ATOM 4014 N N . VAL B 1 272 ? -20.59000 -21.19949 7.00864 1.000 28.52482 252 VAL B N 1
ATOM 4015 C CA . VAL B 1 272 ? -21.06994 -20.11125 6.16677 1.000 22.49967 252 VAL B CA 1
ATOM 4016 C C . VAL B 1 272 ? -22.26305 -19.44979 6.84105 1.000 23.95476 252 VAL B C 1
ATOM 4017 O O . VAL B 1 272 ? -23.20889 -20.12413 7.26925 1.000 23.70530 252 VAL B O 1
ATOM 4021 N N . GLY B 1 273 ? -22.22322 -18.12423 6.94266 1.000 20.30021 253 GLY B N 1
ATOM 4022 C CA . GLY B 1 273 ? -23.26652 -17.38321 7.61416 1.000 22.46553 253 GLY B CA 1
ATOM 4023 C C . GLY B 1 273 ? -23.01210 -17.10649 9.07749 1.000 18.04069 253 GLY B C 1
ATOM 4024 O O . GLY B 1 273 ? -23.85311 -16.46897 9.72376 1.000 18.92704 253 GLY B O 1
ATOM 4025 N N . ARG B 1 274 ? -21.88631 -17.56478 9.61995 1.000 15.99477 254 ARG B N 1
ATOM 4026 C CA . ARG B 1 274 ? -21.56599 -17.31153 11.01720 1.000 18.58776 254 ARG B CA 1
ATOM 4027 C C . ARG B 1 274 ? -21.44130 -15.81670 11.27769 1.000 15.64204 254 ARG B C 1
ATOM 4028 O O . ARG B 1 274 ? -20.74803 -15.09989 10.54985 1.000 15.93130 254 ARG B O 1
ATOM 4036 N N . LEU B 1 275 ? -22.12938 -15.34827 12.31346 1.000 16.32458 255 LEU B N 1
ATOM 4037 C CA . LEU B 1 275 ? -21.97069 -13.99080 12.81403 1.000 19.60123 255 LEU B CA 1
ATOM 4038 C C . LEU B 1 275 ? -21.05617 -14.03718 14.02965 1.000 16.34058 255 LEU B C 1
ATOM 4039 O O . LEU B 1 275 ? -21.40328 -14.64345 15.04863 1.000 17.55843 255 LEU B O 1
ATOM 4044 N N . ARG B 1 276 ? -19.88785 -13.41768 13.91547 1.000 15.26240 256 ARG B N 1
ATOM 4045 C CA . ARG B 1 276 ? -18.96438 -13.29516 15.02921 1.000 17.48723 256 ARG B CA 1
ATOM 4046 C C . ARG B 1 276 ? -18.64594 -11.82501 15.26396 1.000 13.98480 256 ARG B C 1
ATOM 4047 O O . ARG B 1 276 ? -18.86705 -10.97267 14.39956 1.000 15.82558 256 ARG B O 1
ATOM 4055 N N . PHE B 1 277 ? -18.13798 -11.53256 16.45767 1.000 14.85271 257 PHE B N 1
ATOM 4056 C CA . PHE B 1 277 ? -17.89033 -10.16319 16.88505 1.000 14.19901 257 PHE B CA 1
ATOM 4057 C C . PHE B 1 277 ? -16.49499 -10.06970 17.47944 1.000 21.07430 257 PHE B C 1
ATOM 4058 O O . PHE B 1 277 ? -16.15463 -10.82833 18.39235 1.000 17.16964 257 PHE B O 1
ATOM 4066 N N . SER B 1 278 ? -15.69559 -9.13915 16.96764 1.000 13.08072 258 SER B N 1
ATOM 4067 C CA . SER B 1 278 ? -14.32606 -8.92954 17.43003 1.000 14.46346 258 SER B CA 1
ATOM 4068 C C . SER B 1 278 ? -14.24897 -7.57374 18.12239 1.000 14.02061 258 SER B C 1
ATOM 4069 O O . SER B 1 278 ? -14.23085 -6.52949 17.46488 1.000 11.52864 258 SER B O 1
ATOM 4072 N N . GLN B 1 279 ? -14.20295 -7.59618 19.45461 1.000 12.52554 259 GLN B N 1
ATOM 4073 C CA . GLN B 1 279 ? -13.99067 -6.36409 20.20413 1.000 11.28003 259 GLN B CA 1
ATOM 4074 C C . GLN B 1 279 ? -12.56863 -5.84980 20.02336 1.000 12.61781 259 GLN B C 1
ATOM 4075 O O . GLN B 1 279 ? -12.35120 -4.64139 19.87872 1.000 12.15308 259 GLN B O 1
ATOM 4081 N N . ALA B 1 280 ? -11.58915 -6.75761 20.01913 1.000 11.60719 260 ALA B N 1
ATOM 4082 C CA . ALA B 1 280 ? -10.18974 -6.35044 20.07802 1.000 13.51880 260 ALA B CA 1
ATOM 4083 C C . ALA B 1 280 ? -9.72781 -5.67406 18.79358 1.000 15.84502 260 ALA B C 1
ATOM 4084 O O . ALA B 1 280 ? -8.80865 -4.84837 18.83113 1.000 16.73783 260 ALA B O 1
ATOM 4086 N N . THR B 1 281 ? -10.33683 -6.00148 17.65347 1.000 12.72890 261 THR B N 1
ATOM 4087 C CA . THR B 1 281 ? -9.94067 -5.41670 16.37834 1.000 12.31924 261 THR B CA 1
ATOM 4088 C C . THR B 1 281 ? -10.91801 -4.34684 15.89794 1.000 11.67216 261 THR B C 1
ATOM 4089 O O . THR B 1 281 ? -11.01533 -4.09252 14.69269 1.000 10.39212 261 THR B O 1
ATOM 4093 N N . GLY B 1 282 ? -11.64588 -3.71398 16.81732 1.000 10.73489 262 GLY B N 1
ATOM 4094 C CA . GLY B 1 282 ? -12.41118 -2.52990 16.47589 1.000 8.81535 262 GLY B CA 1
ATOM 4095 C C . GLY B 1 282 ? -13.91033 -2.60095 16.68647 1.000 8.55411 262 GLY B C 1
ATOM 4096 O O . GLY B 1 282 ? -14.64305 -1.76480 16.14915 1.000 10.12535 262 GLY B O 1
ATOM 4097 N N . ASN B 1 283 ? -14.37965 -3.57439 17.46998 1.000 9.73682 263 ASN B N 1
ATOM 4098 C CA . ASN B 1 283 ? -15.80928 -3.77266 17.72361 1.000 11.36585 263 ASN B CA 1
ATOM 4099 C C . ASN B 1 283 ? -16.57348 -3.95150 16.40989 1.000 12.60774 263 ASN B C 1
ATOM 4100 O O . ASN B 1 283 ? -17.48463 -3.19176 16.07284 1.000 13.17770 263 ASN B O 1
ATOM 4105 N N . LYS B 1 284 ? -16.18399 -4.98558 15.67144 1.000 11.52739 264 LYS B N 1
ATOM 4106 C CA . LYS B 1 284 ? -16.68162 -5.22386 14.32619 1.000 10.64008 264 LYS B CA 1
ATOM 4107 C C . LYS B 1 284 ? -17.66407 -6.38633 14.31256 1.000 11.22167 264 LYS B C 1
ATOM 4108 O O . LYS B 1 284 ? -17.44664 -7.40577 14.97504 1.000 12.99496 264 LYS B O 1
ATOM 4114 N N . VAL B 1 285 ? -18.74882 -6.22040 13.56165 1.000 9.16621 265 VAL B N 1
ATOM 4115 C CA . VAL B 1 285 ? -19.63662 -7.33122 13.23693 1.000 11.41608 265 VAL B CA 1
ATOM 4116 C C . VAL B 1 285 ? -19.04590 -8.06121 12.03790 1.000 12.28990 265 VAL B C 1
ATOM 4117 O O . VAL B 1 285 ? -18.81936 -7.45867 10.98369 1.000 10.67344 265 VAL B O 1
ATOM 4121 N N . ILE B 1 286 ? -18.78726 -9.35618 12.19732 1.000 12.20506 266 ILE B N 1
ATOM 4122 C CA . ILE B 1 286 ? -18.08838 -10.15371 11.19623 1.000 10.76838 266 ILE B CA 1
ATOM 4123 C C . ILE B 1 286 ? -19.04850 -11.19370 10.63761 1.000 13.66636 266 ILE B C 1
ATOM 4124 O O . ILE B 1 286 ? -19.68802 -11.93037 11.39855 1.000 10.95332 266 ILE B O 1
ATOM 4129 N N . VAL B 1 287 ? -19.14184 -11.25786 9.31110 1.000 11.94808 267 VAL B N 1
ATOM 4130 C CA . VAL B 1 287 ? -19.98442 -12.22508 8.61582 1.000 13.57671 267 VAL B CA 1
ATOM 4131 C C . VAL B 1 287 ? -19.08152 -13.12995 7.79044 1.000 13.73006 267 VAL B C 1
ATOM 4132 O O . VAL B 1 287 ? -18.40117 -12.66322 6.86809 1.000 15.33942 267 VAL B O 1
ATOM 4136 N N . GLN B 1 288 ? -19.07730 -14.41840 8.11787 1.000 14.37453 268 GLN B N 1
ATOM 4137 C CA . GLN B 1 288 ? -18.31978 -15.40777 7.36489 1.000 15.49606 268 GLN B CA 1
ATOM 4138 C C . GLN B 1 288 ? -19.16044 -15.91215 6.19943 1.000 14.57928 268 GLN B C 1
ATOM 4139 O O . GLN B 1 288 ? -20.29341 -16.36331 6.39543 1.000 17.29374 268 GLN B O 1
ATOM 4145 N N . TYR B 1 289 ? -18.60743 -15.83282 4.98817 1.000 16.42296 269 TYR B N 1
ATOM 4146 C CA . TYR B 1 289 ? -19.30226 -16.30909 3.80053 1.000 15.03657 269 TYR B CA 1
ATOM 4147 C C . TYR B 1 289 ? -18.53844 -17.38633 3.04353 1.000 11.64173 269 TYR B C 1
ATOM 4148 O O . TYR B 1 289 ? -19.05843 -17.90798 2.05064 1.000 21.15254 269 TYR B O 1
ATOM 4157 N N . GLY B 1 290 ? -17.33297 -17.74074 3.47911 1.000 16.08605 270 GLY B N 1
ATOM 4158 C CA . GLY B 1 290 ? -16.55910 -18.76322 2.81782 1.000 18.16042 270 GLY B CA 1
ATOM 4159 C C . GLY B 1 290 ? -15.43497 -19.28899 3.68567 1.000 22.18925 270 GLY B C 1
ATOM 4160 O O . GLY B 1 290 ? -15.29808 -18.91884 4.85618 1.000 23.39132 270 GLY B O 1
ATOM 4161 N N . PRO B 1 291 ? -14.60605 -20.16977 3.12393 1.000 20.32205 271 PRO B N 1
ATOM 4162 C CA . PRO B 1 291 ? -13.48878 -20.72502 3.89616 1.000 26.00520 271 PRO B CA 1
ATOM 4163 C C . PRO B 1 291 ? -12.50847 -19.63991 4.31459 1.000 28.64087 271 PRO B C 1
ATOM 4164 O O . PRO B 1 291 ? -12.27583 -18.66707 3.59364 1.000 25.93913 271 PRO B O 1
ATOM 4168 N N . THR B 1 292 ? -11.93494 -19.81623 5.50260 1.000 32.99424 272 THR B N 1
ATOM 4169 C CA . THR B 1 292 ? -11.03871 -18.83502 6.09679 1.000 31.02601 272 THR B CA 1
ATOM 4170 C C . THR B 1 292 ? -9.73029 -19.50728 6.49535 1.000 40.20388 272 THR B C 1
ATOM 4171 O O . THR B 1 292 ? -9.53387 -20.71082 6.29853 1.000 35.35394 272 THR B O 1
ATOM 4175 N N . THR B 1 293 ? -8.83241 -18.71173 7.07648 1.000 43.79942 273 THR B N 1
ATOM 4176 C CA . THR B 1 293 ? -7.46223 -19.14840 7.30988 1.000 44.91837 273 THR B CA 1
ATOM 4177 C C . THR B 1 293 ? -6.98551 -18.81763 8.72067 1.000 47.0570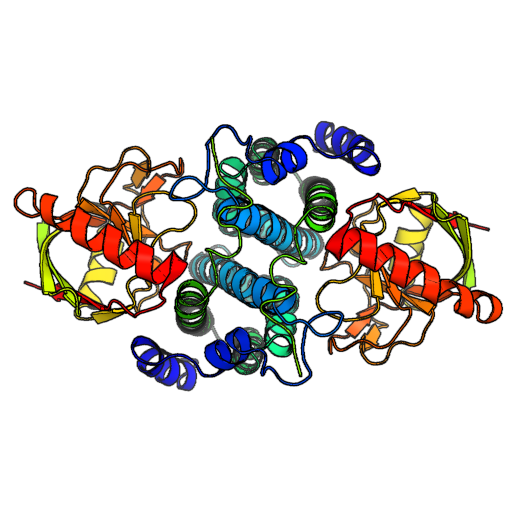1 273 THR B C 1
ATOM 4178 O O . THR B 1 293 ? -6.19989 -19.57198 9.30486 1.000 46.08957 273 THR B O 1
ATOM 4182 N N . GLU B 1 294 ? -7.45472 -17.70094 9.27724 1.000 42.77383 274 GLU B N 1
ATOM 4183 C CA . GLU B 1 294 ? -6.96450 -17.24743 10.57411 1.000 43.26084 274 GLU B CA 1
ATOM 4184 C C . GLU B 1 294 ? -7.25123 -18.28260 11.65481 1.000 40.68988 274 GLU B C 1
ATOM 4185 O O . GLU B 1 294 ? -8.37556 -18.77619 11.78095 1.000 40.11145 274 GLU B O 1
ATOM 4191 N N . THR B 1 295 ? -6.22025 -18.60995 12.43441 1.000 35.80163 275 THR B N 1
ATOM 4192 C CA . THR B 1 295 ? -6.30585 -19.66841 13.43135 1.000 42.33281 275 THR B CA 1
ATOM 4193 C C . THR B 1 295 ? -6.82745 -19.19143 14.77941 1.000 39.05630 275 THR B C 1
ATOM 4194 O O . THR B 1 295 ? -7.21348 -20.02639 15.60571 1.000 38.91486 275 THR B O 1
ATOM 4198 N N . LEU B 1 296 ? -6.84519 -17.88353 15.02450 1.000 36.53650 276 LEU B N 1
ATOM 4199 C CA . LEU B 1 296 ? -7.37542 -17.37134 16.27975 1.000 32.52433 276 LEU B CA 1
ATOM 4200 C C . LEU B 1 296 ? -8.87159 -17.64917 16.37258 1.000 35.91324 276 LEU B C 1
ATOM 4201 O O . LEU B 1 296 ? -9.57806 -17.71262 15.36350 1.000 36.37675 276 LEU B O 1
ATOM 4206 N N . SER B 1 297 ? -9.35389 -17.82340 17.59857 1.000 31.68298 277 SER B N 1
ATOM 4207 C CA . SER B 1 297 ? -10.77119 -18.05326 17.83239 1.000 33.88348 277 SER B CA 1
ATOM 4208 C C . SER B 1 297 ? -11.51269 -16.72757 17.94930 1.000 29.62867 277 SER B C 1
ATOM 4209 O O . SER B 1 297 ? -10.96726 -15.72630 18.42088 1.000 30.63732 277 SER B O 1
ATOM 4212 N N . SER B 1 298 ? -12.77183 -16.73177 17.51217 1.000 31.06355 278 SER B N 1
ATOM 4213 C CA . SER B 1 298 ? -13.57077 -15.52099 17.48880 1.000 30.13834 278 SER B CA 1
ATOM 4214 C C . SER B 1 298 ? -14.84194 -15.69492 18.31095 1.000 26.98101 278 SER B C 1
ATOM 4215 O O . SER B 1 298 ? -15.46609 -16.76104 18.26972 1.000 26.85084 278 SER B O 1
ATOM 4218 N N . PRO B 1 299 ? -15.24460 -14.67384 19.06583 1.000 21.59542 279 PRO B N 1
ATOM 4219 C CA . PRO B 1 299 ? -16.48541 -14.77185 19.84639 1.000 24.51422 279 PRO B CA 1
ATOM 4220 C C . PRO B 1 299 ? -17.69194 -14.98450 18.94339 1.000 21.93448 279 PRO B C 1
ATOM 4221 O O . PRO B 1 299 ? -17.85637 -14.30756 17.92684 1.000 23.12424 279 PRO B O 1
ATOM 4225 N N . VAL B 1 300 ? -18.54019 -15.93231 19.32720 1.000 18.78395 280 VAL B N 1
ATOM 4226 C CA . VAL B 1 300 ? -19.71100 -16.29912 18.53878 1.000 18.68566 280 VAL B CA 1
ATOM 4227 C C . VAL B 1 300 ? -20.85922 -15.36473 18.89879 1.000 18.82658 280 VAL B C 1
ATOM 4228 O O . VAL B 1 300 ? -21.23243 -15.24663 20.07107 1.000 15.41596 280 VAL B O 1
ATOM 4232 N N . LEU B 1 301 ? -21.42031 -14.70248 17.88979 1.000 15.18121 281 LEU B N 1
ATOM 4233 C CA . LEU B 1 301 ? -22.56853 -13.81889 18.05823 1.000 15.98995 281 LEU B CA 1
ATOM 4234 C C . LEU B 1 301 ? -23.86201 -14.41250 17.52653 1.000 15.47550 281 LEU B C 1
ATOM 4235 O O . LEU B 1 301 ? -24.91499 -14.23919 18.14417 1.000 14.02076 281 LEU B O 1
ATOM 4240 N N . GLY B 1 302 ? -23.80803 -15.11365 16.39917 1.000 14.12363 282 GLY B N 1
ATOM 4241 C CA . GLY B 1 302 ? -25.00682 -15.69520 15.82639 1.000 13.90669 282 GLY B CA 1
ATOM 4242 C C . GLY B 1 302 ? -24.70536 -16.31344 14.47599 1.000 18.10992 282 GLY B C 1
ATOM 4243 O O . GLY B 1 302 ? -23.56496 -16.68258 14.18999 1.000 20.24058 282 GLY B O 1
ATOM 4244 N N . LYS B 1 303 ? -25.74487 -16.41302 13.65005 1.000 18.02984 283 LYS B N 1
ATOM 4245 C CA . LYS B 1 303 ? -25.59532 -17.01839 12.33534 1.000 24.23061 283 LYS B CA 1
ATOM 4246 C C . LYS B 1 303 ? -26.74420 -16.58801 11.43550 1.000 18.81435 283 LYS B C 1
ATOM 4247 O O . LYS B 1 303 ? -27.88839 -16.48321 11.88462 1.000 19.90816 283 LYS B O 1
ATOM 4249 N N . VAL B 1 304 ? -26.42233 -16.33488 10.16466 1.000 18.91747 284 VAL B N 1
ATOM 4250 C CA . VAL B 1 304 ? -27.45597 -16.14221 9.15688 1.000 18.22842 284 VAL B CA 1
ATOM 4251 C C . VAL B 1 304 ? -28.23198 -17.44228 8.99282 1.000 18.13392 284 VAL B C 1
ATOM 4252 O O . VAL B 1 304 ? -27.66419 -18.53957 9.07159 1.000 25.56506 284 VAL B O 1
ATOM 4256 N N . VAL B 1 305 ? -29.54683 -17.32556 8.78369 1.000 18.10581 285 VAL B N 1
ATOM 4257 C CA . VAL B 1 305 ? -30.38171 -18.51368 8.66382 1.000 26.53473 285 VAL B CA 1
ATOM 4258 C C . VAL B 1 305 ? -29.95024 -19.33649 7.45093 1.000 25.87899 285 VAL B C 1
ATOM 4259 O O . VAL B 1 305 ? -29.41208 -18.80913 6.46879 1.000 22.43005 285 VAL B O 1
ATOM 4263 N N . ASP B 1 306 ? -30.18561 -20.65045 7.52739 1.000 27.19498 286 ASP B N 1
ATOM 4264 C CA . ASP B 1 306 ? -29.69175 -21.55505 6.49203 1.000 30.39346 286 ASP B CA 1
ATOM 4265 C C . ASP B 1 306 ? -30.31424 -21.24792 5.13612 1.000 26.74388 286 ASP B C 1
ATOM 4266 O O . ASP B 1 306 ? -29.64282 -21.34084 4.10183 1.000 23.76630 286 ASP B O 1
ATOM 4271 N N . SER B 1 307 ? -31.59504 -20.87550 5.11906 1.000 25.37945 287 SER B N 1
ATOM 4272 C CA . SER B 1 307 ? -32.28038 -20.59232 3.86419 1.000 23.50163 287 SER B CA 1
ATOM 4273 C C . SER B 1 307 ? -31.79581 -19.31182 3.19635 1.000 24.91330 287 SER B C 1
ATOM 4274 O O . SER B 1 307 ? -32.21216 -19.03023 2.06763 1.000 20.76028 287 SER B O 1
ATOM 4277 N N . HIS B 1 308 ? -30.93761 -18.53384 3.85691 1.000 19.33500 288 HIS B N 1
ATOM 4278 C CA . HIS B 1 308 ? -30.39637 -17.30896 3.28607 1.000 22.68622 288 HIS B CA 1
ATOM 4279 C C . HIS B 1 308 ? -28.87712 -17.30945 3.19272 1.000 21.90716 288 HIS B C 1
ATOM 4280 O O . HIS B 1 308 ? -28.30576 -16.33934 2.68086 1.000 19.15256 288 HIS B O 1
ATOM 4287 N N . ALA B 1 309 ? -28.20712 -18.36484 3.66578 1.000 16.41217 289 ALA B N 1
ATOM 4288 C CA . ALA B 1 309 ? -26.74754 -18.36918 3.69526 1.000 23.08130 289 ALA B CA 1
ATOM 4289 C C . ALA B 1 309 ? -26.14610 -18.35773 2.29556 1.000 24.71514 289 ALA B C 1
ATOM 4290 O O . ALA B 1 309 ? -25.04501 -17.82991 2.10230 1.000 21.59224 289 ALA B O 1
ATOM 4292 N N . ASP B 1 310 ? -26.84294 -18.92927 1.31161 1.000 22.12697 290 ASP B N 1
ATOM 4293 C CA . ASP B 1 310 ? -26.34274 -18.92393 -0.05770 1.000 24.18084 290 ASP B CA 1
ATOM 4294 C C . ASP B 1 310 ? -26.35107 -17.53549 -0.68340 1.000 18.47572 290 ASP B C 1
ATOM 4295 O O . ASP B 1 310 ? -25.72543 -17.34549 -1.73187 1.000 15.56572 290 ASP B O 1
ATOM 4300 N N . ARG B 1 311 ? -27.03615 -16.56832 -0.07175 1.000 19.75421 291 ARG B N 1
ATOM 4301 C CA . ARG B 1 311 ? -27.05331 -15.20011 -0.57221 1.000 19.67366 291 ARG B CA 1
ATOM 4302 C C . ARG B 1 311 ? -25.77547 -14.43368 -0.25579 1.000 16.94602 291 ARG B C 1
ATOM 4303 O O . ARG B 1 311 ? -25.55553 -13.36502 -0.83593 1.000 19.29136 291 ARG B O 1
ATOM 4311 N N . LEU B 1 312 ? -24.93008 -14.95042 0.63776 1.000 14.91747 292 LEU B N 1
ATOM 4312 C CA . LEU B 1 312 ? -23.77030 -14.20177 1.10666 1.000 17.92877 292 LEU B CA 1
ATOM 4313 C C . LEU B 1 312 ? -22.61594 -14.19096 0.11415 1.000 19.03093 292 LEU B C 1
ATOM 4314 O O . LEU B 1 312 ? -21.78347 -13.27900 0.17115 1.000 15.53698 292 LEU B O 1
ATOM 4319 N N . ALA B 1 313 ? -22.53941 -15.17798 -0.78233 1.000 19.13460 293 ALA B N 1
ATOM 4320 C CA . ALA B 1 313 ? -21.45203 -15.20582 -1.75601 1.000 23.14822 293 ALA B CA 1
ATOM 4321 C C . ALA B 1 313 ? -21.46269 -13.95884 -2.63043 1.000 16.94704 293 ALA B C 1
ATOM 4322 O O . ALA B 1 313 ? -20.40677 -13.38115 -2.91496 1.000 15.82206 293 ALA B O 1
ATOM 4324 N N . GLU B 1 314 ? -22.65083 -13.52399 -3.05703 1.000 20.51329 294 GLU B N 1
ATOM 4325 C CA . GLU B 1 314 ? -22.75234 -12.33276 -3.89361 1.000 12.83976 294 GLU B CA 1
ATOM 4326 C C . GLU B 1 314 ? -22.28235 -11.09061 -3.14678 1.000 17.04232 294 GLU B C 1
ATOM 4327 O O . GLU B 1 314 ? -21.63218 -10.21468 -3.72982 1.000 13.60013 294 GLU B O 1
ATOM 4333 N N . VAL B 1 315 ? -22.59934 -10.99812 -1.85412 1.000 16.17705 295 VAL B N 1
ATOM 4334 C CA . VAL B 1 315 ? -22.18650 -9.83984 -1.06684 1.000 18.88333 295 VAL B CA 1
ATOM 4335 C C . VAL B 1 315 ? -20.67710 -9.84377 -0.86451 1.000 14.46981 295 VAL B C 1
ATOM 4336 O O . VAL B 1 315 ? -20.00612 -8.82411 -1.06170 1.000 15.02134 295 VAL B O 1
ATOM 4340 N N . GLY B 1 316 ? -20.12263 -10.99077 -0.46540 1.000 17.90051 296 GLY B N 1
ATOM 4341 C CA . GLY B 1 316 ? -18.69136 -11.06468 -0.21963 1.000 16.05132 296 GLY B CA 1
ATOM 4342 C C . GLY B 1 316 ? -17.86652 -10.71045 -1.44114 1.000 16.63394 296 GLY B C 1
ATOM 4343 O O . GLY B 1 316 ? -16.79939 -10.10334 -1.32640 1.000 15.94508 296 GLY B O 1
ATOM 4344 N N . LYS B 1 317 ? -18.35436 -11.07490 -2.62836 1.000 16.66953 297 LYS B N 1
ATOM 4345 C CA . LYS B 1 317 ? -17.64102 -10.74109 -3.85617 1.000 21.52656 297 LYS B CA 1
ATOM 4346 C C . LYS B 1 317 ? -17.67309 -9.23952 -4.11682 1.000 14.97903 297 LYS B C 1
ATOM 4347 O O . LYS B 1 317 ? -16.64143 -8.62909 -4.42098 1.000 17.15671 297 LYS B O 1
ATOM 4353 N N . ALA B 1 318 ? -18.85305 -8.62574 -3.99936 1.000 12.84016 298 ALA B N 1
ATOM 4354 C CA . ALA B 1 318 ? -18.96298 -7.18664 -4.21627 1.000 15.41617 298 ALA B CA 1
ATOM 4355 C C . ALA B 1 318 ? -18.21016 -6.40602 -3.14653 1.000 17.37342 298 ALA B C 1
ATOM 4356 O O . ALA B 1 318 ? -17.55277 -5.40307 -3.44867 1.000 16.68496 298 ALA B O 1
ATOM 4358 N N . VAL B 1 319 ? -18.29426 -6.85077 -1.89068 1.000 16.22219 299 VAL B N 1
ATOM 4359 C CA . VAL B 1 319 ? -17.58694 -6.16790 -0.81284 1.000 16.03344 299 VAL B CA 1
ATOM 4360 C C . VAL B 1 319 ? -16.07994 -6.33036 -0.96841 1.000 13.23658 299 VAL B C 1
ATOM 4361 O O . VAL B 1 319 ? -15.31264 -5.41597 -0.64013 1.000 13.68844 299 VAL B O 1
ATOM 4365 N N . TRP B 1 320 ? -15.62774 -7.47700 -1.48147 1.000 13.51493 300 TRP B N 1
ATOM 4366 C CA . TRP B 1 320 ? -14.20600 -7.64373 -1.76507 1.000 13.87175 300 TRP B CA 1
ATOM 4367 C C . TRP B 1 320 ? -13.73824 -6.63870 -2.80964 1.000 16.96695 300 TRP B C 1
ATOM 4368 O O . TRP B 1 320 ? -12.70323 -5.98601 -2.63881 1.000 12.93882 300 TRP B O 1
ATOM 4379 N N . GLU B 1 321 ? -14.49490 -6.49866 -3.90142 1.000 14.42269 301 GLU B N 1
ATOM 4380 C CA . GLU B 1 321 ? -14.14410 -5.51682 -4.92304 1.000 18.37271 301 GLU B CA 1
ATOM 4381 C C . GLU B 1 321 ? -14.13282 -4.10593 -4.34900 1.000 16.07946 301 GLU B C 1
ATOM 4382 O O . GLU B 1 321 ? -13.29604 -3.27856 -4.72946 1.000 15.54603 301 GLU B O 1
ATOM 4388 N N . SER B 1 322 ? -15.05065 -3.81600 -3.42455 1.000 15.70438 302 SER B N 1
ATOM 4389 C CA . SER B 1 322 ? -15.10122 -2.48972 -2.81831 1.000 18.15933 302 SER B CA 1
ATOM 4390 C C . SER B 1 322 ? -13.84890 -2.21391 -1.99523 1.000 17.99948 302 SER B C 1
ATOM 4391 O O . SER B 1 322 ? -13.17450 -1.19743 -2.18951 1.000 16.41158 302 SER B O 1
ATOM 4394 N N . THR B 1 323 ? -13.51570 -3.11730 -1.07314 1.000 9.92176 303 THR B N 1
ATOM 4395 C CA . THR B 1 323 ? -12.36934 -2.88805 -0.20018 1.000 10.38091 303 THR B CA 1
ATOM 4396 C C . THR B 1 323 ? -11.05571 -2.98110 -0.96827 1.000 14.30395 303 THR B C 1
ATOM 4397 O O . THR B 1 323 ? -10.12366 -2.20899 -0.71329 1.000 9.91966 303 THR B O 1
ATOM 4401 N N . PHE B 1 324 ? -10.97068 -3.90403 -1.92660 1.000 12.34988 304 PHE B N 1
ATOM 4402 C CA . PHE B 1 324 ? -9.69429 -4.20024 -2.56714 1.000 17.72721 304 PHE B CA 1
ATOM 4403 C C . PHE B 1 324 ? -9.37061 -3.22129 -3.69110 1.000 17.77072 304 PHE B C 1
ATOM 4404 O O . PHE B 1 324 ? -8.21348 -2.81434 -3.83984 1.000 21.18687 304 PHE B O 1
ATOM 4412 N N . SER B 1 325 ? -10.36521 -2.82022 -4.48546 1.000 16.81784 305 SER B N 1
ATOM 4413 C CA . SER B 1 325 ? -10.05490 -2.09313 -5.71228 1.000 24.25967 305 SER B CA 1
ATOM 4414 C C . SER B 1 325 ? -10.92880 -0.86589 -5.96059 1.000 18.79654 305 SER B C 1
ATOM 4415 O O . SER B 1 325 ? -10.40598 0.23803 -6.14380 1.000 17.08308 305 SER B O 1
ATOM 4418 N N . SER B 1 326 ? -12.25258 -1.03793 -5.98615 1.000 15.71173 306 SER B N 1
ATOM 4419 C CA . SER B 1 326 ? -13.11616 0.02478 -6.49604 1.000 19.86892 306 SER B CA 1
ATOM 4420 C C . SER B 1 326 ? -13.39127 1.11533 -5.46702 1.000 21.08954 306 SER B C 1
ATOM 4421 O O . SER B 1 326 ? -13.59807 2.27369 -5.84731 1.000 16.31175 306 SER B O 1
ATOM 4424 N N . LYS B 1 327 ? -13.41311 0.77118 -4.18023 1.000 10.72247 307 LYS B N 1
ATOM 4425 C CA . LYS B 1 327 ? -13.73932 1.67594 -3.07860 1.000 18.31866 307 LYS B CA 1
ATOM 4426 C C . LYS B 1 327 ? -15.16489 2.21347 -3.15432 1.000 19.69085 307 LYS B C 1
ATOM 4427 O O . LYS B 1 327 ? -15.51390 3.13587 -2.40695 1.000 18.26187 307 LYS B O 1
ATOM 4433 N N . GLU B 1 328 ? -15.99792 1.66261 -4.02915 1.000 17.27389 308 GLU B N 1
ATOM 4434 C CA . GLU B 1 328 ? -17.41149 2.02175 -4.05398 1.000 20.04800 308 GLU B CA 1
ATOM 4435 C C . GLU B 1 328 ? -18.06595 1.55863 -2.75950 1.000 17.37058 308 GLU B C 1
ATOM 4436 O O . GLU B 1 328 ? -17.99902 0.36553 -2.43539 1.000 15.34082 308 GLU B O 1
ATOM 4442 N N . PRO B 1 329 ? -18.70327 2.44654 -1.99953 1.000 18.48131 309 PRO B N 1
ATOM 4443 C CA . PRO B 1 329 ? -19.14548 2.07749 -0.64955 1.000 13.38202 309 PRO B CA 1
ATOM 4444 C C . PRO B 1 329 ? -20.30888 1.09747 -0.66314 1.000 19.49706 309 PRO B C 1
ATOM 4445 O O . PRO B 1 329 ? -21.23881 1.21145 -1.46520 1.000 19.18214 309 PRO B O 1
ATOM 4449 N N . VAL B 1 330 ? -20.24058 0.12534 0.24378 1.000 16.36061 310 VAL B N 1
ATOM 4450 C CA . VAL B 1 330 ? -21.32453 -0.81310 0.50763 1.000 16.39499 310 VAL B CA 1
ATOM 4451 C C . VAL B 1 330 ? -21.76993 -0.60573 1.94730 1.000 13.43396 310 VAL B C 1
ATOM 4452 O O . VAL B 1 330 ? -20.94568 -0.65073 2.86798 1.000 12.75584 310 VAL B O 1
ATOM 4456 N N . TRP B 1 331 ? -23.06466 -0.37470 2.14140 1.000 12.25621 311 TRP B N 1
ATOM 4457 C CA . TRP B 1 331 ? -23.60801 -0.00909 3.44365 1.000 10.97028 311 TRP B CA 1
ATOM 4458 C C . TRP B 1 331 ? -24.38813 -1.18054 4.02485 1.000 13.78130 311 TRP B C 1
ATOM 4459 O O . TRP B 1 331 ? -25.35489 -1.65365 3.41708 1.000 14.09217 311 TRP B O 1
ATOM 4470 N N . LEU B 1 332 ? -23.96651 -1.63872 5.20003 1.000 11.02523 312 LEU B N 1
ATOM 4471 C CA . LEU B 1 332 ? -24.65593 -2.69716 5.92265 1.000 12.71027 312 LEU B CA 1
ATOM 4472 C C . LEU B 1 332 ? -25.60480 -2.08747 6.94538 1.000 15.51896 312 LEU B C 1
ATOM 4473 O O . LEU B 1 332 ? -25.19213 -1.27066 7.77471 1.000 14.16083 312 LEU B O 1
ATOM 4478 N N . THR B 1 333 ? -26.87216 -2.48122 6.88037 1.000 12.81496 313 THR B N 1
ATOM 4479 C CA . THR B 1 333 ? -27.86249 -2.11984 7.88433 1.000 12.30840 313 THR B CA 1
ATOM 4480 C C . THR B 1 333 ? -28.24070 -3.36535 8.67190 1.000 14.32385 313 THR B C 1
ATOM 4481 O O . THR B 1 333 ? -28.61394 -4.38627 8.08444 1.000 16.65026 313 THR B O 1
ATOM 4485 N N . VAL B 1 334 ? -28.12487 -3.28512 9.99408 1.000 11.01964 314 VAL B N 1
ATOM 4486 C CA . VAL B 1 334 ? -28.56521 -4.34103 10.89705 1.000 12.73755 314 VAL B CA 1
ATOM 4487 C C . VAL B 1 334 ? -29.72472 -3.79570 11.71557 1.000 16.68612 314 VAL B C 1
ATOM 4488 O O . VAL B 1 334 ? -29.61108 -2.72587 12.32574 1.000 11.34536 314 VAL B O 1
ATOM 4492 N N . GLU B 1 335 ? -30.83927 -4.52253 11.72466 1.000 15.29984 315 GLU B N 1
ATOM 4493 C CA . GLU B 1 335 ? -32.03593 -4.06655 12.41360 1.000 19.43179 315 GLU B CA 1
ATOM 4494 C C . GLU B 1 335 ? -32.70851 -5.23870 13.11285 1.000 19.35935 315 GLU B C 1
ATOM 4495 O O . GLU B 1 335 ? -32.53339 -6.40168 12.74001 1.000 14.74625 315 GLU B O 1
ATOM 4501 N N . ARG B 1 336 ? -33.48258 -4.90644 14.14261 1.000 15.34069 316 ARG B N 1
ATOM 4502 C CA . ARG B 1 336 ? -34.21117 -5.89709 14.92182 1.000 24.35329 316 ARG B CA 1
ATOM 4503 C C . ARG B 1 336 ? -35.48807 -6.29560 14.19170 1.000 24.17569 316 ARG B C 1
ATOM 4504 O O . ARG B 1 336 ? -36.23052 -5.43499 13.70833 1.000 25.75049 316 ARG B O 1
ATOM 4512 N N . LEU B 1 337 ? -35.74080 -7.59831 14.10965 1.000 21.29130 317 LEU B N 1
ATOM 4513 C CA . LEU B 1 337 ? -36.93810 -8.10361 13.44435 1.000 25.80767 317 LEU B CA 1
ATOM 4514 C C . LEU B 1 337 ? -38.13760 -8.09527 14.38809 1.000 34.43125 317 LEU B C 1
ATOM 4515 O O . LEU B 1 337 ? -38.00938 -8.39574 15.57545 1.000 28.02992 317 LEU B O 1
#

Solvent-accessible surface area: 19796 Å² total

Nearest PDB structures (foldseek):
  3x27-assembly1_B  TM=9.179E-01  e=1.228E-10  Marinactinospora thermotolerans
  3kop-assembly1_F  TM=6.909E-01  e=2.182E-07  Arthrobacter sp. FB24
  3kop-assembly1_A  TM=7.427E-01  e=9.850E-07  Arthrobacter sp. FB24
  3kop-assembly1_E  TM=6.694E-01  e=5.163E-07  Arthrobacter sp. FB24
  3kop-assembly1_B  TM=6.864E-01  e=9.850E-07  Arthrobacter sp. FB24

B-factor: mean 19.97, std 9.32, range [4.01, 67.8]

Radius of gyration: 23.72 Å; Cα contacts (8 Å, |Δi|>4): 1175; chains: 2; bounding box: 75×45×51 Å

Sequence (576 aa):
SALPELRELIASFVSEEPPEIRRIRTGTVPDLPGSYGQYFTAWDFSNSIVRDYAMNLYQLTRLATDESVSVENLLTVFRTLDPIYSTFLGYNGFPVLAEYAQRVGQPAESRAELLDRLTTFTEYVNRLTAWSHHYFPWDLGGERYRYAQRIPVRLTWQPLGVQVDAEIYADLNPQLATDVLKALPFTVLQDHAVVSGESMYAWAPLVSVAPTPVRERICDAPVGRLRFSQATGNKVIVQYGPTTETLSSPVLGKVVDSHADRLAEVGKAVWESTFSSKEPVWLTVERLSALPELRELIASFVSEEPPEIRRIRTGTVPDLPGSYGQYFTAWDFSNSIVRDYAMNLYQLTRLATDESVSVENLLTVFRTLDPIYSTFLGYNGFPVLAEYAQRVGQPAESRAELLDRLTTFTEYVNRLTAWSHHYFPWDLGGERYRYAQRIPVRLTWQPLGVQVDAEIYADLNPQLATDVLKALPFTVLQDHAVVSGESMYAWAPLVSVAPTPVRERICDAPVGRLRFSQATGNKVIVQYGPTTETLSSPVLGKVVDSHADRLAEVGKAVWESTFSSKEPVWLTVERL

InterPro domains:
  IPR040602 Cucumopine synthase, C-terminal helical bundle domain [PF18631] (8-135)

Foldseek 3Di:
DLDVVLVVVLVVLQPDPDVLLVCLLVQNAPLSDDPDPDRLVLLVCLLVLLQVLLLVLLVLLLVLVPVVQPPVNSLVVLVVPPCVRLVVNCSSRCVVLSVLSVVLSPDDPDSVSSSVSSFSSSLSSLSNNQSSLLSRQLCPCVPVDDDCVWFKKKKAKPPVGAIFIWTWNCPQQPQLQVQQQVQPWGKGWKAQDRAWDQKIKTQGRGQDSGDQPAWAFQQPDDQFWWFFDNSRHRITMHHHDGTHHGDITGGTTGTDPVRSVVVVVVSVVNHCCSHPDVDTMMMTMHGD/DLDVVLVVVLVVLQPDPDPLLVCLLVQNAPPGDDPDPDRLVLLVCLLVLLQVLLLVLLVLLLVLPVPVQAPVNSLVVLVVPPPVRLVVNCNSRCVVLSVLSVVLSDDDPHSVSNSVSSFSSSLSSLSNNQNSLLSRQLCPCPPVDDDCVWFKKKKAKPPVGAIFIWTWVCPQQVQLLVQQQVQPWGKGWKAADSAWPQKIKTQGRGQDSGDQPAWAFPQPDDQFWWFFDNSSHRITMGHLDGTDHGDITRGTTGTDPVRSPVVVVVSVVNHCCSHPDVPTMMMTMHGD